Protein 5VYK (pdb70)

Structure (mmCIF, N/CA/C/O backbone):
data_5VYK
#
_entry.id   5VYK
#
_cell.length_a   179.796
_cell.length_b   54.336
_cell.length_c   51.864
_cell.angle_alpha   90.000
_cell.angle_beta   106.680
_cell.angle_gamma   90.000
#
_symmetry.space_group_name_H-M   'C 1 2 1'
#
loop_
_entity.id
_entity.type
_entity.pdbx_description
1 polymer 'Chimera protein of BRS domain of BRAF and CC-SAM domain of KSR1,Serine/threonine-protein kinase B-raf'
2 non-polymer GLYCEROL
3 water water
#
loop_
_atom_site.group_PDB
_atom_site.id
_atom_site.type_symbol
_atom_site.label_atom_id
_atom_site.label_alt_id
_atom_site.label_comp_id
_atom_site.label_asym_id
_atom_site.label_entity_id
_atom_site.label_seq_id
_atom_site.pdbx_PDB_ins_code
_atom_site.Cartn_x
_atom_site.Cartn_y
_atom_site.Cartn_z
_atom_site.occupancy
_atom_site.B_iso_or_equiv
_atom_site.auth_seq_id
_atom_site.auth_comp_id
_atom_site.auth_asym_id
_atom_site.auth_atom_id
_atom_site.pdbx_PDB_model_num
ATOM 1 N N . ALA A 1 10 ? 53.889 19.936 28.451 1.00 99.77 33 ALA A N 1
ATOM 2 C CA . ALA A 1 10 ? 54.639 21.010 27.803 1.00 95.68 33 ALA A CA 1
ATOM 3 C C . ALA A 1 10 ? 55.557 20.480 26.712 1.00 94.68 33 ALA A C 1
ATOM 4 O O . ALA A 1 10 ? 55.769 21.142 25.697 1.00 83.66 33 ALA A O 1
ATOM 6 N N . ALA A 1 11 ? 56.117 19.288 26.932 1.00 102.83 34 ALA A N 1
ATOM 7 C CA . ALA A 1 11 ? 57.037 18.721 25.949 1.00 96.90 34 ALA A CA 1
ATOM 8 C C . ALA A 1 11 ? 56.309 18.328 24.670 1.00 98.23 34 ALA A C 1
ATOM 9 O O . ALA A 1 11 ? 56.841 18.504 23.566 1.00 90.90 34 ALA A O 1
ATOM 11 N N . SER A 1 12 ? 55.092 17.793 24.795 1.00 102.98 35 SER A N 1
ATOM 12 C CA . SER A 1 12 ? 54.338 17.414 23.605 1.00 105.39 35 SER A CA 1
ATOM 13 C C . SER A 1 12 ? 53.955 18.639 22.782 1.00 96.35 35 SER A C 1
ATOM 14 O O . SER A 1 12 ? 54.070 18.626 21.549 1.00 89.00 35 SER A O 1
ATOM 17 N N . ARG A 1 13 ? 53.517 19.715 23.445 1.00 91.95 36 ARG A N 1
ATOM 18 C CA . ARG A 1 13 ? 53.152 20.930 22.719 1.00 88.02 36 ARG A CA 1
ATOM 19 C C . ARG A 1 13 ? 54.366 21.562 22.053 1.00 81.03 36 ARG A C 1
ATOM 20 O O . ARG A 1 13 ? 54.277 22.051 20.918 1.00 79.59 36 ARG A O 1
ATOM 22 N N . ALA A 1 14 ? 55.510 21.557 22.744 1.00 73.62 37 ALA A N 1
ATOM 23 C CA . ALA A 1 14 ? 56.722 22.158 22.196 1.00 75.42 37 ALA A CA 1
ATOM 24 C C . ALA A 1 14 ? 57.220 21.391 20.976 1.00 77.59 37 ALA A C 1
ATOM 25 O O . ALA A 1 14 ? 57.666 21.997 19.996 1.00 73.85 37 ALA A O 1
ATOM 27 N N . LEU A 1 15 ? 57.149 20.058 21.017 1.00 83.65 38 LEU A N 1
ATOM 28 C CA . LEU A 1 15 ? 57.607 19.251 19.890 1.00 84.60 38 LEU A CA 1
ATOM 29 C C . LEU A 1 15 ? 56.696 19.420 18.680 1.00 86.08 38 LEU A C 1
ATOM 30 O O . LEU A 1 15 ? 57.171 19.456 17.536 1.00 81.62 38 LEU A O 1
ATOM 35 N N . GLN A 1 16 ? 55.385 19.520 18.911 1.00 87.66 39 GLN A N 1
ATOM 36 C CA . GLN A 1 16 ? 54.462 19.779 17.813 1.00 89.05 39 GLN A CA 1
ATOM 37 C C . GLN A 1 16 ? 54.737 21.133 17.172 1.00 85.79 39 GLN A C 1
ATOM 38 O O . GLN A 1 16 ? 54.688 21.270 15.942 1.00 79.35 39 GLN A O 1
ATOM 44 N N . GLN A 1 17 ? 55.036 22.147 17.989 1.00 82.20 40 GLN A N 1
ATOM 45 C CA . GLN A 1 17 ? 55.317 23.467 17.435 1.00 74.06 40 GLN A CA 1
ATOM 46 C C . GLN A 1 17 ? 56.616 23.476 16.640 1.00 70.43 40 GLN A C 1
ATOM 47 O O . GLN A 1 17 ? 56.688 24.104 15.579 1.00 67.96 40 GLN A O 1
ATOM 53 N N . CYS A 1 18 ? 57.654 22.795 17.131 1.00 66.86 41 CYS A N 1
ATOM 54 C CA . CYS A 1 18 ? 58.904 22.723 16.374 1.00 63.73 41 CYS A CA 1
ATOM 55 C C . CYS A 1 18 ? 58.693 22.037 15.032 1.00 64.55 41 CYS A C 1
ATOM 56 O O . CYS A 1 18 ? 59.288 22.435 14.022 1.00 60.20 41 CYS A O 1
ATOM 59 N N . GLY A 1 19 ? 57.847 21.005 15.001 1.00 69.13 42 GLY A N 1
ATOM 60 C CA . GLY A 1 19 ? 57.572 20.322 13.749 1.00 68.99 42 GLY A CA 1
ATOM 61 C C . GLY A 1 19 ? 56.851 21.207 12.751 1.00 70.13 42 GLY A C 1
ATOM 62 O O . GLY A 1 19 ? 57.150 21.175 11.553 1.00 64.93 42 GLY A O 1
ATOM 63 N N . GLN A 1 20 ? 55.883 21.997 13.228 1.00 65.97 43 GLN A N 1
ATOM 64 C CA . GLN A 1 20 ? 55.224 22.981 12.375 1.00 61.95 43 GLN A CA 1
ATOM 65 C C . GLN A 1 20 ? 56.220 24.021 11.881 1.00 64.47 43 GLN A C 1
ATOM 66 O O . GLN A 1 20 ? 56.257 24.348 10.688 1.00 58.31 43 GLN A O 1
ATOM 72 N N . LEU A 1 21 ? 57.036 24.556 12.798 1.00 59.45 44 LEU A N 1
ATOM 73 C CA . LEU A 1 21 ? 58.051 25.531 12.418 1.00 54.55 44 LEU A CA 1
ATOM 74 C C . LEU A 1 21 ? 59.039 24.937 11.422 1.00 51.72 44 LEU A C 1
ATOM 75 O O . LEU A 1 21 ? 59.512 25.633 10.517 1.00 49.81 44 LEU A O 1
ATOM 80 N N . GLN A 1 22 ? 59.347 23.644 11.557 1.00 53.80 45 GLN A N 1
ATOM 81 C CA . GLN A 1 22 ? 60.294 23.025 10.638 1.00 51.40 45 GLN A CA 1
ATOM 82 C C . GLN A 1 22 ? 59.737 22.943 9.222 1.00 56.36 45 GLN A C 1
ATOM 83 O O . GLN A 1 22 ? 60.500 23.031 8.255 1.00 57.39 45 GLN A O 1
ATOM 89 N N . LYS A 1 23 ? 58.422 22.763 9.075 1.00 57.52 46 LYS A N 1
ATOM 90 C CA . LYS A 1 23 ? 57.840 22.772 7.734 1.00 51.42 46 LYS A CA 1
ATOM 91 C C . LYS A 1 23 ? 58.009 24.138 7.076 1.00 53.80 46 LYS A C 1
ATOM 92 O O . LYS A 1 23 ? 58.334 24.228 5.883 1.00 50.85 46 LYS A O 1
ATOM 98 N N . LEU A 1 24 ? 57.797 25.214 7.841 1.00 49.88 47 LEU A N 1
ATOM 99 C CA . LEU A 1 24 ? 58.015 26.550 7.305 1.00 45.27 47 LEU A CA 1
ATOM 100 C C . LEU A 1 24 ? 59.475 26.771 6.967 1.00 47.94 47 LEU A C 1
ATOM 101 O O . LEU A 1 24 ? 59.796 27.446 5.982 1.00 47.54 47 LEU A O 1
ATOM 106 N N . ILE A 1 25 ? 60.374 26.225 7.785 1.00 49.20 48 ILE A N 1
ATOM 107 C CA . ILE A 1 25 ? 61.798 26.380 7.528 1.00 47.02 48 ILE A CA 1
ATOM 108 C C . ILE A 1 25 ? 62.178 25.670 6.234 1.00 48.58 48 ILE A C 1
ATOM 109 O O . ILE A 1 25 ? 62.864 26.240 5.379 1.00 47.35 48 ILE A O 1
ATOM 114 N N . ASP A 1 26 ? 61.732 24.422 6.068 1.00 48.79 49 ASP A N 1
ATOM 115 C CA . ASP A 1 26 ? 62.108 23.660 4.877 1.00 51.71 49 ASP A CA 1
ATOM 116 C C . ASP A 1 26 ? 61.611 24.344 3.610 1.00 55.24 49 ASP A C 1
ATOM 117 O O . ASP A 1 26 ? 62.342 24.442 2.619 1.00 56.00 49 ASP A O 1
ATOM 122 N N . ILE A 1 27 ? 60.359 24.808 3.618 1.00 55.89 50 ILE A N 1
ATOM 123 C CA . ILE A 1 27 ? 59.817 25.533 2.469 1.00 52.05 50 ILE A CA 1
ATOM 124 C C . ILE A 1 27 ? 60.642 26.780 2.193 1.00 55.36 50 ILE A C 1
ATOM 125 O O . ILE A 1 27 ? 60.975 27.092 1.039 1.00 41.75 50 ILE A O 1
ATOM 130 N N . SER A 1 28 ? 60.970 27.518 3.258 1.00 42.53 51 SER A N 1
ATOM 131 C CA . SER A 1 28 ? 61.667 28.787 3.120 1.00 44.88 51 SER A CA 1
ATOM 132 C C . SER A 1 28 ? 63.090 28.580 2.637 1.00 44.68 51 SER A C 1
ATOM 133 O O . SER A 1 28 ? 63.602 29.398 1.872 1.00 43.16 51 SER A O 1
ATOM 136 N N . ILE A 1 29 ? 63.753 27.520 3.110 1.00 43.62 52 ILE A N 1
ATOM 137 C CA . ILE A 1 29 ? 65.094 27.193 2.633 1.00 46.58 52 ILE A CA 1
ATOM 138 C C . ILE A 1 29 ? 65.071 26.900 1.138 1.00 52.40 52 ILE A C 1
ATOM 139 O O . ILE A 1 29 ? 65.971 27.316 0.394 1.00 51.47 52 ILE A O 1
ATOM 144 N N . GLY A 1 30 ? 64.051 26.170 0.677 1.00 48.41 53 GLY A N 1
ATOM 145 C CA . GLY A 1 30 ? 63.895 25.953 -0.754 1.00 58.24 53 GLY A CA 1
ATOM 146 C C . GLY A 1 30 ? 63.749 27.249 -1.525 1.00 55.32 53 GLY A C 1
ATOM 147 O O . GLY A 1 30 ? 64.417 27.461 -2.537 1.00 51.30 53 GLY A O 1
ATOM 148 N N . SER A 1 31 ? 62.880 28.143 -1.048 1.00 48.07 54 SER A N 1
ATOM 149 C CA . SER A 1 31 ? 62.666 29.410 -1.741 1.00 43.47 54 SER A CA 1
ATOM 150 C C . SER A 1 31 ? 63.924 30.268 -1.732 1.00 47.13 54 SER A C 1
ATOM 151 O O . SER A 1 31 ? 64.236 30.937 -2.728 1.00 46.59 54 SER A O 1
ATOM 154 N N . LEU A 1 32 ? 64.654 30.266 -0.611 1.00 45.71 55 LEU A N 1
ATOM 155 C CA . LEU A 1 32 ? 65.902 31.019 -0.519 1.00 45.61 55 LEU A CA 1
ATOM 156 C C . LEU A 1 32 ? 66.926 30.525 -1.535 1.00 45.67 55 LEU A C 1
ATOM 157 O O . LEU A 1 32 ? 67.589 31.325 -2.212 1.00 45.48 55 LEU A O 1
ATOM 162 N N . ARG A 1 33 ? 67.082 29.202 -1.642 1.00 46.24 56 ARG A N 1
ATOM 163 C CA . ARG A 1 33 ? 67.960 28.640 -2.661 1.00 54.69 56 ARG A CA 1
ATOM 164 C C . ARG A 1 33 ? 67.519 29.061 -4.055 1.00 55.45 56 ARG A C 1
ATOM 165 O O . ARG A 1 33 ? 68.359 29.348 -4.923 1.00 50.69 56 ARG A O 1
ATOM 167 N N . GLY A 1 34 ? 66.206 29.098 -4.293 1.00 55.44 57 GLY A N 1
ATOM 168 C CA . GLY A 1 34 ? 65.715 29.501 -5.601 1.00 53.03 57 GLY A CA 1
ATOM 169 C C . GLY A 1 34 ? 66.016 30.954 -5.912 1.00 56.41 57 GLY A C 1
ATOM 170 O O . GLY A 1 34 ? 66.433 31.285 -7.028 1.00 56.17 57 GLY A O 1
ATOM 171 N N . LEU A 1 35 ? 65.801 31.841 -4.937 1.00 45.90 58 LEU A N 1
ATOM 172 C CA . LEU A 1 35 ? 66.201 33.231 -5.115 1.00 46.34 58 LEU A CA 1
ATOM 173 C C . LEU A 1 35 ? 67.694 33.322 -5.405 1.00 54.26 58 LEU A C 1
ATOM 174 O O . LEU A 1 35 ? 68.115 34.062 -6.302 1.00 49.37 58 LEU A O 1
ATOM 179 N N . ARG A 1 36 ? 68.510 32.540 -4.688 1.00 48.75 59 ARG A N 1
ATOM 180 C CA . ARG A 1 36 ? 69.955 32.655 -4.855 1.00 52.62 59 ARG A CA 1
ATOM 181 C C . ARG A 1 36 ? 70.460 32.060 -6.165 1.00 57.46 59 ARG A C 1
ATOM 182 O O . ARG A 1 36 ? 71.532 32.464 -6.633 1.00 55.24 59 ARG A O 1
ATOM 190 N N . THR A 1 37 ? 69.737 31.113 -6.766 1.00 60.38 60 THR A N 1
ATOM 191 C CA . THR A 1 37 ? 70.235 30.407 -7.943 1.00 63.37 60 THR A CA 1
ATOM 192 C C . THR A 1 37 ? 69.439 30.673 -9.211 1.00 63.73 60 THR A C 1
ATOM 193 O O . THR A 1 37 ? 70.007 30.628 -10.302 1.00 63.20 60 THR A O 1
ATOM 197 N N . LYS A 1 38 ? 68.142 30.939 -9.102 1.00 53.67 61 LYS A N 1
ATOM 198 C CA . LYS A 1 38 ? 67.287 31.122 -10.260 1.00 58.41 61 LYS A CA 1
ATOM 199 C C . LYS A 1 38 ? 67.012 32.586 -10.581 1.00 61.34 61 LYS A C 1
ATOM 200 O O . LYS A 1 38 ? 66.519 32.881 -11.675 1.00 62.10 61 LYS A O 1
ATOM 206 N N . CYS A 1 39 ? 67.343 33.503 -9.682 1.00 55.59 62 CYS A N 1
ATOM 207 C CA . CYS A 1 39 ? 67.093 34.926 -9.860 1.00 53.68 62 CYS A CA 1
ATOM 208 C C . CYS A 1 39 ? 68.406 35.668 -10.083 1.00 55.20 62 CYS A C 1
ATOM 209 O O . CYS A 1 39 ? 69.490 35.104 -9.953 1.00 56.38 62 CYS A O 1
ATOM 212 N N . ALA A 1 40 ? 68.296 36.956 -10.403 1.00 52.74 63 ALA A N 1
ATOM 213 C CA . ALA A 1 40 ? 69.472 37.804 -10.604 1.00 62.44 63 ALA A CA 1
ATOM 214 C C . ALA A 1 40 ? 69.896 38.342 -9.240 1.00 60.69 63 ALA A C 1
ATOM 215 O O . ALA A 1 40 ? 69.273 39.256 -8.698 1.00 49.60 63 ALA A O 1
ATOM 217 N N . VAL A 1 41 ? 70.977 37.786 -8.689 1.00 64.77 64 VAL A N 1
ATOM 218 C CA . VAL A 1 41 ? 71.356 38.114 -7.318 1.00 73.28 64 VAL A CA 1
ATOM 219 C C . VAL A 1 41 ? 71.867 39.550 -7.215 1.00 72.59 64 VAL A C 1
ATOM 220 O O . VAL A 1 41 ? 71.782 40.168 -6.146 1.00 73.95 64 VAL A O 1
ATOM 224 N N . SER A 1 42 ? 72.389 40.107 -8.307 1.00 72.48 65 SER A N 1
ATOM 225 C CA . SER A 1 42 ? 72.849 41.493 -8.352 1.00 71.91 65 SER A CA 1
ATOM 226 C C . SER A 1 42 ? 71.700 42.501 -8.452 1.00 73.94 65 SER A C 1
ATOM 227 O O . SER A 1 42 ? 71.955 43.697 -8.634 1.00 83.02 65 SER A O 1
ATOM 230 N N . ASN A 1 43 ? 70.457 42.047 -8.345 1.00 59.89 66 ASN A N 1
ATOM 231 C CA . ASN A 1 43 ? 69.280 42.884 -8.508 1.00 52.82 66 ASN A CA 1
ATOM 232 C C . ASN A 1 43 ? 68.793 43.331 -7.131 1.00 41.74 66 ASN A C 1
ATOM 233 O O . ASN A 1 43 ? 68.769 42.533 -6.194 1.00 44.06 66 ASN A O 1
ATOM 238 N N . ASP A 1 44 ? 68.438 44.611 -6.994 1.00 44.35 67 ASP A N 1
ATOM 239 C CA . ASP A 1 44 ? 68.098 45.073 -5.639 1.00 44.75 67 ASP A CA 1
ATOM 240 C C . ASP A 1 44 ? 66.785 44.498 -5.123 1.00 53.00 67 ASP A C 1
ATOM 241 O O . ASP A 1 44 ? 66.590 44.432 -3.900 1.00 42.28 67 ASP A O 1
ATOM 246 N N . LEU A 1 45 ? 65.869 44.088 -5.998 1.00 47.36 68 LEU A N 1
ATOM 247 C CA . LEU A 1 45 ? 64.676 43.431 -5.459 1.00 45.79 68 LEU A CA 1
ATOM 248 C C . LEU A 1 45 ? 64.985 42.005 -5.024 1.00 45.06 68 LEU A C 1
ATOM 249 O O . LEU A 1 45 ? 64.476 41.546 -3.993 1.00 41.43 68 LEU A O 1
ATOM 254 N N . THR A 1 46 ? 65.801 41.276 -5.796 1.00 40.28 69 THR A N 1
ATOM 255 C CA . THR A 1 46 ? 66.232 39.958 -5.348 1.00 40.18 69 THR A CA 1
ATOM 256 C C . THR A 1 46 ? 66.890 40.042 -3.968 1.00 42.69 69 THR A C 1
ATOM 257 O O . THR A 1 46 ? 66.606 39.230 -3.082 1.00 40.77 69 THR A O 1
ATOM 261 N N . GLN A 1 47 ? 67.783 41.019 -3.780 1.00 42.45 70 GLN A N 1
ATOM 262 C CA . GLN A 1 47 ? 68.449 41.177 -2.494 1.00 41.04 70 GLN A CA 1
ATOM 263 C C . GLN A 1 47 ? 67.445 41.482 -1.384 1.00 37.10 70 GLN A C 1
ATOM 264 O O . GLN A 1 47 ? 67.552 40.940 -0.272 1.00 37.47 70 GLN A O 1
ATOM 270 N N . GLN A 1 48 ? 66.479 42.366 -1.650 1.00 34.74 71 GLN A N 1
ATOM 271 C CA . GLN A 1 48 ? 65.466 42.641 -0.613 1.00 37.28 71 GLN A CA 1
ATOM 272 C C . GLN A 1 48 ? 64.743 41.367 -0.216 1.00 44.25 71 GLN A C 1
ATOM 273 O O . GLN A 1 48 ? 64.542 41.098 0.981 1.00 37.39 71 GLN A O 1
ATOM 279 N N . GLU A 1 49 ? 64.374 40.551 -1.206 1.00 39.57 72 GLU A N 1
ATOM 280 C CA . GLU A 1 49 ? 63.605 39.342 -0.927 1.00 41.82 72 GLU A CA 1
ATOM 281 C C . GLU A 1 49 ? 64.444 38.274 -0.239 1.00 41.86 72 GLU A C 1
ATOM 282 O O . GLU A 1 49 ? 63.909 37.479 0.554 1.00 39.90 72 GLU A O 1
ATOM 288 N N . ILE A 1 50 ? 65.743 38.224 -0.535 1.00 38.34 73 ILE A N 1
ATOM 289 C CA . ILE A 1 50 ? 66.628 37.322 0.195 1.00 36.24 73 ILE A CA 1
ATOM 290 C C . ILE A 1 50 ? 66.715 37.744 1.660 1.00 39.66 73 ILE A C 1
ATOM 291 O O . ILE A 1 50 ? 66.618 36.908 2.560 1.00 37.99 73 ILE A O 1
ATOM 296 N N . ARG A 1 51 ? 66.936 39.041 1.911 1.00 40.54 74 ARG A N 1
ATOM 297 C CA . ARG A 1 51 ? 67.013 39.542 3.287 1.00 41.83 74 ARG A CA 1
ATOM 298 C C . ARG A 1 51 ? 65.730 39.272 4.050 1.00 43.94 74 ARG A C 1
ATOM 299 O O . ARG A 1 51 ? 65.766 38.982 5.255 1.00 40.51 74 ARG A O 1
ATOM 307 N N . THR A 1 52 ? 64.582 39.440 3.383 1.00 37.02 75 THR A N 1
ATOM 308 C CA . THR A 1 52 ? 63.292 39.244 4.048 1.00 40.99 75 THR A CA 1
ATOM 309 C C . THR A 1 52 ? 63.079 37.781 4.407 1.00 45.07 75 THR A C 1
ATOM 310 O O . THR A 1 52 ? 62.580 37.459 5.504 1.00 38.78 75 THR A O 1
ATOM 314 N N . LEU A 1 53 ? 63.469 36.883 3.501 1.00 38.19 76 LEU A N 1
ATOM 315 C CA . LEU A 1 53 ? 63.349 35.455 3.760 1.00 39.71 76 LEU A CA 1
ATOM 316 C C . LEU A 1 53 ? 64.368 34.988 4.799 1.00 43.40 76 LEU A C 1
ATOM 317 O O . LEU A 1 53 ? 64.056 34.114 5.615 1.00 40.67 76 LEU A O 1
ATOM 322 N N . GLU A 1 54 ? 65.587 35.549 4.785 1.00 38.88 77 GLU A N 1
ATOM 323 C CA . GLU A 1 54 ? 66.542 35.275 5.866 1.00 41.18 77 GLU A CA 1
ATOM 324 C C . GLU A 1 54 ? 65.971 35.680 7.221 1.00 42.11 77 GLU A C 1
ATOM 325 O O . GLU A 1 54 ? 66.208 35.004 8.235 1.00 42.84 77 GLU A O 1
ATOM 331 N N . ALA A 1 55 ? 65.254 36.809 7.263 1.00 36.37 78 ALA A N 1
ATOM 332 C CA . ALA A 1 55 ? 64.675 37.286 8.519 1.00 37.26 78 ALA A CA 1
ATOM 333 C C . ALA A 1 55 ? 63.617 36.323 9.045 1.00 42.29 78 ALA A C 1
ATOM 334 O O . ALA A 1 55 ? 63.541 36.081 10.254 1.00 41.23 78 ALA A O 1
ATOM 336 N N . LYS A 1 56 ? 62.743 35.831 8.163 1.00 41.10 79 LYS A N 1
ATOM 337 C CA . LYS A 1 56 ? 61.724 34.863 8.569 1.00 45.20 79 LYS A CA 1
ATOM 338 C C . LYS A 1 56 ? 62.353 33.582 9.087 1.00 40.80 79 LYS A C 1
ATOM 339 O O . LYS A 1 56 ? 61.870 33.003 10.065 1.00 40.78 79 LYS A O 1
ATOM 345 N N . LEU A 1 57 ? 63.409 33.104 8.409 1.00 41.13 80 LEU A N 1
ATOM 346 C CA . LEU A 1 57 ? 64.074 31.878 8.831 1.00 41.84 80 LEU A CA 1
ATOM 347 C C . LEU A 1 57 ? 64.690 32.037 10.214 1.00 43.75 80 LEU A C 1
ATOM 348 O O . LEU A 1 57 ? 64.595 31.128 11.041 1.00 42.22 80 LEU A O 1
ATOM 353 N N . VAL A 1 58 ? 65.336 33.178 10.478 1.00 44.45 81 VAL A N 1
ATOM 354 C CA . VAL A 1 58 ? 65.876 33.444 11.808 1.00 47.08 81 VAL A CA 1
ATOM 355 C C . VAL A 1 58 ? 64.760 33.454 12.843 1.00 46.39 81 VAL A C 1
ATOM 356 O O . VAL A 1 58 ? 64.920 32.941 13.966 1.00 47.58 81 VAL A O 1
ATOM 360 N N . ARG A 1 59 ? 63.611 34.039 12.492 1.00 41.26 82 ARG A N 1
ATOM 361 C CA . ARG A 1 59 ? 62.490 34.038 13.431 1.00 44.04 82 ARG A CA 1
ATOM 362 C C . ARG A 1 59 ? 62.038 32.614 13.719 1.00 45.24 82 ARG A C 1
ATOM 363 O O . ARG A 1 59 ? 61.868 32.227 14.877 1.00 47.28 82 ARG A O 1
ATOM 371 N N . TYR A 1 60 ? 61.881 31.802 12.672 1.00 42.16 83 TYR A N 1
ATOM 372 C CA . TYR A 1 60 ? 61.434 30.423 12.866 1.00 42.53 83 TYR A CA 1
ATOM 373 C C . TYR A 1 60 ? 62.427 29.626 13.693 1.00 43.90 83 TYR A C 1
ATOM 374 O O . TYR A 1 60 ? 62.034 28.779 14.496 1.00 45.63 83 TYR A O 1
ATOM 383 N N . ILE A 1 61 ? 63.723 29.822 13.444 1.00 47.04 84 ILE A N 1
ATOM 384 C CA . ILE A 1 61 ? 64.740 29.127 14.221 1.00 52.40 84 ILE A CA 1
ATOM 385 C C . ILE A 1 61 ? 64.705 29.588 15.671 1.00 50.26 84 ILE A C 1
ATOM 386 O O . ILE A 1 61 ? 64.845 28.779 16.600 1.00 54.10 84 ILE A O 1
ATOM 391 N N . CYS A 1 62 ? 64.530 30.894 15.893 1.00 51.90 85 CYS A N 1
ATOM 392 C CA . CYS A 1 62 ? 64.430 31.387 17.266 1.00 53.68 85 CYS A CA 1
ATOM 393 C C . CYS A 1 62 ? 63.216 30.803 17.977 1.00 56.94 85 CYS A C 1
ATOM 394 O O . CYS A 1 62 ? 63.276 30.497 19.176 1.00 56.05 85 CYS A O 1
ATOM 397 N N . LYS A 1 63 ? 62.098 30.660 17.260 1.00 50.57 86 LYS A N 1
ATOM 398 C CA . LYS A 1 63 ? 60.890 30.114 17.874 1.00 53.19 86 LYS A CA 1
ATOM 399 C C . LYS A 1 63 ? 61.062 28.644 18.229 1.00 49.91 86 LYS A C 1
ATOM 400 O O . LYS A 1 63 ? 60.565 28.188 19.267 1.00 57.96 86 LYS A O 1
ATOM 406 N N . GLN A 1 64 ? 61.765 27.883 17.384 1.00 52.19 87 GLN A N 1
ATOM 407 C CA . GLN A 1 64 ? 62.071 26.501 17.743 1.00 50.47 87 GLN A CA 1
ATOM 408 C C . GLN A 1 64 ? 62.909 26.450 19.015 1.00 55.76 87 GLN A C 1
ATOM 409 O O . GLN A 1 64 ? 62.630 25.662 19.926 1.00 61.23 87 GLN A O 1
ATOM 415 N N . ARG A 1 65 ? 63.924 27.308 19.107 1.00 58.42 88 ARG A N 1
ATOM 416 C CA . ARG A 1 65 ? 64.752 27.332 20.308 1.00 63.98 88 ARG A CA 1
ATOM 417 C C . ARG A 1 65 ? 63.935 27.732 21.535 1.00 65.38 88 ARG A C 1
ATOM 418 O O . ARG A 1 65 ? 64.074 27.125 22.610 1.00 66.95 88 ARG A O 1
ATOM 426 N N . GLN A 1 66 ? 63.052 28.726 21.394 1.00 61.00 89 GLN A N 1
ATOM 427 C CA . GLN A 1 66 ? 62.212 29.116 22.528 1.00 66.81 89 GLN A CA 1
ATOM 428 C C . GLN A 1 66 ? 61.287 27.978 22.953 1.00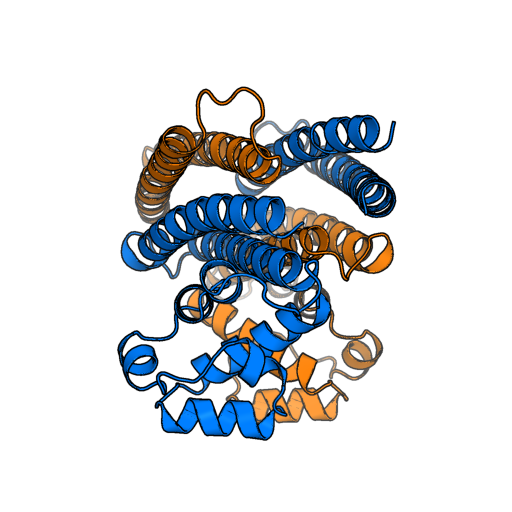 73.21 89 GLN A C 1
ATOM 429 O O . GLN A 1 66 ? 61.058 27.769 24.154 1.00 77.96 89 GLN A O 1
ATOM 435 N N . CYS A 1 67 ? 60.736 27.237 21.984 1.00 70.38 90 CYS A N 1
ATOM 436 C CA . CYS A 1 67 ? 59.897 26.090 22.320 1.00 74.25 90 CYS A CA 1
ATOM 437 C C . CYS A 1 67 ? 60.681 25.051 23.109 1.00 76.72 90 CYS A C 1
ATOM 438 O O . CYS A 1 67 ? 60.180 24.507 24.100 1.00 75.23 90 CYS A O 1
ATOM 441 N N . LYS A 1 68 ? 61.906 24.748 22.669 1.00 72.84 91 LYS A N 1
ATOM 442 C CA . LYS A 1 68 ? 62.723 23.771 23.376 1.00 80.97 91 LYS A CA 1
ATOM 443 C C . LYS A 1 68 ? 63.071 24.258 24.776 1.00 82.20 91 LYS A C 1
ATOM 444 O O . LYS A 1 68 ? 63.105 23.466 25.723 1.00 89.70 91 LYS A O 1
ATOM 450 N N . LEU A 1 69 ? 63.320 25.561 24.933 1.00 78.96 92 LEU A N 1
ATOM 451 C CA . LEU A 1 69 ? 63.714 26.086 26.241 1.00 82.01 92 LEU A CA 1
ATOM 452 C C . LEU A 1 69 ? 62.532 26.312 27.174 1.00 83.65 92 LEU A C 1
ATOM 453 O O . LEU A 1 69 ? 62.728 26.372 28.394 1.00 85.83 92 LEU A O 1
ATOM 458 N N . SER A 1 70 ? 61.313 26.435 26.640 1.00 81.10 93 SER A N 1
ATOM 459 C CA . SER A 1 70 ? 60.144 26.577 27.505 1.00 84.79 93 SER A CA 1
ATOM 460 C C . SER A 1 70 ? 59.913 25.325 28.334 1.00 82.33 93 SER A C 1
ATOM 461 O O . SER A 1 70 ? 59.290 25.386 29.401 1.00 89.81 93 SER A O 1
ATOM 464 N N . VAL A 1 71 ? 60.373 24.187 27.846 1.00 99.42 94 VAL A N 1
ATOM 465 C CA . VAL A 1 71 ? 60.284 22.939 28.583 1.00 102.60 94 VAL A CA 1
ATOM 466 C C . VAL A 1 71 ? 61.411 22.907 29.604 1.00 102.47 94 VAL A C 1
ATOM 467 O O . VAL A 1 71 ? 62.558 23.247 29.288 1.00 102.82 94 VAL A O 1
ATOM 471 N N . ALA A 1 72 ? 61.094 22.514 30.837 1.00 106.70 95 ALA A N 1
ATOM 472 C CA . ALA A 1 72 ? 62.144 22.354 31.827 1.00 105.51 95 ALA A CA 1
ATOM 473 C C . ALA A 1 72 ? 63.143 21.320 31.317 1.00 109.04 95 ALA A C 1
ATOM 474 O O . ALA A 1 72 ? 62.737 20.304 30.741 1.00 107.16 95 ALA A O 1
ATOM 476 N N . PRO A 1 73 ? 64.449 21.553 31.488 1.00 113.65 96 PRO A N 1
ATOM 477 C CA . PRO A 1 73 ? 65.436 20.744 30.750 1.00 122.47 96 PRO A CA 1
ATOM 478 C C . PRO A 1 73 ? 65.285 19.253 30.961 1.00 135.89 96 PRO A C 1
ATOM 479 O O . PRO A 1 73 ? 65.641 18.472 30.068 1.00 133.80 96 PRO A O 1
ATOM 483 N N . GLY A 1 74 ? 64.764 18.837 32.112 1.00 147.17 97 GLY A N 1
ATOM 484 C CA . GLY A 1 74 ? 64.696 17.435 32.460 1.00 153.85 97 GLY A CA 1
ATOM 485 C C . GLY A 1 74 ? 63.969 16.571 31.451 1.00 158.71 97 GLY A C 1
ATOM 486 O O . GLY A 1 74 ? 62.739 16.614 31.334 1.00 155.86 97 GLY A O 1
ATOM 487 N N . GLU A 1 75 ? 64.750 15.774 30.725 1.00 161.88 98 GLU A N 1
ATOM 488 C CA . GLU A 1 75 ? 64.259 14.837 29.720 1.00 159.68 98 GLU A CA 1
ATOM 489 C C . GLU A 1 75 ? 63.210 15.464 28.803 1.00 151.26 98 GLU A C 1
ATOM 490 O O . GLU A 1 75 ? 62.099 14.952 28.642 1.00 158.55 98 GLU A O 1
ATOM 496 N N . ARG A 1 76 ? 63.563 16.589 28.192 1.00 132.60 99 ARG A N 1
ATOM 497 C CA . ARG A 1 76 ? 62.868 16.959 26.973 1.00 122.68 99 ARG A CA 1
ATOM 498 C C . ARG A 1 76 ? 63.382 16.034 25.881 1.00 124.14 99 ARG A C 1
ATOM 499 O O . ARG A 1 76 ? 64.596 15.855 25.734 1.00 126.79 99 ARG A O 1
ATOM 507 N N . THR A 1 77 ? 62.453 15.404 25.154 1.00 119.02 100 THR A N 1
ATOM 508 C CA . THR A 1 77 ? 62.764 14.265 24.297 1.00 117.14 100 THR A CA 1
ATOM 509 C C . THR A 1 77 ? 63.882 14.617 23.325 1.00 119.37 100 THR A C 1
ATOM 510 O O . THR A 1 77 ? 63.976 15.770 22.886 1.00 117.40 100 THR A O 1
ATOM 514 N N . PRO A 1 78 ? 64.766 13.670 22.997 1.00 122.72 101 PRO A N 1
ATOM 515 C CA . PRO A 1 78 ? 65.871 13.995 22.079 1.00 119.41 101 PRO A CA 1
ATOM 516 C C . PRO A 1 78 ? 65.388 14.528 20.745 1.00 112.60 101 PRO A C 1
ATOM 517 O O . PRO A 1 78 ? 66.097 15.316 20.104 1.00 110.91 101 PRO A O 1
ATOM 521 N N . GLU A 1 79 ? 64.200 14.110 20.304 1.00 111.41 102 GLU A N 1
ATOM 522 C CA . GLU A 1 79 ? 63.571 14.752 19.158 1.00 106.12 102 GLU A CA 1
ATOM 523 C C . GLU A 1 79 ? 63.383 16.245 19.404 1.00 103.33 102 GLU A C 1
ATOM 524 O O . GLU A 1 79 ? 63.621 17.062 18.509 1.00 97.04 102 GLU A O 1
ATOM 526 N N . LEU A 1 80 ? 62.964 16.623 20.617 1.00 102.06 103 LEU A N 1
ATOM 527 C CA . LEU A 1 80 ? 62.799 18.042 20.921 1.00 96.90 103 LEU A CA 1
ATOM 528 C C . LEU A 1 80 ? 64.145 18.751 20.998 1.00 92.45 103 LEU A C 1
ATOM 529 O O . LEU A 1 80 ? 64.281 19.890 20.532 1.00 88.45 103 LEU A O 1
ATOM 534 N N . ASN A 1 81 ? 65.155 18.089 21.565 1.00 84.91 104 ASN A N 1
ATOM 535 C CA . ASN A 1 81 ? 66.474 18.696 21.692 1.00 85.05 104 ASN A CA 1
ATOM 536 C C . ASN A 1 81 ? 67.188 18.849 20.356 1.00 92.36 104 ASN A C 1
ATOM 537 O O . ASN A 1 81 ? 68.205 19.550 20.299 1.00 93.67 104 ASN A O 1
ATOM 542 N N . SER A 1 82 ? 66.689 18.222 19.289 1.00 94.31 105 SER A N 1
ATOM 543 C CA . SER A 1 82 ? 67.311 18.347 17.977 1.00 96.84 105 SER A CA 1
ATOM 544 C C . SER A 1 82 ? 66.957 19.651 17.273 1.00 89.14 105 SER A C 1
ATOM 545 O O . SER A 1 82 ? 67.570 19.965 16.246 1.00 89.28 105 SER A O 1
ATOM 548 N N . TYR A 1 83 ? 65.986 20.407 17.784 1.00 83.48 106 TYR A N 1
ATOM 549 C CA . TYR A 1 83 ? 65.554 21.687 17.241 1.00 78.16 106 TYR A CA 1
ATOM 550 C C . TYR A 1 83 ? 66.168 22.836 18.028 1.00 75.97 106 TYR A C 1
ATOM 551 O O . TYR A 1 83 ? 66.196 22.794 19.263 1.00 76.42 106 TYR A O 1
ATOM 560 N N . PRO A 1 84 ? 66.667 23.887 17.359 1.00 72.57 107 PRO A N 1
ATOM 561 C CA . PRO A 1 84 ? 66.745 24.027 15.898 1.00 68.81 107 PRO A CA 1
ATOM 562 C C . PRO A 1 84 ? 67.916 23.244 15.310 1.00 67.24 107 PRO A C 1
ATOM 563 O O . PRO A 1 84 ? 68.806 22.804 16.054 1.00 66.71 107 PRO A O 1
ATOM 567 N N . ARG A 1 85 ? 67.905 23.066 13.992 1.00 64.86 108 ARG A N 1
ATOM 568 C CA . ARG A 1 85 ? 68.946 22.327 13.289 1.00 73.79 108 ARG A CA 1
ATOM 569 C C . ARG A 1 85 ? 70.065 23.273 12.869 1.00 66.88 108 ARG A C 1
ATOM 570 O O . ARG A 1 85 ? 69.814 24.270 12.187 1.00 61.56 108 ARG A O 1
ATOM 578 N N . PHE A 1 86 ? 71.300 22.937 13.251 1.00 66.81 109 PHE A N 1
ATOM 579 C CA . PHE A 1 86 ? 72.437 23.810 12.972 1.00 62.74 109 PHE A CA 1
ATOM 580 C C . PHE A 1 86 ? 72.576 24.085 11.474 1.00 65.54 109 PHE A C 1
ATOM 581 O O . PHE A 1 86 ? 72.852 25.221 11.066 1.00 64.17 109 PHE A O 1
ATOM 589 N N . SER A 1 87 ? 72.350 23.069 10.636 1.00 71.98 110 SER A N 1
ATOM 590 C CA . SER A 1 87 ? 72.507 23.253 9.193 1.00 75.30 110 SER A CA 1
ATOM 591 C C . SER A 1 87 ? 71.506 24.265 8.639 1.00 69.78 110 SER A C 1
ATOM 592 O O . SER A 1 87 ? 71.825 25.020 7.709 1.00 68.02 110 SER A O 1
ATOM 595 N N . ASP A 1 88 ? 70.285 24.289 9.184 1.00 63.18 111 ASP A N 1
ATOM 596 C CA . ASP A 1 88 ? 69.296 25.268 8.731 1.00 58.83 111 ASP A CA 1
ATOM 597 C C . ASP A 1 88 ? 69.789 26.691 8.949 1.00 59.28 111 ASP A C 1
ATOM 598 O O . ASP A 1 88 ? 69.647 27.550 8.071 1.00 55.37 111 ASP A O 1
ATOM 603 N N . TRP A 1 89 ? 70.366 26.961 10.122 1.00 58.56 112 TRP A N 1
ATOM 604 C CA . TRP A 1 89 ? 70.860 28.302 10.414 1.00 55.75 112 TRP A CA 1
ATOM 605 C C . TRP A 1 89 ? 72.025 28.674 9.500 1.00 51.02 112 TRP A C 1
ATOM 606 O O . TRP A 1 89 ? 72.054 29.778 8.944 1.00 53.85 112 TRP A O 1
ATOM 617 N N . LEU A 1 90 ? 72.976 27.756 9.308 1.00 54.98 113 LEU A N 1
ATOM 618 C CA . LEU A 1 90 ? 74.100 28.025 8.413 1.00 57.51 113 LEU A CA 1
ATOM 619 C C . LEU A 1 90 ? 73.632 28.277 6.980 1.00 62.81 113 LEU A C 1
ATOM 620 O O . LEU A 1 90 ? 74.131 29.186 6.300 1.00 60.04 113 LEU A O 1
ATOM 625 N N . TYR A 1 91 ? 72.690 27.468 6.495 1.00 58.17 114 TYR A N 1
ATOM 626 C CA . TYR A 1 91 ? 72.187 27.659 5.143 1.00 59.70 114 TYR A CA 1
ATOM 627 C C . TYR A 1 91 ? 71.437 28.975 5.016 1.00 61.98 114 TYR A C 1
ATOM 628 O O . TYR A 1 91 ? 71.440 29.587 3.942 1.00 64.40 114 TYR A O 1
ATOM 630 N N . THR A 1 92 ? 70.783 29.423 6.092 1.00 55.23 115 THR A N 1
ATOM 631 C CA . THR A 1 92 ? 70.097 30.712 6.059 1.00 53.29 115 THR A CA 1
ATOM 632 C C . THR A 1 92 ? 71.066 31.838 5.713 1.00 56.16 115 THR A C 1
ATOM 633 O O . THR A 1 92 ? 70.716 32.761 4.970 1.00 61.26 115 THR A O 1
ATOM 637 N N . PHE A 1 93 ? 72.297 31.772 6.214 1.00 59.09 116 PHE A N 1
ATOM 638 C CA . PHE A 1 93 ? 73.284 32.798 5.905 1.00 61.72 116 PHE A CA 1
ATOM 639 C C . PHE A 1 93 ? 74.254 32.372 4.816 1.00 61.70 116 PHE A C 1
ATOM 640 O O . PHE A 1 93 ? 75.369 32.900 4.742 1.00 66.97 116 PHE A O 1
ATOM 648 N N . ASN A 1 94 ? 73.835 31.440 3.963 1.00 57.13 117 ASN A N 1
ATOM 649 C CA . ASN A 1 94 ? 74.520 31.122 2.715 1.00 63.98 117 ASN A CA 1
ATOM 650 C C . ASN A 1 94 ? 75.964 30.682 2.939 1.00 67.51 117 ASN A C 1
ATOM 651 O O . ASN A 1 94 ? 76.841 30.961 2.118 1.00 67.53 117 ASN A O 1
ATOM 656 N N . VAL A 1 95 ? 76.222 29.983 4.043 1.00 63.22 118 VAL A N 1
ATOM 657 C CA . VAL A 1 95 ? 77.538 29.401 4.266 1.00 69.67 118 VAL A CA 1
ATOM 658 C C . VAL A 1 95 ? 77.775 28.325 3.219 1.00 77.39 118 VAL A C 1
ATOM 659 O O . VAL A 1 95 ? 76.904 27.477 2.974 1.00 77.62 118 VAL A O 1
ATOM 663 N N . ARG A 1 96 ? 78.944 28.370 2.580 1.00 79.04 119 ARG A N 1
ATOM 664 C CA . ARG A 1 96 ? 79.229 27.456 1.485 1.00 86.22 119 ARG A CA 1
ATOM 665 C C . ARG A 1 96 ? 79.131 26.012 1.970 1.00 90.65 119 ARG A C 1
ATOM 666 O O . ARG A 1 96 ? 79.589 25.694 3.074 1.00 88.21 119 ARG A O 1
ATOM 668 N N . PRO A 1 97 ? 78.534 25.118 1.178 1.00 97.42 120 PRO A N 1
ATOM 669 C CA . PRO A 1 97 ? 78.337 23.736 1.649 1.00 103.86 120 PRO A CA 1
ATOM 670 C C . PRO A 1 97 ? 79.630 22.986 1.901 1.00 112.13 120 PRO A C 1
ATOM 671 O O . PRO A 1 97 ? 79.643 22.060 2.722 1.00 114.12 120 PRO A O 1
ATOM 675 N N . GLU A 1 98 ? 80.720 23.352 1.221 1.00 115.08 121 GLU A N 1
ATOM 676 C CA . GLU A 1 98 ? 82.013 22.749 1.529 1.00 120.33 121 GLU A CA 1
ATOM 677 C C . GLU A 1 98 ? 82.492 23.152 2.916 1.00 115.49 121 GLU A C 1
ATOM 678 O O . GLU A 1 98 ? 83.264 22.417 3.543 1.00 122.39 121 GLU A O 1
ATOM 680 N N . VAL A 1 99 ? 82.050 24.313 3.405 1.00 104.81 122 VAL A N 1
ATOM 681 C CA . VAL A 1 99 ? 82.376 24.738 4.763 1.00 99.93 122 VAL A CA 1
ATOM 682 C C . VAL A 1 99 ? 81.514 24.002 5.783 1.00 94.27 122 VAL A C 1
ATOM 683 O O . VAL A 1 99 ? 81.999 23.607 6.849 1.00 90.63 122 VAL A O 1
ATOM 687 N N . VAL A 1 100 ? 80.234 23.788 5.464 1.00 93.55 123 VAL A N 1
ATOM 688 C CA . VAL A 1 100 ? 79.355 23.036 6.357 1.00 98.35 123 VAL A CA 1
ATOM 689 C C . VAL A 1 100 ? 79.878 21.615 6.550 1.00 114.55 123 VAL A C 1
ATOM 690 O O . VAL A 1 100 ? 79.812 21.058 7.654 1.00 117.14 123 VAL A O 1
ATOM 694 N N . GLN A 1 101 ? 80.420 21.014 5.487 1.00 122.19 124 GLN A N 1
ATOM 695 C CA . GLN A 1 101 ? 80.945 19.655 5.593 1.00 130.35 124 GLN A CA 1
ATOM 696 C C . GLN A 1 101 ? 82.186 19.593 6.477 1.00 128.84 124 GLN A C 1
ATOM 697 O O . GLN A 1 101 ? 82.431 18.570 7.126 1.00 137.30 124 GLN A O 1
ATOM 699 N N . GLU A 1 102 ? 82.980 20.662 6.509 1.00 135.20 125 GLU A N 1
ATOM 700 C CA . GLU A 1 102 ? 84.176 20.721 7.339 1.00 125.48 125 GLU A CA 1
ATOM 701 C C . GLU A 1 102 ? 83.882 21.125 8.780 1.00 117.83 125 GLU A C 1
ATOM 702 O O . GLU A 1 102 ? 84.824 21.400 9.532 1.00 114.64 125 GLU A O 1
ATOM 704 N N . ILE A 1 103 ? 82.613 21.163 9.179 1.00 112.46 126 ILE A N 1
ATOM 705 C CA . ILE A 1 103 ? 82.222 21.562 10.530 1.00 107.59 126 ILE A CA 1
ATOM 706 C C . ILE A 1 103 ? 82.130 20.323 11.415 1.00 108.89 126 ILE A C 1
ATOM 707 O O . ILE A 1 103 ? 81.593 19.293 10.983 1.00 111.44 126 ILE A O 1
ATOM 709 N N . PRO A 1 104 ? 82.648 20.372 12.643 1.00 108.41 127 PRO A N 1
ATOM 710 C CA . PRO A 1 104 ? 82.560 19.205 13.530 1.00 112.94 127 PRO A CA 1
ATOM 711 C C . PRO A 1 104 ? 81.119 18.769 13.753 1.00 112.62 127 PRO A C 1
ATOM 712 O O . PRO A 1 104 ? 80.192 19.582 13.763 1.00 112.26 127 PRO A O 1
ATOM 716 N N . ARG A 1 105 ? 80.944 17.457 13.936 1.00 115.64 128 ARG A N 1
ATOM 717 C CA . ARG A 1 105 ? 79.604 16.892 14.054 1.00 112.64 128 ARG A CA 1
ATOM 718 C C . ARG A 1 105 ? 78.937 17.316 15.356 1.00 112.43 128 ARG A C 1
ATOM 719 O O . ARG A 1 105 ? 77.768 17.718 15.364 1.00 105.58 128 ARG A O 1
ATOM 721 N N . ASP A 1 106 ? 79.665 17.237 16.469 1.00 118.74 129 ASP A N 1
ATOM 722 C CA . ASP A 1 106 ? 79.097 17.546 17.776 1.00 122.06 129 ASP A CA 1
ATOM 723 C C . ASP A 1 106 ? 78.905 19.039 18.011 1.00 119.31 129 ASP A C 1
ATOM 724 O O . ASP A 1 106 ? 78.446 19.415 19.096 1.00 119.10 129 ASP A O 1
ATOM 726 N N . LEU A 1 107 ? 79.233 19.892 17.041 1.00 116.77 130 LEU A N 1
ATOM 727 C CA . LEU A 1 107 ? 79.094 21.331 17.218 1.00 107.81 130 LEU A CA 1
ATOM 728 C C . LEU A 1 107 ? 77.653 21.763 16.979 1.00 99.17 130 LEU A C 1
ATOM 729 O O . LEU A 1 107 ? 77.045 21.400 15.967 1.00 99.10 130 LEU A O 1
ATOM 734 N N . THR A 1 108 ? 77.111 22.538 17.914 1.00 96.46 131 THR A N 1
ATOM 735 C CA . THR A 1 108 ? 75.734 23.001 17.860 1.00 95.83 131 THR A CA 1
ATOM 736 C C . THR A 1 108 ? 75.693 24.522 17.873 1.00 90.14 131 THR A C 1
ATOM 737 O O . THR A 1 108 ? 76.646 25.188 18.288 1.00 86.97 131 THR A O 1
ATOM 741 N N . LEU A 1 109 ? 74.562 25.066 17.417 1.00 86.37 132 LEU A N 1
ATOM 742 C CA . LEU A 1 109 ? 74.332 26.501 17.542 1.00 82.22 132 LEU A CA 1
ATOM 743 C C . LEU A 1 109 ? 74.333 26.939 19.002 1.00 83.12 132 LEU A C 1
ATOM 744 O O . LEU A 1 109 ? 74.782 28.048 19.318 1.00 77.19 132 LEU A O 1
ATOM 749 N N . ASP A 1 110 ? 73.845 26.081 19.900 1.00 82.69 133 ASP A N 1
ATOM 750 C CA . ASP A 1 110 ? 73.854 26.403 21.321 1.00 88.17 133 ASP A CA 1
ATOM 751 C C . ASP A 1 110 ? 75.273 26.608 21.836 1.00 89.91 133 ASP A C 1
ATOM 752 O O . ASP A 1 110 ? 75.500 27.432 22.730 1.00 88.15 133 ASP A O 1
ATOM 757 N N . ALA A 1 111 ? 76.239 25.872 21.284 1.00 90.96 134 ALA A N 1
ATOM 758 C CA . ALA A 1 111 ? 77.627 26.046 21.696 1.00 87.03 134 ALA A CA 1
ATOM 759 C C . ALA A 1 111 ? 78.194 27.367 21.186 1.00 83.83 134 ALA A C 1
ATOM 760 O O . ALA A 1 111 ? 78.888 28.074 21.925 1.00 80.17 134 ALA A O 1
ATOM 762 N N . LEU A 1 112 ? 77.918 27.712 19.922 1.00 84.16 135 LEU A N 1
ATOM 763 C CA . LEU A 1 112 ? 78.419 28.969 19.368 1.00 87.51 135 LEU A CA 1
ATOM 764 C C . LEU A 1 112 ? 77.934 30.162 20.180 1.00 83.70 135 LEU A C 1
ATOM 765 O O . LEU A 1 112 ? 78.702 31.095 20.457 1.00 81.32 135 LEU A O 1
ATOM 770 N N . LEU A 1 113 ? 76.662 30.139 20.582 1.00 73.79 136 LEU A N 1
ATOM 771 C CA . LEU A 1 113 ? 76.122 31.209 21.409 1.00 76.58 136 LEU A CA 1
ATOM 772 C C . LEU A 1 113 ? 76.872 31.343 22.722 1.00 76.17 136 LEU A C 1
ATOM 773 O O . LEU A 1 113 ? 76.928 32.439 23.289 1.00 84.02 136 LEU A O 1
ATOM 778 N N . GLU A 1 114 ? 77.474 30.253 23.206 1.00 81.70 137 GLU A N 1
ATOM 779 C CA . GLU A 1 114 ? 78.156 30.244 24.496 1.00 78.53 137 GLU A CA 1
ATOM 780 C C . GLU A 1 114 ? 79.598 30.738 24.440 1.00 79.60 137 GLU A C 1
ATOM 781 O O . GLU A 1 114 ? 80.132 31.160 25.473 1.00 79.86 137 GLU A O 1
ATOM 787 N N . MET A 1 115 ? 80.249 30.686 23.286 1.00 81.01 138 MET A N 1
ATOM 788 C CA . MET A 1 115 ? 81.647 31.081 23.216 1.00 87.19 138 MET A CA 1
ATOM 789 C C . MET A 1 115 ? 81.770 32.588 22.996 1.00 84.16 138 MET A C 1
ATOM 790 O O . MET A 1 115 ? 80.817 33.262 22.593 1.00 78.68 138 MET A O 1
ATOM 795 N N . ASN A 1 116 ? 82.965 33.112 23.267 1.00 84.41 139 ASN A N 1
ATOM 796 C CA . ASN A 1 116 ? 83.219 34.519 23.002 1.00 82.36 139 ASN A CA 1
ATOM 797 C C . ASN A 1 116 ? 83.488 34.742 21.514 1.00 86.36 139 ASN A C 1
ATOM 798 O O . ASN A 1 116 ? 83.579 33.801 20.720 1.00 89.30 139 ASN A O 1
ATOM 803 N N . GLU A 1 117 ? 83.600 36.019 21.138 1.00 87.19 140 GLU A N 1
ATOM 804 C CA . GLU A 1 117 ? 83.678 36.373 19.723 1.00 87.38 140 GLU A CA 1
ATOM 805 C C . GLU A 1 117 ? 84.973 35.883 19.088 1.00 88.39 140 GLU A C 1
ATOM 806 O O . GLU A 1 117 ? 84.974 35.433 17.936 1.00 90.74 140 GLU A O 1
ATOM 808 N N . ALA A 1 118 ? 86.087 35.959 19.818 1.00 87.03 141 ALA A N 1
ATOM 809 C CA . ALA A 1 118 ? 87.350 35.489 19.262 1.00 88.90 141 ALA A CA 1
ATOM 810 C C . ALA A 1 118 ? 87.321 33.985 19.029 1.00 93.97 141 ALA A C 1
ATOM 811 O O . ALA A 1 118 ? 87.915 33.488 18.065 1.00 99.72 141 ALA A O 1
ATOM 813 N N . LYS A 1 119 ? 86.643 33.242 19.904 1.00 91.02 142 LYS A N 1
ATOM 814 C CA . LYS A 1 119 ? 86.598 31.794 19.744 1.00 88.07 142 LYS A CA 1
ATOM 815 C C . LYS A 1 119 ? 85.687 31.403 18.583 1.00 82.73 142 LYS A C 1
ATOM 816 O O . LYS A 1 119 ? 85.987 30.462 17.841 1.00 88.01 142 LYS A O 1
ATOM 822 N N . VAL A 1 120 ? 84.574 32.119 18.404 1.00 77.03 143 VAL A N 1
ATOM 823 C CA . VAL A 1 120 ? 83.680 31.846 17.277 1.00 79.90 143 VAL A CA 1
ATOM 824 C C . VAL A 1 120 ? 84.422 32.008 15.955 1.00 87.09 143 VAL A C 1
ATOM 825 O O . VAL A 1 120 ? 84.327 31.158 15.062 1.00 90.79 143 VAL A O 1
ATOM 829 N N . LYS A 1 121 ? 85.170 33.105 15.810 1.00 87.51 144 LYS A N 1
ATOM 830 C CA . LYS A 1 121 ? 85.871 33.363 14.556 1.00 88.16 144 LYS A CA 1
ATOM 831 C C . LYS A 1 121 ? 86.935 32.306 14.290 1.00 91.14 144 LYS A C 1
ATOM 832 O O . LYS A 1 121 ? 87.060 31.809 13.164 1.00 95.52 144 LYS A O 1
ATOM 834 N N . GLU A 1 122 ? 87.719 31.957 15.314 1.00 91.55 145 GLU A N 1
ATOM 835 C CA . GLU A 1 122 ? 88.763 30.953 15.137 1.00 93.84 145 GLU A CA 1
ATOM 836 C C . GLU A 1 122 ? 88.170 29.593 14.785 1.00 97.71 145 GLU A C 1
ATOM 837 O O . GLU A 1 122 ? 88.749 28.847 13.985 1.00 102.70 145 GLU A O 1
ATOM 839 N N . THR A 1 123 ? 87.021 29.246 15.378 1.00 93.37 146 THR A N 1
ATOM 840 C CA . THR A 1 123 ? 86.353 28.000 15.009 1.00 95.64 146 THR A CA 1
ATOM 841 C C . THR A 1 123 ? 85.898 28.031 13.556 1.00 98.00 146 THR A C 1
ATOM 842 O O . THR A 1 123 ? 86.020 27.031 12.838 1.00 103.17 146 THR A O 1
ATOM 846 N N . LEU A 1 124 ? 85.359 29.166 13.108 1.00 91.77 147 LEU A N 1
ATOM 847 C CA . LEU A 1 124 ? 84.911 29.261 11.724 1.00 92.63 147 LEU A CA 1
ATOM 848 C C . LEU A 1 124 ? 86.088 29.148 10.764 1.00 93.92 147 LEU A C 1
ATOM 849 O O . LEU A 1 124 ? 85.972 28.516 9.707 1.00 98.43 147 LEU A O 1
ATOM 854 N N . ARG A 1 125 ? 87.230 29.746 11.118 1.00 96.02 148 ARG A N 1
ATOM 855 C CA . ARG A 1 125 ? 88.399 29.690 10.246 1.00 96.74 148 ARG A CA 1
ATOM 856 C C . ARG A 1 125 ? 88.904 28.262 10.082 1.00 108.61 148 ARG A C 1
ATOM 857 O O . ARG A 1 125 ? 89.356 27.878 8.997 1.00 113.56 148 ARG A O 1
ATOM 859 N N . ARG A 1 126 ? 88.847 27.461 11.152 1.00 112.98 149 ARG A N 1
ATOM 860 C CA . ARG A 1 126 ? 89.321 26.081 11.066 1.00 118.94 149 ARG A CA 1
ATOM 861 C C . ARG A 1 126 ? 88.506 25.272 10.065 1.00 118.47 149 ARG A C 1
ATOM 862 O O . ARG A 1 126 ? 89.018 24.314 9.476 1.00 122.80 149 ARG A O 1
ATOM 864 N N . CYS A 1 127 ? 87.241 25.637 9.867 1.00 113.98 150 CYS A N 1
ATOM 865 C CA . CYS A 1 127 ? 86.400 25.017 8.853 1.00 111.94 150 CYS A CA 1
ATOM 866 C C . CYS A 1 127 ? 86.586 25.636 7.472 1.00 116.03 150 CYS A C 1
ATOM 867 O O . CYS A 1 127 ? 85.914 25.210 6.526 1.00 113.81 150 CYS A O 1
ATOM 870 N N . GLY A 1 128 ? 87.457 26.634 7.339 1.00 118.24 151 GLY A N 1
ATOM 871 C CA . GLY A 1 128 ? 87.688 27.275 6.060 1.00 121.10 151 GLY A CA 1
ATOM 872 C C . GLY A 1 128 ? 86.743 28.406 5.729 1.00 116.14 151 GLY A C 1
ATOM 873 O O . GLY A 1 128 ? 86.660 28.799 4.559 1.00 120.57 151 GLY A O 1
ATOM 874 N N . ALA A 1 129 ? 86.025 28.941 6.714 1.00 107.49 152 ALA A N 1
ATOM 875 C CA . ALA A 1 129 ? 85.040 29.977 6.441 1.00 97.94 152 ALA A CA 1
ATOM 876 C C . ALA A 1 129 ? 85.710 31.245 5.929 1.00 105.94 152 ALA A C 1
ATOM 877 O O . ALA A 1 129 ? 86.826 31.595 6.323 1.00 101.87 152 ALA A O 1
ATOM 879 N N . SER A 1 130 ? 85.013 31.932 5.032 1.00 116.14 153 SER A N 1
ATOM 880 C CA . SER A 1 130 ? 85.512 33.176 4.478 1.00 124.17 153 SER A CA 1
ATOM 881 C C . SER A 1 130 ? 85.435 34.288 5.518 1.00 115.25 153 SER A C 1
ATOM 882 O O . SER A 1 130 ? 84.693 34.208 6.500 1.00 115.26 153 SER A O 1
ATOM 885 N N . GLY A 1 131 ? 86.218 35.344 5.288 1.00 129.81 154 GLY A N 1
ATOM 886 C CA . GLY A 1 131 ? 86.068 36.537 6.100 1.00 124.36 154 GLY A CA 1
ATOM 887 C C . GLY A 1 131 ? 84.693 37.152 5.956 1.00 121.33 154 GLY A C 1
ATOM 888 O O . GLY A 1 131 ? 84.154 37.716 6.913 1.00 116.04 154 GLY A O 1
ATOM 889 N N . ASP A 1 132 ? 84.099 37.041 4.766 1.00 123.27 155 ASP A N 1
ATOM 890 C CA . ASP A 1 132 ? 82.730 37.497 4.576 1.00 122.06 155 ASP A CA 1
ATOM 891 C C . ASP A 1 132 ? 81.740 36.579 5.279 1.00 113.82 155 ASP A C 1
ATOM 892 O O . ASP A 1 132 ? 80.694 37.042 5.748 1.00 112.55 155 ASP A O 1
ATOM 894 N N . GLU A 1 133 ? 82.054 35.286 5.376 1.00 108.84 156 GLU A N 1
ATOM 895 C CA . GLU A 1 133 ? 81.169 34.352 6.061 1.00 99.30 156 GLU A CA 1
ATOM 896 C C . GLU A 1 133 ? 81.239 34.501 7.578 1.00 98.48 156 GLU A C 1
ATOM 897 O O . GLU A 1 133 ? 80.237 34.266 8.264 1.00 92.91 156 GLU A O 1
ATOM 903 N N . CYS A 1 134 ? 82.395 34.900 8.115 1.00 97.41 157 CYS A N 1
ATOM 904 C CA . CYS A 1 134 ? 82.530 35.062 9.560 1.00 94.21 157 CYS A CA 1
ATOM 905 C C . CYS A 1 134 ? 81.724 36.254 10.067 1.00 97.01 157 CYS A C 1
ATOM 906 O O . CYS A 1 134 ? 81.047 36.159 11.098 1.00 94.17 157 CYS A O 1
ATOM 909 N N . GLY A 1 135 ? 81.797 37.389 9.368 1.00 101.26 158 GLY A N 1
ATOM 910 C CA . GLY A 1 135 ? 81.010 38.544 9.764 1.00 101.93 158 GLY A CA 1
ATOM 911 C C . GLY A 1 135 ? 79.512 38.320 9.664 1.00 104.24 158 GLY A C 1
ATOM 912 O O . GLY A 1 135 ? 78.742 38.917 10.422 1.00 105.96 158 GLY A O 1
ATOM 913 N N . ARG A 1 136 ? 79.073 37.473 8.728 1.00 100.48 159 ARG A N 1
ATOM 914 C CA . ARG A 1 136 ? 77.653 37.145 8.652 1.00 99.97 159 ARG A CA 1
ATOM 915 C C . ARG A 1 136 ? 77.194 36.447 9.923 1.00 93.45 159 ARG A C 1
ATOM 916 O O . ARG A 1 136 ? 76.205 36.847 10.547 1.00 98.16 159 ARG A O 1
ATOM 924 N N . LEU A 1 137 ? 77.920 35.403 10.327 1.00 87.74 160 LEU A N 1
ATOM 925 C CA . LEU A 1 137 ? 77.512 34.611 11.482 1.00 83.67 160 LEU A CA 1
ATOM 926 C C . LEU A 1 137 ? 77.718 35.368 12.788 1.00 84.80 160 LEU A C 1
ATOM 927 O O . LEU A 1 137 ? 76.917 35.230 13.722 1.00 79.49 160 LEU A O 1
ATOM 932 N N . GLN A 1 138 ? 78.778 36.178 12.875 1.00 88.09 161 GLN A N 1
ATOM 933 C CA . GLN A 1 138 ? 78.953 37.019 14.056 1.00 87.44 161 GLN A CA 1
ATOM 934 C C . GLN A 1 138 ? 77.777 37.977 14.212 1.00 89.64 161 GLN A C 1
ATOM 935 O O . GLN A 1 138 ? 77.209 38.112 15.303 1.00 86.14 161 GLN A O 1
ATOM 937 N N . TYR A 1 139 ? 77.378 38.627 13.117 1.00 92.23 162 TYR A N 1
ATOM 938 C CA . TYR A 1 139 ? 76.185 39.465 13.146 1.00 99.69 162 TYR A CA 1
ATOM 939 C C . TYR A 1 139 ? 74.946 38.639 13.461 1.00 96.33 162 TYR A C 1
ATOM 940 O O . TYR A 1 139 ? 74.081 39.069 14.232 1.00 97.42 162 TYR A O 1
ATOM 949 N N . ALA A 1 140 ? 74.856 37.440 12.883 1.00 93.21 163 ALA A N 1
ATOM 950 C CA . ALA A 1 140 ? 73.696 36.586 13.109 1.00 84.57 163 ALA A CA 1
ATOM 951 C C . ALA A 1 140 ? 73.596 36.157 14.566 1.00 83.02 163 ALA A C 1
ATOM 952 O O . ALA A 1 140 ? 72.497 36.117 15.130 1.00 75.01 163 ALA A O 1
ATOM 954 N N . LEU A 1 141 ? 74.732 35.819 15.190 1.00 79.76 164 LEU A N 1
ATOM 955 C CA . LEU A 1 141 ? 74.713 35.452 16.604 1.00 81.24 164 LEU A CA 1
ATOM 956 C C . LEU A 1 141 ? 74.258 36.622 17.463 1.00 94.81 164 LEU A C 1
ATOM 957 O O . LEU A 1 141 ? 73.534 36.435 18.447 1.00 93.43 164 LEU A O 1
ATOM 962 N N . THR A 1 142 ? 74.673 37.840 17.104 1.00 110.20 165 THR A N 1
ATOM 963 C CA . THR A 1 142 ? 74.242 39.019 17.846 1.00 122.73 165 THR A CA 1
ATOM 964 C C . THR A 1 142 ? 72.744 39.249 17.682 1.00 119.68 165 THR A C 1
ATOM 965 O O . THR A 1 142 ? 72.031 39.483 18.665 1.00 124.92 165 THR A O 1
ATOM 969 N N . CYS A 1 143 ? 72.246 39.188 16.444 1.00 110.42 166 CYS A N 1
ATOM 970 C CA . CYS A 1 143 ? 70.803 39.272 16.230 1.00 105.67 166 CYS A CA 1
ATOM 971 C C . CYS A 1 143 ? 70.084 38.112 16.906 1.00 102.51 166 CYS A C 1
ATOM 972 O O . CYS A 1 143 ? 69.003 38.291 17.479 1.00 102.53 166 CYS A O 1
ATOM 975 N N . LEU A 1 144 ? 70.674 36.915 16.855 1.00 100.14 167 LEU A N 1
ATOM 976 C CA . LEU A 1 144 ? 70.085 35.755 17.521 1.00 96.43 167 LEU A CA 1
ATOM 977 C C . LEU A 1 144 ? 70.059 35.940 19.034 1.00 98.45 167 LEU A C 1
ATOM 978 O O . LEU A 1 144 ? 69.030 35.710 19.680 1.00 94.18 167 LEU A O 1
ATOM 983 N N . ARG A 1 145 ? 71.188 36.359 19.612 1.00 99.42 168 ARG A N 1
ATOM 984 C CA . ARG A 1 145 ? 71.308 36.442 21.064 1.00 101.52 168 ARG A CA 1
ATOM 985 C C . ARG A 1 145 ? 70.379 37.496 21.654 1.00 103.61 168 ARG A C 1
ATOM 986 O O . ARG A 1 145 ? 69.959 37.369 22.810 1.00 108.12 168 ARG A O 1
ATOM 994 N N . LYS A 1 146 ? 70.069 38.549 20.893 1.00 104.23 169 LYS A N 1
ATOM 995 C CA . LYS A 1 146 ? 69.168 39.586 21.389 1.00 105.83 169 LYS A CA 1
ATOM 996 C C . LYS A 1 146 ? 67.800 39.011 21.743 1.00 106.38 169 LYS A C 1
ATOM 997 O O . LYS A 1 146 ? 67.218 39.365 22.776 1.00 113.30 169 LYS A O 1
ATOM 999 N N . VAL A 1 147 ? 67.266 38.132 20.894 1.00 100.53 170 VAL A N 1
ATOM 1000 C CA . VAL A 1 147 ? 65.970 37.526 21.177 1.00 104.11 170 VAL A CA 1
ATOM 1001 C C . VAL A 1 147 ? 66.072 36.560 22.353 1.00 110.14 170 VAL A C 1
ATOM 1002 O O . VAL A 1 147 ? 65.156 36.472 23.180 1.00 115.18 170 VAL A O 1
ATOM 1006 N N . THR A 1 148 ? 67.176 35.822 22.448 1.00 113.21 171 THR A N 1
ATOM 1007 C CA . THR A 1 148 ? 67.390 34.895 23.559 1.00 117.27 171 THR A CA 1
ATOM 1008 C C . THR A 1 148 ? 68.824 35.047 24.068 1.00 116.08 171 THR A C 1
ATOM 1009 O O . THR A 1 148 ? 69.309 34.270 24.891 1.00 117.31 171 THR A O 1
ATOM 1013 N N . ALA A 1 164 ? 52.845 34.252 27.486 1.00 87.99 1042 ALA A N 1
ATOM 1014 C CA . ALA A 1 164 ? 53.213 35.578 26.998 1.00 83.40 1042 ALA A CA 1
ATOM 1015 C C . ALA A 1 164 ? 52.127 36.235 26.154 1.00 73.80 1042 ALA A C 1
ATOM 1016 O O . ALA A 1 164 ? 52.400 37.244 25.501 1.00 80.70 1042 ALA A O 1
ATOM 1018 N N . ILE A 1 165 ? 50.904 35.692 26.162 1.00 74.41 1043 ILE A N 1
ATOM 1019 C CA . ILE A 1 165 ? 49.831 36.290 25.357 1.00 68.60 1043 ILE A CA 1
ATOM 1020 C C . ILE A 1 165 ? 49.693 37.783 25.631 1.00 64.36 1043 ILE A C 1
ATOM 1021 O O . ILE A 1 165 ? 49.673 38.567 24.667 1.00 64.29 1043 ILE A O 1
ATOM 1023 N N . PRO A 1 166 ? 49.656 38.253 26.884 1.00 73.60 1044 PRO A N 1
ATOM 1024 C CA . PRO A 1 166 ? 49.590 39.702 27.108 1.00 66.21 1044 PRO A CA 1
ATOM 1025 C C . PRO A 1 166 ? 50.775 40.504 26.550 1.00 65.96 1044 PRO A C 1
ATOM 1026 O O . PRO A 1 166 ? 50.569 41.590 25.993 1.00 63.17 1044 PRO A O 1
ATOM 1030 N N . GLU A 1 167 ? 52.014 40.029 26.696 1.00 75.77 1045 GLU A N 1
ATOM 1031 C CA . GLU A 1 167 ? 53.147 40.758 26.130 1.00 72.69 1045 GLU A CA 1
ATOM 1032 C C . GLU A 1 167 ? 53.104 40.762 24.600 1.00 66.27 1045 GLU A C 1
ATOM 1033 O O . GLU A 1 167 ? 53.465 41.759 23.958 1.00 58.08 1045 GLU A O 1
ATOM 1035 N N . GLU A 1 168 ? 52.683 39.648 24.003 1.00 64.86 1046 GLU A N 1
ATOM 1036 C CA . GLU A 1 168 ? 52.479 39.617 22.557 1.00 63.60 1046 GLU A CA 1
ATOM 1037 C C . GLU A 1 168 ? 51.344 40.551 22.156 1.00 63.05 1046 GLU A C 1
ATOM 1038 O O . GLU A 1 168 ? 51.400 41.197 21.105 1.00 51.31 1046 GLU A O 1
ATOM 1044 N N . VAL A 1 169 ? 50.333 40.662 23.016 1.00 59.15 1047 VAL A N 1
ATOM 1045 C CA . VAL A 1 169 ? 49.174 41.515 22.760 1.00 62.53 1047 VAL A CA 1
ATOM 1046 C C . VAL A 1 169 ? 49.593 42.975 22.668 1.00 61.35 1047 VAL A C 1
ATOM 1047 O O . VAL A 1 169 ? 49.173 43.718 21.764 1.00 56.17 1047 VAL A O 1
ATOM 1051 N N . TRP A 1 170 ? 50.411 43.408 23.622 1.00 56.99 1048 TRP A N 1
ATOM 1052 C CA . TRP A 1 170 ? 50.828 44.797 23.684 1.00 57.80 1048 TRP A CA 1
ATOM 1053 C C . TRP A 1 170 ? 51.699 45.134 22.488 1.00 54.20 1048 TRP A C 1
ATOM 1054 O O . TRP A 1 170 ? 51.487 46.146 21.817 1.00 57.75 1048 TRP A O 1
ATOM 1065 N N . ASN A 1 171 ? 52.669 44.268 22.212 1.00 52.63 1049 ASN A N 1
ATOM 1066 C CA . ASN A 1 171 ? 53.604 44.495 21.111 1.00 49.70 1049 ASN A CA 1
ATOM 1067 C C . ASN A 1 171 ? 52.876 44.529 19.773 1.00 46.17 1049 ASN A C 1
ATOM 1068 O O . ASN A 1 171 ? 53.136 45.405 18.942 1.00 47.22 1049 ASN A O 1
ATOM 1073 N N . ILE A 1 172 ? 51.958 43.588 19.548 1.00 50.95 1050 ILE A N 1
ATOM 1074 C CA . ILE A 1 172 ? 51.188 43.592 18.307 1.00 48.60 1050 ILE A CA 1
ATOM 1075 C C . ILE A 1 172 ? 50.381 44.883 18.182 1.00 49.93 1050 ILE A C 1
ATOM 1076 O O . ILE A 1 172 ? 50.240 45.437 17.094 1.00 50.98 1050 ILE A O 1
ATOM 1081 N N . LYS A 1 173 ? 49.858 45.404 19.302 1.00 51.54 1051 LYS A N 1
ATOM 1082 C CA . LYS A 1 173 ? 49.099 46.650 19.236 1.00 47.78 1051 LYS A CA 1
ATOM 1083 C C . LYS A 1 173 ? 49.996 47.828 18.881 1.00 55.05 1051 LYS A C 1
ATOM 1084 O O . LYS A 1 173 ? 49.583 48.730 18.140 1.00 53.69 1051 LYS A O 1
ATOM 1090 N N . GLN A 1 174 ? 51.226 47.852 19.396 1.00 52.80 1052 GLN A N 1
ATOM 1091 C CA . GLN A 1 174 ? 52.144 48.914 18.989 1.00 48.09 1052 GLN A CA 1
ATOM 1092 C C . GLN A 1 174 ? 52.496 48.778 17.518 1.00 48.36 1052 GLN A C 1
ATOM 1093 O O . GLN A 1 174 ? 52.626 49.779 16.805 1.00 50.65 1052 GLN A O 1
ATOM 1099 N N . MET A 1 175 ? 52.638 47.543 17.046 1.00 44.79 1053 MET A N 1
ATOM 1100 C CA . MET A 1 175 ? 53.027 47.352 15.654 1.00 42.24 1053 MET A CA 1
ATOM 1101 C C . MET A 1 175 ? 51.895 47.719 14.701 1.00 44.80 1053 MET A C 1
ATOM 1102 O O . MET A 1 175 ? 52.151 48.204 13.586 1.00 44.82 1053 MET A O 1
ATOM 1107 N N . ILE A 1 176 ? 50.650 47.470 15.104 1.00 44.64 1054 ILE A N 1
ATOM 1108 C CA . ILE A 1 176 ? 49.500 47.900 14.312 1.00 53.52 1054 ILE A CA 1
ATOM 1109 C C . ILE A 1 176 ? 49.472 49.418 14.180 1.00 51.93 1054 ILE A C 1
ATOM 1110 O O . ILE A 1 176 ? 49.283 49.952 13.075 1.00 48.38 1054 ILE A O 1
ATOM 1115 N N . LYS A 1 177 ? 49.689 50.135 15.290 1.00 45.37 1055 LYS A N 1
ATOM 1116 C CA . LYS A 1 177 ? 49.716 51.596 15.260 1.00 44.12 1055 LYS A CA 1
ATOM 1117 C C . LYS A 1 177 ? 50.789 52.096 14.299 1.00 43.09 1055 LYS A C 1
ATOM 1118 O O . LYS A 1 177 ? 50.535 52.977 13.472 1.00 45.79 1055 LYS A O 1
ATOM 1120 N N . LEU A 1 178 ? 51.992 51.527 14.378 1.00 43.47 1056 LEU A N 1
ATOM 1121 C CA . LEU A 1 178 ? 53.048 51.941 13.442 1.00 40.52 1056 LEU A CA 1
ATOM 1122 C C . LEU A 1 178 ? 52.695 51.589 11.998 1.00 44.80 1056 LEU A C 1
ATOM 1123 O O . LEU A 1 178 ? 53.019 52.341 11.069 1.00 45.09 1056 LEU A O 1
ATOM 1128 N N . THR A 1 179 ? 52.066 50.439 11.779 1.00 47.96 1057 THR A N 1
ATOM 1129 C CA . THR A 1 179 ? 51.738 50.046 10.412 1.00 43.95 1057 THR A CA 1
ATOM 1130 C C . THR A 1 179 ? 50.667 50.957 9.820 1.00 44.83 1057 THR A C 1
ATOM 1131 O O . THR A 1 179 ? 50.756 51.345 8.642 1.00 42.52 1057 THR A O 1
ATOM 1135 N N . GLN A 1 180 ? 49.646 51.293 10.624 1.00 45.18 1058 GLN A N 1
ATOM 1136 C CA . GLN A 1 180 ? 48.625 52.258 10.217 1.00 47.13 1058 GLN A CA 1
ATOM 1137 C C . GLN A 1 180 ? 49.252 53.600 9.873 1.00 46.38 1058 GLN A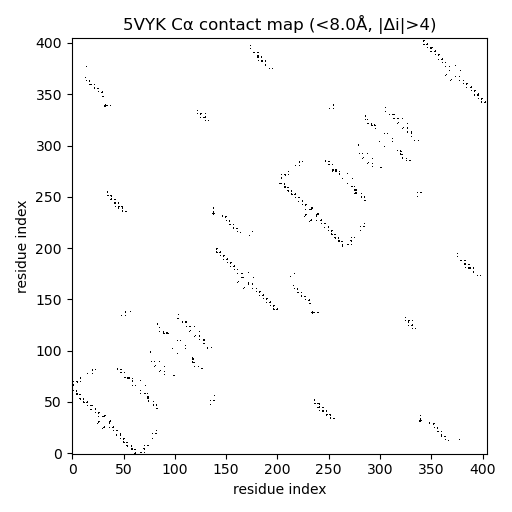 C 1
ATOM 1138 O O . GLN A 1 180 ? 48.908 54.216 8.854 1.00 48.92 1058 GLN A O 1
ATOM 1144 N N . GLU A 1 181 ? 50.176 54.069 10.716 1.00 49.20 1059 GLU A N 1
ATOM 1145 C CA . GLU A 1 181 ? 50.845 55.340 10.450 1.00 48.47 1059 GLU A CA 1
ATOM 1146 C C . GLU A 1 181 ? 51.696 55.266 9.187 1.00 41.24 1059 GLU A C 1
ATOM 1147 O O . GLU A 1 181 ? 51.767 56.240 8.426 1.00 45.86 1059 GLU A O 1
ATOM 1153 N N . HIS A 1 182 ? 52.330 54.114 8.931 1.00 40.07 1060 HIS A N 1
ATOM 1154 C CA . HIS A 1 182 ? 53.152 53.967 7.725 1.00 40.56 1060 HIS A CA 1
ATOM 1155 C C . HIS A 1 182 ? 52.290 54.053 6.467 1.00 49.04 1060 HIS A C 1
ATOM 1156 O O . HIS A 1 182 ? 52.658 54.726 5.494 1.00 44.32 1060 HIS A O 1
ATOM 1163 N N . ILE A 1 183 ? 51.127 53.393 6.486 1.00 46.67 1061 ILE A N 1
ATOM 1164 C CA . ILE A 1 183 ? 50.186 53.446 5.367 1.00 43.99 1061 ILE A CA 1
ATOM 1165 C C . ILE A 1 183 ? 49.677 54.870 5.160 1.00 45.10 1061 ILE A C 1
ATOM 1166 O O . ILE A 1 183 ? 49.650 55.385 4.032 1.00 48.54 1061 ILE A O 1
ATOM 1171 N N . GLU A 1 184 ? 49.273 55.531 6.242 1.00 43.06 1062 GLU A N 1
ATOM 1172 C CA . GLU A 1 184 ? 48.803 56.911 6.147 1.00 50.35 1062 GLU A CA 1
ATOM 1173 C C . GLU A 1 184 ? 49.885 57.825 5.592 1.00 50.21 1062 GLU A C 1
ATOM 1174 O O . GLU A 1 184 ? 49.598 58.741 4.808 1.00 48.18 1062 GLU A O 1
ATOM 1180 N N . ALA A 1 185 ? 51.133 57.615 6.008 1.00 45.56 1063 ALA A N 1
ATOM 1181 C CA . ALA A 1 185 ? 52.225 58.416 5.463 1.00 45.94 1063 ALA A CA 1
ATOM 1182 C C . ALA A 1 185 ? 52.410 58.153 3.972 1.00 49.25 1063 ALA A C 1
ATOM 1183 O O . ALA A 1 185 ? 52.594 59.093 3.192 1.00 51.83 1063 ALA A O 1
ATOM 1185 N N . LEU A 1 186 ? 52.386 56.878 3.558 1.00 44.98 1064 LEU A N 1
ATOM 1186 C CA . LEU A 1 186 ? 52.538 56.560 2.132 1.00 49.02 1064 LEU A CA 1
ATOM 1187 C C . LEU A 1 186 ? 51.437 57.222 1.306 1.00 52.86 1064 LEU A C 1
ATOM 1188 O O . LEU A 1 186 ? 51.697 57.809 0.241 1.00 48.28 1064 LEU A O 1
ATOM 1193 N N . LEU A 1 187 ? 50.194 57.126 1.784 1.00 44.44 1065 LEU A N 1
ATOM 1194 C CA . LEU A 1 187 ? 49.066 57.732 1.088 1.00 45.82 1065 LEU A CA 1
ATOM 1195 C C . LEU A 1 187 ? 49.201 59.246 1.045 1.00 53.73 1065 LEU A C 1
ATOM 1196 O O . LEU A 1 187 ? 48.876 59.876 0.030 1.00 53.51 1065 LEU A O 1
ATOM 1201 N N . ASP A 1 188 ? 49.676 59.846 2.138 1.00 52.69 1066 ASP A N 1
ATOM 1202 C CA . ASP A 1 188 ? 49.887 61.288 2.158 1.00 59.64 1066 ASP A CA 1
ATOM 1203 C C . ASP A 1 188 ? 50.865 61.721 1.068 1.00 57.45 1066 ASP A C 1
ATOM 1204 O O . ASP A 1 188 ? 50.644 62.735 0.401 1.00 58.81 1066 ASP A O 1
ATOM 1209 N N . LYS A 1 189 ? 51.952 60.965 0.879 1.00 52.13 1067 LYS A N 1
ATOM 1210 C CA . LYS A 1 189 ? 53.000 61.338 -0.072 1.00 56.35 1067 LYS A CA 1
ATOM 1211 C C . LYS A 1 189 ? 52.735 60.888 -1.502 1.00 56.11 1067 LYS A C 1
ATOM 1212 O O . LYS A 1 189 ? 53.250 61.516 -2.436 1.00 58.19 1067 LYS A O 1
ATOM 1218 N N . PHE A 1 190 ? 51.978 59.809 -1.720 1.00 53.72 1068 PHE A N 1
ATOM 1219 C CA . PHE A 1 190 ? 51.797 59.277 -3.075 1.00 58.68 1068 PHE A CA 1
ATOM 1220 C C . PHE A 1 190 ? 50.347 59.048 -3.465 1.00 60.91 1068 PHE A C 1
ATOM 1221 O O . PHE A 1 190 ? 50.082 58.705 -4.623 1.00 55.27 1068 PHE A O 1
ATOM 1229 N N . GLY A 1 191 ? 49.404 59.206 -2.547 1.00 58.08 1069 GLY A N 1
ATOM 1230 C CA . GLY A 1 191 ? 48.032 58.862 -2.850 1.00 55.35 1069 GLY A CA 1
ATOM 1231 C C . GLY A 1 191 ? 47.417 59.804 -3.863 1.00 52.27 1069 GLY A C 1
ATOM 1232 O O . GLY A 1 191 ? 47.763 60.983 -3.958 1.00 58.94 1069 GLY A O 1
ATOM 1233 N N . GLY A 1 192 ? 46.501 59.263 -4.659 1.00 50.91 1070 GLY A N 1
ATOM 1234 C CA . GLY A 1 192 ? 45.833 60.095 -5.625 1.00 54.71 1070 GLY A CA 1
ATOM 1235 C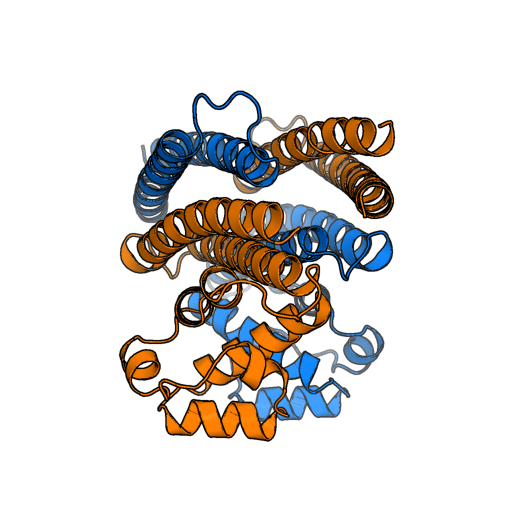 C . GLY A 1 192 ? 46.671 60.484 -6.820 1.00 59.53 1070 GLY A C 1
ATOM 1236 O O . GLY A 1 192 ? 46.299 61.420 -7.532 1.00 63.61 1070 GLY A O 1
ATOM 1237 N N . GLU A 1 193 ? 47.800 59.816 -7.049 1.00 59.47 1071 GLU A N 1
ATOM 1238 C CA . GLU A 1 193 ? 48.600 60.050 -8.256 1.00 67.63 1071 GLU A CA 1
ATOM 1239 C C . GLU A 1 193 ? 48.108 59.176 -9.406 1.00 63.24 1071 GLU A C 1
ATOM 1240 O O . GLU A 1 193 ? 47.710 58.024 -9.210 1.00 59.16 1071 GLU A O 1
ATOM 1246 N N . HIS A 1 194 ? 48.154 59.723 -10.618 1.00 67.57 1072 HIS A N 1
ATOM 1247 C CA . HIS A 1 194 ? 47.714 58.942 -11.766 1.00 67.62 1072 HIS A CA 1
ATOM 1248 C C . HIS A 1 194 ? 48.814 58.048 -12.341 1.00 68.10 1072 HIS A C 1
ATOM 1249 O O . HIS A 1 194 ? 48.491 57.053 -12.995 1.00 71.18 1072 HIS A O 1
ATOM 1256 N N . ASN A 1 195 ? 50.092 58.358 -12.115 1.00 70.10 1073 ASN A N 1
ATOM 1257 C CA . ASN A 1 195 ? 51.192 57.479 -12.510 1.00 70.67 1073 ASN A CA 1
ATOM 1258 C C . ASN A 1 195 ? 52.030 57.141 -11.281 1.00 68.56 1073 ASN A C 1
ATOM 1259 O O . ASN A 1 195 ? 53.175 57.594 -11.150 1.00 71.53 1073 ASN A O 1
ATOM 1264 N N . PRO A 1 196 ? 51.482 56.367 -10.347 1.00 63.72 1074 PRO A N 1
ATOM 1265 C CA . PRO A 1 196 ? 52.200 56.115 -9.095 1.00 68.52 1074 PRO A CA 1
ATOM 1266 C C . PRO A 1 196 ? 53.421 55.250 -9.338 1.00 67.98 1074 PRO A C 1
ATOM 1267 O O . PRO A 1 196 ? 53.391 54.333 -10.171 1.00 63.00 1074 PRO A O 1
ATOM 1271 N N . PRO A 1 197 ? 54.525 55.532 -8.650 1.00 67.13 1075 PRO A N 1
ATOM 1272 C CA . PRO A 1 197 ? 55.734 54.719 -8.831 1.00 70.97 1075 PRO A CA 1
ATOM 1273 C C . PRO A 1 197 ? 55.497 53.277 -8.408 1.00 66.14 1075 PRO A C 1
ATOM 1274 O O . PRO A 1 197 ? 54.811 53.000 -7.423 1.00 60.39 1075 PRO A O 1
ATOM 1278 N N . SER A 1 198 ? 56.070 52.348 -9.177 1.00 54.21 1076 SER A N 1
ATOM 1279 C CA . SER A 1 198 ? 55.981 50.941 -8.790 1.00 51.63 1076 SER A CA 1
ATOM 1280 C C . SER A 1 198 ? 56.501 50.706 -7.373 1.00 48.69 1076 SER A C 1
ATOM 1281 O O . SER A 1 198 ? 55.935 49.903 -6.618 1.00 49.33 1076 SER A O 1
ATOM 1284 N N . ILE A 1 199 ? 57.565 51.406 -6.978 1.00 48.22 1077 ILE A N 1
ATOM 1285 C CA . ILE A 1 199 ? 58.154 51.135 -5.662 1.00 51.06 1077 ILE A CA 1
ATOM 1286 C C . ILE A 1 199 ? 57.189 51.527 -4.543 1.00 52.25 1077 ILE A C 1
ATOM 1287 O O . ILE A 1 199 ? 57.170 50.899 -3.470 1.00 50.96 1077 ILE A O 1
ATOM 1292 N N . TYR A 1 200 ? 56.339 52.529 -4.786 1.00 46.81 1078 TYR A N 1
ATOM 1293 C CA . TYR A 1 200 ? 55.290 52.872 -3.838 1.00 53.21 1078 TYR A CA 1
ATOM 1294 C C . TYR A 1 200 ? 54.179 51.828 -3.830 1.00 56.62 1078 TYR A C 1
ATOM 1295 O O . TYR A 1 200 ? 53.667 51.470 -2.761 1.00 45.56 1078 TYR A O 1
ATOM 1304 N N . LEU A 1 201 ? 53.772 51.355 -5.013 1.00 47.23 1079 LEU A N 1
ATOM 1305 C CA . LEU A 1 201 ? 52.701 50.361 -5.100 1.00 44.36 1079 LEU A CA 1
ATOM 1306 C C . LEU A 1 201 ? 53.086 49.069 -4.388 1.00 45.01 1079 LEU A C 1
ATOM 1307 O O . LEU A 1 201 ? 52.243 48.427 -3.737 1.00 45.30 1079 LEU A O 1
ATOM 1312 N N . GLU A 1 202 ? 54.364 48.687 -4.477 1.00 39.42 1080 GLU A N 1
ATOM 1313 C CA . GLU A 1 202 ? 54.858 47.524 -3.744 1.00 38.24 1080 GLU A CA 1
ATOM 1314 C C . GLU A 1 202 ? 54.704 47.728 -2.237 1.00 39.79 1080 GLU A C 1
ATOM 1315 O O . GLU A 1 202 ? 54.288 46.812 -1.519 1.00 42.40 1080 GLU A O 1
ATOM 1321 N N . ALA A 1 203 ? 55.092 48.910 -1.732 1.00 41.19 1081 ALA A N 1
ATOM 1322 C CA . ALA A 1 203 ? 54.978 49.166 -0.289 1.00 41.05 1081 ALA A CA 1
ATOM 1323 C C . ALA A 1 203 ? 53.527 49.212 0.156 1.00 44.05 1081 ALA A C 1
ATOM 1324 O O . ALA A 1 203 ? 53.190 48.709 1.241 1.00 43.08 1081 ALA A O 1
ATOM 1326 N N . TYR A 1 204 ? 52.665 49.842 -0.648 1.00 43.21 1082 TYR A N 1
ATOM 1327 C CA . TYR A 1 204 ? 51.250 49.914 -0.319 1.00 44.37 1082 TYR A CA 1
ATOM 1328 C C . TYR A 1 204 ? 50.663 48.517 -0.173 1.00 43.55 1082 TYR A C 1
ATOM 1329 O O . TYR A 1 204 ? 49.983 48.218 0.814 1.00 40.83 1082 TYR A O 1
ATOM 1338 N N . GLU A 1 205 ? 50.935 47.640 -1.147 1.00 40.55 1083 GLU A N 1
ATOM 1339 C CA . GLU A 1 205 ? 50.409 46.279 -1.103 1.00 39.21 1083 GLU A CA 1
ATOM 1340 C C . GLU A 1 205 ? 50.934 45.530 0.114 1.00 42.26 1083 GLU A C 1
ATOM 1341 O O . GLU A 1 205 ? 50.177 44.841 0.810 1.00 39.77 1083 GLU A O 1
ATOM 1347 N N . GLU A 1 206 ? 52.239 45.641 0.378 1.00 41.60 1084 GLU A N 1
ATOM 1348 C CA . GLU A 1 206 ? 52.823 44.904 1.501 1.00 38.03 1084 GLU A CA 1
ATOM 1349 C C . GLU A 1 206 ? 52.306 45.394 2.841 1.00 34.10 1084 GLU A C 1
ATOM 1350 O O . GLU A 1 206 ? 52.072 44.588 3.750 1.00 38.58 1084 GLU A O 1
ATOM 1356 N N . TYR A 1 207 ? 52.218 46.709 3.022 1.00 37.88 1085 TYR A N 1
ATOM 1357 C CA . TYR A 1 207 ? 51.856 47.200 4.354 1.00 40.63 1085 TYR A CA 1
ATOM 1358 C C . TYR A 1 207 ? 50.369 47.078 4.611 1.00 39.47 1085 TYR A C 1
ATOM 1359 O O . TYR A 1 207 ? 49.973 46.824 5.751 1.00 38.39 1085 TYR A O 1
ATOM 1368 N N . THR A 1 208 ? 49.511 47.255 3.603 1.00 36.76 1086 THR A N 1
ATOM 1369 C CA . THR A 1 208 ? 48.094 46.993 3.873 1.00 44.87 1086 THR A CA 1
ATO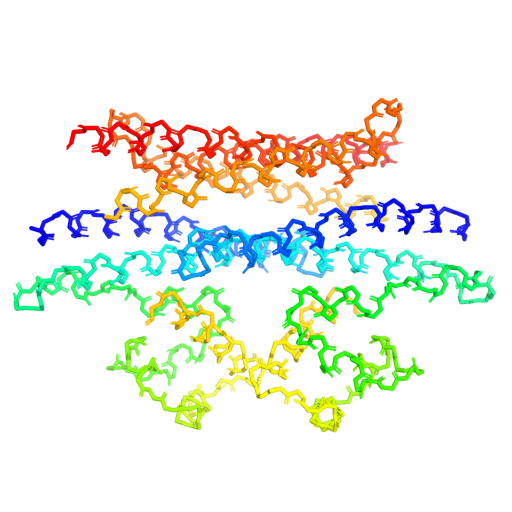M 1370 C C . THR A 1 208 ? 47.858 45.510 4.165 1.00 42.12 1086 THR A C 1
ATOM 1371 O O . THR A 1 208 ? 47.024 45.159 5.009 1.00 38.19 1086 THR A O 1
ATOM 1375 N N . SER A 1 209 ? 48.587 44.625 3.479 1.00 39.49 1087 SER A N 1
ATOM 1376 C CA . SER A 1 209 ? 48.561 43.200 3.815 1.00 45.56 1087 SER A CA 1
ATOM 1377 C C . SER A 1 209 ? 49.092 42.940 5.221 1.00 41.68 1087 SER A C 1
ATOM 1378 O O . SER A 1 209 ? 48.525 42.141 5.980 1.00 42.18 1087 SER A O 1
ATOM 1381 N N . LYS A 1 210 ? 50.200 43.584 5.580 1.00 42.39 1088 LYS A N 1
ATOM 1382 C CA . LYS A 1 210 ? 50.742 43.395 6.924 1.00 43.16 1088 LYS A CA 1
ATOM 1383 C C . LYS A 1 210 ? 49.738 43.831 7.994 1.00 40.60 1088 LYS A C 1
ATOM 1384 O O . LYS A 1 210 ? 49.578 43.152 9.022 1.00 41.84 1088 LYS A O 1
ATOM 1390 N N . LEU A 1 211 ? 49.034 44.945 7.761 1.00 37.98 1089 LEU A N 1
ATOM 1391 C CA . LEU A 1 211 ? 48.028 45.410 8.729 1.00 39.29 1089 LEU A CA 1
ATOM 1392 C C . LEU A 1 211 ? 46.947 44.359 8.951 1.00 43.98 1089 LEU A C 1
ATOM 1393 O O . LEU A 1 211 ? 46.549 44.096 10.092 1.00 43.18 1089 LEU A O 1
ATOM 1398 N N . ASP A 1 212 ? 46.496 43.710 7.876 1.00 45.27 1090 ASP A N 1
ATOM 1399 C CA . ASP A 1 212 ? 45.494 42.657 8.008 1.00 45.60 1090 ASP A CA 1
ATOM 1400 C C . ASP A 1 212 ? 46.062 41.444 8.730 1.00 48.47 1090 ASP A C 1
ATOM 1401 O O . ASP A 1 212 ? 45.368 40.818 9.542 1.00 53.38 1090 ASP A O 1
ATOM 1406 N N . ALA A 1 213 ? 47.323 41.097 8.475 1.00 45.99 1091 ALA A N 1
ATOM 1407 C CA . ALA A 1 213 ? 47.891 39.960 9.194 1.00 48.23 1091 ALA A CA 1
ATOM 1408 C C . ALA A 1 213 ? 47.997 40.267 10.680 1.00 47.87 1091 ALA A C 1
ATOM 1409 O O . ALA A 1 213 ? 47.628 39.442 11.526 1.00 53.03 1091 ALA A O 1
ATOM 1411 N N . LEU A 1 214 ? 48.496 41.460 11.013 1.00 48.32 1092 LEU A N 1
ATOM 1412 C CA . LEU A 1 214 ? 48.618 41.854 12.415 1.00 48.64 1092 LEU A CA 1
ATOM 1413 C C . LEU A 1 214 ? 47.261 41.932 13.096 1.00 54.88 1092 LEU A C 1
ATOM 1414 O O . LEU A 1 214 ? 47.099 41.465 14.234 1.00 52.97 1092 LEU A O 1
ATOM 1419 N N . GLN A 1 215 ? 46.272 42.545 12.438 1.00 50.12 1093 GLN A N 1
ATOM 1420 C CA . GLN A 1 215 ? 44.965 42.683 13.077 1.00 56.28 1093 GLN A CA 1
ATOM 1421 C C . GLN A 1 215 ? 44.326 41.321 13.315 1.00 59.45 1093 GLN A C 1
ATOM 1422 O O . GLN A 1 215 ? 43.668 41.101 14.343 1.00 55.24 1093 GLN A O 1
ATOM 1428 N N . GLN A 1 216 ? 44.547 40.381 12.399 1.00 60.55 1094 GLN A N 1
ATOM 1429 C CA . GLN A 1 216 ? 44.080 39.015 12.606 1.00 63.56 1094 GLN A CA 1
ATOM 1430 C C . GLN A 1 216 ? 44.787 38.357 13.790 1.00 60.25 1094 GLN A C 1
ATOM 1431 O O . GLN A 1 216 ? 44.141 37.739 14.643 1.00 63.75 1094 GLN A O 1
ATOM 1437 N N A ARG A 1 217 ? 46.122 38.463 13.841 0.51 60.04 1095 ARG A N 1
ATOM 1438 N N B ARG A 1 217 ? 46.117 38.456 13.845 0.49 59.94 1095 ARG A N 1
ATOM 1439 C CA A ARG A 1 217 ? 46.880 37.887 14.949 0.51 60.80 1095 ARG A CA 1
ATOM 1440 C CA B ARG A 1 217 ? 46.834 37.862 14.968 0.49 60.79 1095 ARG A CA 1
ATOM 1441 C C A ARG A 1 217 ? 46.496 38.524 16.275 0.51 59.17 1095 ARG A C 1
ATOM 1442 C C B ARG A 1 217 ? 46.418 38.510 16.279 0.49 59.28 1095 ARG A C 1
ATOM 1443 O O A ARG A 1 217 ? 46.481 37.844 17.308 0.51 57.05 1095 ARG A O 1
ATOM 1444 O O B ARG A 1 217 ? 46.293 37.826 17.303 0.49 57.11 1095 ARG A O 1
ATOM 1459 N N . GLU A 1 218 ? 46.176 39.822 16.266 1.00 54.88 1096 GLU A N 1
ATOM 1460 C CA . GLU A 1 218 ? 45.715 40.483 17.493 1.00 60.10 1096 GLU A CA 1
ATOM 1461 C C . GLU A 1 218 ? 44.422 39.862 17.994 1.00 66.06 1096 GLU A C 1
ATOM 1462 O O . GLU A 1 218 ? 44.248 39.643 19.203 1.00 63.53 1096 GLU A O 1
ATOM 1468 N N . GLN A 1 219 ? 43.503 39.561 17.076 1.00 73.15 1097 GLN A N 1
ATOM 1469 C CA . GLN A 1 219 ? 42.270 38.890 17.467 1.00 87.13 1097 GLN A CA 1
ATOM 1470 C C . GLN A 1 219 ? 42.562 37.508 18.041 1.00 82.30 1097 GLN A C 1
ATOM 1471 O O . GLN A 1 219 ? 41.960 37.107 19.041 1.00 75.58 1097 GLN A O 1
ATOM 1477 N N . GLN A 1 220 ? 43.505 36.776 17.440 1.00 79.97 1098 GLN A N 1
ATOM 1478 C CA . GLN A 1 220 ? 43.881 35.474 17.986 1.00 84.15 1098 GLN A CA 1
ATOM 1479 C C . GLN A 1 220 ? 44.459 35.606 19.395 1.00 85.67 1098 GLN A C 1
ATOM 1480 O O . GLN A 1 220 ? 44.247 34.732 20.245 1.00 84.66 1098 GLN A O 1
ATOM 1486 N N . LEU A 1 221 ? 45.198 36.687 19.664 1.00 78.63 1099 LEU A N 1
ATOM 1487 C CA . LEU A 1 221 ? 45.819 36.860 20.977 1.00 69.25 1099 LEU A CA 1
ATOM 1488 C C . LEU A 1 221 ? 44.816 37.352 22.009 1.00 75.58 1099 LEU A C 1
ATOM 1489 O O . LEU A 1 221 ? 44.849 36.926 23.176 1.00 78.07 1099 LEU A O 1
ATOM 1494 N N . LEU A 1 222 ? 43.928 38.261 21.605 1.00 74.14 1100 LEU A N 1
ATOM 1495 C CA . LEU A 1 222 ? 42.884 38.722 22.513 1.00 77.15 1100 LEU A CA 1
ATOM 1496 C C . LEU A 1 222 ? 41.956 37.584 22.918 1.00 93.37 1100 LEU A C 1
ATOM 1497 O O . LEU A 1 222 ? 41.442 37.568 24.047 1.00 99.31 1100 LEU A O 1
ATOM 1502 N N . GLU A 1 223 ? 41.744 36.616 22.024 1.00 95.58 1101 GLU A N 1
ATOM 1503 C CA . GLU A 1 223 ? 40.955 35.440 22.375 1.00 97.45 1101 GLU A CA 1
ATOM 1504 C C . GLU A 1 223 ? 41.722 34.538 23.337 1.00 94.09 1101 GLU A C 1
ATOM 1505 O O . GLU A 1 223 ? 41.174 34.080 24.346 1.00 96.09 1101 GLU A O 1
ATOM 1507 N N . SER A 1 224 ? 42.997 34.277 23.039 1.00 93.99 1102 SER A N 1
ATOM 1508 C CA . SER A 1 224 ? 43.816 33.447 23.918 1.00 97.26 1102 SER A CA 1
ATOM 1509 C C . SER A 1 224 ? 43.914 34.053 25.313 1.00 98.36 1102 SER A C 1
ATOM 1510 O O . SER A 1 224 ? 43.845 33.339 26.321 1.00 100.19 1102 SER A O 1
ATOM 1513 N N . LEU A 1 225 ? 44.081 35.373 25.385 1.00 97.21 1103 LEU A N 1
ATOM 1514 C CA . LEU A 1 225 ? 44.114 36.057 26.669 1.00 98.51 1103 LEU A CA 1
ATOM 1515 C C . LEU A 1 225 ? 42.759 35.983 27.363 1.00 102.72 1103 LEU A C 1
ATOM 1516 O O . LEU A 1 225 ? 42.688 35.736 28.573 1.00 110.21 1103 LEU A O 1
ATOM 1521 N N . GLY A 1 226 ? 41.679 36.198 26.621 1.00 100.21 1104 GLY A N 1
ATOM 1522 C CA . GLY A 1 226 ? 40.344 36.169 27.195 1.00 104.91 1104 GLY A CA 1
ATOM 1523 C C . GLY A 1 226 ? 39.953 34.818 27.760 1.00 109.28 1104 GLY A C 1
ATOM 1524 O O . GLY A 1 226 ? 39.486 34.721 28.894 1.00 115.93 1104 GLY A O 1
ATOM 1525 N N . ALA B 1 10 ? 68.080 63.081 -18.644 1.00 100.63 33 ALA C N 1
ATOM 1526 C CA . ALA B 1 10 ? 68.269 61.979 -17.710 1.00 94.48 33 ALA C CA 1
ATOM 1527 C C . ALA B 1 10 ? 68.487 62.487 -16.298 1.00 95.31 33 ALA C C 1
ATOM 1528 O O . ALA B 1 10 ? 68.122 61.823 -15.336 1.00 85.52 33 ALA C O 1
ATOM 1530 N N . ALA B 1 11 ? 69.106 63.663 -16.172 1.00 104.68 34 ALA C N 1
ATOM 1531 C CA . ALA B 1 11 ? 69.322 64.224 -14.843 1.00 101.82 34 ALA C CA 1
ATOM 1532 C C . ALA B 1 11 ? 67.999 64.591 -14.184 1.00 101.42 34 ALA C C 1
ATOM 1533 O O . ALA B 1 11 ? 67.820 64.387 -12.977 1.00 91.57 34 ALA C O 1
ATOM 1535 N N . SER B 1 12 ? 67.055 65.118 -14.967 1.00 106.72 35 SER C N 1
ATOM 1536 C CA . SER B 1 12 ? 65.754 6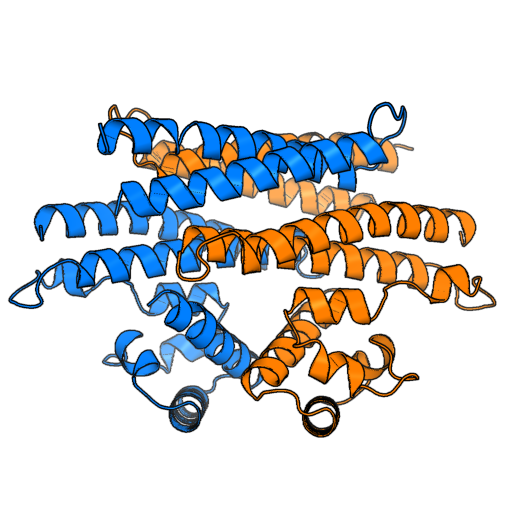5.479 -14.418 1.00 108.24 35 SER C CA 1
ATOM 1537 C C . SER B 1 12 ? 64.983 64.243 -13.965 1.00 98.46 35 SER C C 1
ATOM 1538 O O . SER B 1 12 ? 64.388 64.240 -12.879 1.00 93.26 35 SER C O 1
ATOM 1541 N N . ARG B 1 13 ? 64.997 63.177 -14.772 1.00 90.57 36 ARG C N 1
ATOM 1542 C CA . ARG B 1 13 ? 64.282 61.959 -14.400 1.00 87.49 36 ARG C CA 1
ATOM 1543 C C . ARG B 1 13 ? 64.924 61.283 -13.196 1.00 83.25 36 ARG C C 1
ATOM 1544 O O . ARG B 1 13 ? 64.219 60.794 -12.301 1.00 78.86 36 ARG C O 1
ATOM 1546 N N . ALA B 1 14 ? 66.259 61.243 -13.159 1.00 78.79 37 ALA C N 1
ATOM 1547 C CA . ALA B 1 14 ? 66.957 60.602 -12.051 1.00 79.43 37 ALA C CA 1
ATOM 1548 C C . ALA B 1 14 ? 66.738 61.360 -10.747 1.00 79.90 37 ALA C C 1
ATOM 1549 O O . ALA B 1 14 ? 66.560 60.745 -9.690 1.00 74.91 37 ALA C O 1
ATOM 1551 N N . LEU B 1 15 ? 66.742 62.694 -10.805 1.00 86.75 38 LEU C N 1
ATOM 1552 C CA . LEU B 1 15 ? 66.487 63.491 -9.610 1.00 85.41 38 LEU C CA 1
ATOM 1553 C C . LEU B 1 15 ? 65.058 63.301 -9.109 1.00 87.00 38 LEU C C 1
ATOM 1554 O O . LEU B 1 15 ? 64.828 63.178 -7.899 1.00 81.37 38 LEU C O 1
ATOM 1559 N N . GLN B 1 16 ? 64.086 63.277 -10.026 1.00 91.28 39 GLN C N 1
ATOM 1560 C CA . GLN B 1 16 ? 62.704 63.022 -9.633 1.00 91.10 39 GLN C CA 1
ATOM 1561 C C . GLN B 1 16 ? 62.567 61.672 -8.939 1.00 83.94 39 GLN C C 1
ATOM 1562 O O . GLN B 1 16 ? 61.888 61.559 -7.907 1.00 71.23 39 GLN C O 1
ATOM 1568 N N . GLN B 1 17 ? 63.204 60.634 -9.488 1.00 83.47 40 GLN C N 1
ATOM 1569 C CA . GLN B 1 17 ? 63.132 59.320 -8.858 1.00 76.22 40 GLN C CA 1
ATOM 1570 C C . GLN B 1 17 ? 63.768 59.335 -7.474 1.00 70.23 40 GLN C C 1
ATOM 1571 O O . GLN B 1 17 ? 63.217 58.758 -6.527 1.00 64.89 40 GLN C O 1
ATOM 1577 N N . CYS B 1 18 ? 64.919 59.999 -7.331 1.00 66.93 41 CYS C N 1
ATOM 1578 C CA . CYS B 1 18 ? 65.539 60.120 -6.012 1.00 66.54 41 CYS C CA 1
ATOM 1579 C C . CYS B 1 18 ? 64.598 60.792 -5.020 1.00 66.52 41 CYS C C 1
ATOM 1580 O O . CYS B 1 18 ? 64.540 60.401 -3.847 1.00 60.97 41 CYS C O 1
ATOM 1583 N N . GLY B 1 19 ? 63.851 61.801 -5.475 1.00 67.66 42 GLY C N 1
ATOM 1584 C CA . GLY B 1 19 ? 62.909 62.471 -4.594 1.00 71.79 42 GLY C CA 1
ATOM 1585 C C . GLY B 1 19 ? 61.790 61.558 -4.130 1.00 71.23 42 GLY C C 1
ATOM 1586 O O . GLY B 1 19 ? 61.413 61.573 -2.953 1.00 68.05 42 GLY C O 1
ATOM 1587 N N . GLN B 1 20 ? 61.239 60.756 -5.048 1.00 64.14 43 GLN C N 1
ATOM 1588 C CA . GLN B 1 20 ? 60.235 59.761 -4.673 1.00 63.69 43 GLN C CA 1
ATOM 1589 C C . GLN B 1 20 ? 60.814 58.736 -3.710 1.00 62.78 43 GLN C C 1
ATOM 1590 O O . GLN B 1 20 ? 60.188 58.385 -2.694 1.00 55.35 43 GLN C O 1
ATOM 1596 N N . LEU B 1 21 ? 62.011 58.229 -4.027 1.00 57.40 44 LEU C N 1
ATOM 1597 C CA . LEU B 1 21 ? 62.673 57.268 -3.155 1.00 51.94 44 LEU C CA 1
ATOM 1598 C C . LEU B 1 21 ? 62.950 57.857 -1.777 1.00 51.29 44 LEU C C 1
ATOM 1599 O O . LEU B 1 21 ? 62.840 57.147 -0.769 1.00 48.50 44 LEU C O 1
ATOM 1604 N N . GLN B 1 22 ? 63.291 59.150 -1.705 1.00 55.79 45 GLN C N 1
ATOM 1605 C CA . GLN B 1 22 ? 63.574 59.754 -0.405 1.00 52.19 45 GLN C CA 1
ATOM 1606 C C . GLN B 1 22 ? 62.327 59.823 0.463 1.00 57.68 45 GLN C C 1
ATOM 1607 O O . GLN B 1 22 ? 62.425 59.701 1.686 1.00 58.75 45 GLN C O 1
ATOM 1613 N N . LYS B 1 23 ? 61.155 60.038 -0.142 1.00 58.23 46 LYS C N 1
ATOM 1614 C CA . LYS B 1 23 ? 59.920 60.007 0.636 1.00 55.76 46 LYS C CA 1
ATOM 1615 C C . LYS B 1 23 ? 59.714 58.641 1.279 1.00 53.93 46 LYS C C 1
ATOM 1616 O O . LYS B 1 23 ? 59.375 58.546 2.469 1.00 54.18 46 LYS C O 1
ATOM 1622 N N . LEU B 1 24 ? 59.933 57.566 0.515 1.00 49.06 47 LEU C N 1
ATOM 1623 C CA . LEU B 1 24 ? 59.862 56.230 1.095 1.00 46.58 47 LEU C CA 1
ATOM 1624 C C . LEU B 1 24 ? 60.902 56.043 2.189 1.00 51.33 47 LEU C C 1
ATOM 1625 O O . LEU B 1 24 ? 60.626 55.392 3.207 1.00 46.28 47 LEU C O 1
ATOM 1630 N N . ILE B 1 25 ? 62.107 56.584 1.993 1.00 50.74 48 ILE C N 1
ATOM 1631 C CA . ILE B 1 25 ? 63.150 56.440 3.006 1.00 51.22 48 ILE C CA 1
ATOM 1632 C C . ILE B 1 25 ? 62.743 57.157 4.288 1.00 50.72 48 ILE C C 1
ATOM 1633 O O . ILE B 1 25 ? 62.844 56.597 5.384 1.00 48.36 48 ILE C O 1
ATOM 1638 N N . ASP B 1 26 ? 62.280 58.405 4.175 1.00 49.97 49 ASP C N 1
ATOM 1639 C CA . ASP B 1 26 ? 61.931 59.167 5.374 1.00 54.43 49 ASP C CA 1
ATOM 1640 C C . ASP B 1 26 ? 60.827 58.473 6.162 1.00 60.65 49 ASP C C 1
ATOM 1641 O O . ASP B 1 26 ? 60.922 58.324 7.387 1.00 58.62 49 ASP C O 1
ATOM 1646 N N . ILE B 1 27 ? 59.767 58.043 5.470 1.00 56.00 50 ILE C N 1
ATOM 1647 C CA . ILE B 1 27 ? 58.691 57.293 6.116 1.00 53.20 50 ILE C CA 1
ATOM 1648 C C . ILE B 1 27 ? 59.238 56.050 6.799 1.00 56.62 50 ILE C C 1
ATOM 1649 O O . ILE B 1 27 ? 58.868 55.733 7.936 1.00 44.37 50 ILE C O 1
ATOM 1654 N N . SER B 1 28 ? 60.123 55.325 6.111 1.00 43.04 51 SER C N 1
ATOM 1655 C CA . SER B 1 28 ? 60.616 54.046 6.606 1.00 40.66 51 SER C CA 1
ATOM 1656 C C . SER B 1 28 ? 61.536 54.236 7.802 1.00 44.54 51 SER C C 1
ATOM 1657 O O . SER B 1 28 ? 61.534 53.411 8.719 1.00 43.63 51 SER C O 1
ATOM 1660 N N . ILE B 1 29 ? 62.359 55.287 7.779 1.00 43.31 52 ILE C N 1
ATOM 1661 C CA . ILE B 1 29 ? 63.212 55.618 8.916 1.00 44.79 52 ILE C CA 1
ATOM 1662 C C . ILE B 1 29 ? 62.363 55.906 10.149 1.00 48.87 52 ILE C C 1
ATOM 1663 O O . ILE B 1 29 ? 62.701 55.492 11.266 1.00 49.18 52 ILE C O 1
ATOM 1668 N N . GLY B 1 30 ? 61.257 56.632 9.965 1.00 46.75 53 GLY C N 1
ATOM 1669 C CA . GLY B 1 30 ? 60.332 56.850 11.068 1.00 58.14 53 GLY C CA 1
ATOM 1670 C C . GLY B 1 30 ? 59.779 55.555 11.629 1.00 57.72 53 GLY C C 1
ATOM 1671 O O . GLY B 1 30 ? 59.732 55.361 12.845 1.00 52.02 53 GLY C O 1
ATOM 1672 N N . SER B 1 31 ? 59.360 54.645 10.746 1.00 46.81 54 SER C N 1
ATOM 1673 C CA . SER B 1 31 ? 58.799 53.377 11.205 1.00 42.56 54 SER C CA 1
ATOM 1674 C C . SER B 1 31 ? 59.853 52.520 11.893 1.00 48.29 54 SER C C 1
ATOM 1675 O O . SER B 1 31 ? 59.560 51.849 12.895 1.00 45.29 54 SER C O 1
ATOM 1678 N N . LEU B 1 32 ? 61.085 52.533 11.374 1.00 41.23 55 LEU C N 1
ATOM 1679 C CA . LEU B 1 32 ? 62.170 51.793 12.011 1.00 44.77 55 LEU C CA 1
ATOM 1680 C C . LEU B 1 32 ? 62.427 52.300 13.426 1.00 47.16 55 LEU C C 1
ATOM 1681 O O . LEU B 1 32 ? 62.577 51.509 14.368 1.00 44.79 55 LEU C O 1
ATOM 1686 N N . ARG B 1 33 ? 62.496 53.625 13.588 1.00 45.99 56 ARG C N 1
ATOM 1687 C CA . ARG B 1 33 ? 62.668 54.212 14.912 1.00 52.59 56 ARG C CA 1
ATOM 1688 C C . ARG B 1 33 ? 61.543 53.788 15.848 1.00 53.23 56 ARG C C 1
ATOM 1689 O O . ARG B 1 33 ? 61.786 53.462 17.022 1.00 50.42 56 ARG C O 1
ATOM 1697 N N . GLY B 1 34 ? 60.308 53.749 15.338 1.00 51.60 57 GLY C N 1
ATOM 1698 C CA . GLY B 1 34 ? 59.187 53.337 16.169 1.00 56.46 57 GLY C CA 1
ATOM 1699 C C . GLY B 1 34 ? 59.282 51.886 16.598 1.00 57.78 57 GLY C C 1
ATOM 1700 O O . GLY B 1 34 ? 59.026 51.555 17.762 1.00 56.06 57 GLY C O 1
ATOM 1701 N N . LEU B 1 35 ? 59.655 51.000 15.667 1.00 48.03 58 LEU C N 1
ATOM 1702 C CA . LEU B 1 35 ? 59.886 49.605 16.023 1.00 49.22 58 LEU C CA 1
ATOM 1703 C C . LEU B 1 35 ? 60.961 49.494 17.092 1.00 54.29 58 LEU C C 1
ATOM 1704 O O . LEU B 1 35 ? 60.807 48.744 18.065 1.00 49.96 58 LEU C O 1
ATOM 1709 N N . ARG B 1 36 ? 62.038 50.271 16.956 1.00 48.93 59 ARG C N 1
ATOM 1710 C CA . ARG B 1 36 ? 63.144 50.164 17.894 1.00 48.80 59 ARG C CA 1
ATOM 1711 C C . ARG B 1 36 ? 62.828 50.772 19.253 1.00 58.40 59 ARG C C 1
ATOM 1712 O O . ARG B 1 36 ? 63.453 50.380 20.241 1.00 57.72 59 ARG C O 1
ATOM 1720 N N . THR B 1 37 ? 61.886 51.715 19.333 1.00 59.59 60 THR C N 1
ATOM 1721 C CA . THR B 1 37 ? 61.639 52.434 20.576 1.00 64.83 60 THR C CA 1
ATOM 1722 C C . THR B 1 37 ? 60.271 52.175 21.189 1.00 63.94 60 THR C C 1
ATOM 1723 O O . THR B 1 37 ? 60.136 52.258 22.409 1.00 66.32 60 THR C O 1
ATOM 1727 N N . LYS B 1 38 ? 59.249 51.902 20.385 1.00 54.98 61 LYS C N 1
ATOM 1728 C CA . LYS B 1 38 ? 57.903 51.715 20.896 1.00 60.94 61 LYS C CA 1
ATOM 1729 C C . LYS B 1 38 ? 57.504 50.251 21.012 1.00 61.68 61 LYS C C 1
ATOM 1730 O O . LYS B 1 38 ? 56.521 49.946 21.701 1.00 61.64 61 LYS C O 1
ATOM 1736 N N . CYS B 1 39 ? 58.269 49.342 20.423 1.00 57.17 62 CYS C N 1
ATOM 1737 C CA . CYS B 1 39 ? 57.970 47.917 20.429 1.00 50.69 62 CYS C CA 1
ATOM 1738 C C . CYS B 1 39 ? 58.951 47.181 21.338 1.00 53.22 62 CYS C C 1
ATOM 1739 O O . CYS B 1 39 ? 59.927 47.752 21.823 1.00 54.57 62 CYS C O 1
ATOM 1742 N N . ALA B 1 40 ? 58.690 45.894 21.554 1.00 53.94 63 ALA C N 1
ATOM 1743 C CA . ALA B 1 40 ? 59.564 45.055 22.376 1.00 61.19 63 ALA C CA 1
ATOM 1744 C C . ALA B 1 40 ? 60.676 44.513 21.486 1.00 59.83 63 ALA C C 1
ATOM 1745 O O . ALA B 1 40 ? 60.467 43.578 20.714 1.00 50.28 63 ALA C O 1
ATOM 1747 N N . VAL B 1 41 ? 61.879 45.074 21.615 1.00 62.05 64 VAL C N 1
ATOM 1748 C CA . VAL B 1 41 ? 62.938 44.736 20.667 1.00 69.58 64 VAL C CA 1
ATOM 1749 C C . VAL B 1 41 ? 63.427 43.302 20.851 1.00 70.72 64 VAL C C 1
ATOM 1750 O O . VAL B 1 41 ? 63.945 42.700 19.901 1.00 75.17 64 VAL C O 1
ATOM 1754 N N . SER B 1 42 ? 63.267 42.734 22.044 1.00 74.04 65 SER C N 1
ATOM 1755 C CA . SER B 1 42 ? 63.611 41.346 22.340 1.00 75.86 65 SER C CA 1
ATOM 1756 C C . SER B 1 42 ? 62.585 40.343 21.808 1.00 75.89 65 SER C C 1
ATOM 1757 O O . SER B 1 42 ? 62.692 39.150 22.108 1.00 83.82 65 SER C O 1
ATOM 1760 N N . ASN B 1 43 ? 61.598 40.796 21.045 1.00 67.53 66 ASN C N 1
ATOM 1761 C CA . ASN B 1 43 ? 60.539 39.940 20.532 1.00 55.31 66 ASN C CA 1
ATOM 1762 C C . ASN B 1 43 ? 60.904 39.490 19.121 1.00 44.83 66 ASN C C 1
ATOM 1763 O O . ASN B 1 43 ? 61.384 40.289 18.321 1.00 44.61 66 ASN C O 1
ATOM 1768 N N . ASP B 1 44 ? 60.688 38.204 18.815 1.00 44.46 67 ASP C N 1
ATOM 1769 C CA . ASP B 1 44 ? 61.166 37.732 17.511 1.00 46.46 67 ASP C CA 1
ATOM 1770 C C . ASP B 1 44 ? 60.363 38.298 16.346 1.00 52.33 67 ASP C C 1
ATOM 1771 O O . ASP B 1 44 ? 60.886 38.352 15.226 1.00 42.82 67 ASP C O 1
ATOM 1776 N N . LEU B 1 45 ? 59.108 38.707 16.559 1.00 48.97 68 LEU C N 1
ATOM 1777 C CA . LEU B 1 45 ? 58.398 39.356 15.451 1.00 46.60 68 LEU C CA 1
ATOM 1778 C C . LEU B 1 45 ? 58.882 40.783 15.255 1.00 48.06 68 LEU C C 1
ATOM 1779 O O . LEU B 1 45 ? 58.986 41.248 14.114 1.00 42.25 68 LEU C O 1
ATOM 1784 N N . THR B 1 46 ? 59.148 41.508 16.353 1.00 41.00 69 THR C N 1
ATOM 1785 C CA . THR B 1 46 ? 59.766 42.823 16.221 1.00 39.79 69 THR C CA 1
ATOM 1786 C C . THR B 1 46 ? 61.071 42.736 15.430 1.00 44.29 69 THR C C 1
ATOM 1787 O O . THR B 1 46 ? 61.308 43.534 14.515 1.00 41.03 69 THR C O 1
ATOM 1791 N N . GLN B 1 47 ? 61.924 41.760 15.764 1.00 41.71 70 GLN C N 1
ATOM 1792 C CA . GLN B 1 47 ? 63.189 41.618 15.053 1.00 37.04 70 GLN C CA 1
ATOM 1793 C C . GLN B 1 47 ? 62.959 41.326 13.575 1.00 35.18 70 GLN C C 1
ATOM 1794 O O . GLN B 1 47 ? 63.635 41.905 12.721 1.00 38.42 70 GLN C O 1
ATOM 1800 N N . GLN B 1 48 ? 62.012 40.440 13.250 1.00 35.64 71 GLN C N 1
ATOM 1801 C CA . GLN B 1 48 ? 61.755 40.168 11.819 1.00 38.42 71 GLN C CA 1
ATOM 1802 C C . GLN B 1 48 ? 61.375 41.438 11.076 1.00 40.60 71 GLN C C 1
ATOM 1803 O O . GLN B 1 48 ? 61.882 41.702 9.967 1.00 36.30 71 GLN C O 1
ATOM 1809 N N . GLU B 1 49 ? 60.506 42.250 11.686 1.00 39.88 72 GLU C N 1
ATOM 1810 C CA . GLU B 1 49 ? 59.997 43.461 11.050 1.00 42.59 72 GLU C CA 1
ATOM 1811 C C . GLU B 1 49 ? 61.061 44.539 10.937 1.00 40.91 72 GLU C C 1
ATOM 1812 O O . GLU B 1 49 ? 61.048 45.324 9.976 1.00 40.34 72 GLU C O 1
ATOM 1818 N N . ILE B 1 50 ? 61.975 44.601 11.903 1.00 39.73 73 ILE C N 1
ATOM 1819 C CA . ILE B 1 50 ? 63.115 45.495 11.790 1.00 33.94 73 ILE C CA 1
ATOM 1820 C C . ILE B 1 50 ? 64.006 45.057 10.636 1.00 39.99 73 ILE C C 1
ATOM 1821 O O . ILE B 1 50 ? 64.450 45.882 9.831 1.00 39.99 73 ILE C O 1
ATOM 1826 N N . ARG B 1 51 ? 64.318 43.758 10.566 1.00 37.17 74 ARG C N 1
ATOM 1827 C CA . ARG B 1 51 ? 65.142 43.262 9.457 1.00 38.79 74 ARG C CA 1
ATOM 1828 C C . ARG B 1 51 ? 64.488 43.550 8.119 1.00 41.39 74 ARG C C 1
ATOM 1829 O O . ARG B 1 51 ? 65.180 43.867 7.140 1.00 41.01 74 ARG C O 1
ATOM 1837 N N . THR B 1 52 ? 63.166 43.392 8.044 1.00 36.58 75 THR C N 1
ATOM 1838 C CA . THR B 1 52 ? 62.456 43.595 6.775 1.00 43.50 75 THR C CA 1
ATOM 1839 C C . THR B 1 52 ? 62.490 45.059 6.348 1.00 46.15 75 THR C C 1
ATOM 1840 O O . THR B 1 52 ? 62.713 45.372 5.163 1.00 40.04 75 THR C O 1
ATOM 1844 N N . LEU B 1 53 ? 62.324 45.972 7.311 1.00 38.80 76 LEU C N 1
ATOM 1845 C CA . LEU B 1 53 ? 62.389 47.400 7.019 1.00 41.55 76 LEU C CA 1
ATOM 1846 C C . LEU B 1 53 ? 63.804 47.840 6.692 1.00 43.14 76 LEU C C 1
ATOM 1847 O O . LEU B 1 53 ? 63.990 48.715 5.841 1.00 41.69 76 LEU C O 1
ATOM 1852 N N . GLU B 1 54 ? 64.811 47.278 7.381 1.00 38.90 77 GLU C N 1
ATOM 1853 C CA . GLU B 1 54 ? 66.196 47.545 7.009 1.00 43.14 77 GLU C CA 1
ATOM 1854 C C . GLU B 1 54 ? 66.454 47.125 5.569 1.00 40.15 77 GLU C C 1
ATOM 1855 O O . GLU B 1 54 ? 67.142 47.829 4.821 1.00 42.88 77 GLU C O 1
ATOM 1861 N N . ALA B 1 55 ? 65.880 45.988 5.162 1.00 40.87 78 ALA C N 1
ATOM 1862 C CA . ALA B 1 55 ? 66.069 45.494 3.798 1.00 40.65 78 ALA C CA 1
ATOM 1863 C C . ALA B 1 55 ? 65.479 46.455 2.775 1.00 41.40 78 ALA C C 1
ATOM 1864 O O . ALA B 1 55 ? 66.102 46.728 1.744 1.00 42.00 78 ALA C O 1
ATOM 1866 N N . LYS B 1 56 ? 64.270 46.950 3.026 1.00 40.07 79 LYS C N 1
ATOM 1867 C CA . LYS B 1 56 ? 63.653 47.922 2.126 1.00 43.91 79 LYS C CA 1
ATOM 1868 C C . LYS B 1 56 ? 64.471 49.199 2.062 1.00 45.09 79 LYS C C 1
ATOM 1869 O O . LYS B 1 56 ? 64.639 49.777 0.985 1.00 40.75 79 LYS C O 1
ATOM 1875 N N . LEU B 1 57 ? 64.978 49.663 3.215 1.00 41.62 80 LEU C N 1
ATOM 1876 C CA . LEU B 1 57 ? 65.761 50.891 3.235 1.00 39.34 80 LEU C CA 1
ATOM 1877 C C . LEU B 1 57 ? 67.029 50.750 2.404 1.00 42.02 80 LEU C C 1
ATOM 1878 O O . LEU B 1 57 ? 67.374 51.654 1.637 1.00 42.20 80 LEU C O 1
ATOM 1883 N N . VAL B 1 58 ? 67.724 49.618 2.531 1.00 43.58 81 VAL C N 1
ATOM 1884 C CA . VAL B 1 58 ? 68.905 49.372 1.712 1.00 47.59 81 VAL C CA 1
ATOM 1885 C C . VAL B 1 58 ? 68.529 49.364 0.238 1.00 46.85 81 VAL C C 1
ATOM 1886 O O . VAL B 1 58 ? 69.261 49.892 -0.614 1.00 50.23 81 VAL C O 1
ATOM 1890 N N . ARG B 1 59 ? 67.381 48.770 -0.091 1.00 42.53 82 ARG C N 1
ATOM 1891 C CA . ARG B 1 59 ? 66.962 48.761 -1.491 1.00 43.37 82 ARG C CA 1
ATOM 1892 C C . ARG B 1 59 ? 66.743 50.180 -1.988 1.00 42.87 82 ARG C C 1
ATOM 1893 O O . ARG B 1 59 ? 67.201 50.546 -3.072 1.00 45.24 82 ARG C O 1
ATOM 1901 N N . TYR B 1 60 ? 66.057 51.007 -1.193 1.00 43.00 83 TYR C N 1
ATOM 1902 C CA . TYR B 1 60 ? 65.786 52.380 -1.617 1.00 47.38 83 TYR C CA 1
ATOM 1903 C C . TYR B 1 60 ? 67.071 53.175 -1.800 1.00 48.00 83 TYR C C 1
ATOM 1904 O O . TYR B 1 60 ? 67.188 53.974 -2.733 1.00 49.84 83 TYR C O 1
ATOM 1913 N N . ILE B 1 61 ? 68.028 52.998 -0.890 1.00 47.48 84 ILE C N 1
ATOM 1914 C CA . ILE B 1 61 ? 69.303 53.695 -0.982 1.00 48.45 84 ILE C CA 1
ATOM 1915 C C . ILE B 1 61 ? 70.079 53.231 -2.209 1.00 48.11 84 ILE C C 1
ATOM 1916 O O . ILE B 1 61 ? 70.684 54.043 -2.922 1.00 54.12 84 ILE C O 1
ATOM 1921 N N . CYS B 1 62 ? 70.066 51.922 -2.487 1.00 51.76 85 CYS C N 1
ATOM 1922 C CA . CYS B 1 62 ? 70.743 51.425 -3.686 1.00 52.76 85 CYS C CA 1
ATOM 1923 C C . CYS B 1 62 ? 70.111 51.997 -4.950 1.00 56.56 85 CYS C C 1
ATOM 1924 O O . CYS B 1 62 ? 70.813 52.298 -5.924 1.00 58.77 85 CYS C O 1
ATOM 1927 N N . LYS B 1 63 ? 68.779 52.127 -4.962 1.00 50.82 86 LYS C N 1
ATOM 1928 C CA . LYS B 1 63 ? 68.097 52.670 -6.135 1.00 51.00 86 LYS C CA 1
ATOM 1929 C C . LYS B 1 63 ? 68.427 54.141 -6.325 1.00 52.30 86 LYS C C 1
ATOM 1930 O O . LYS B 1 63 ? 68.599 54.598 -7.457 1.00 57.76 86 LYS C O 1
ATOM 1936 N N . GLN B 1 64 ? 68.540 54.897 -5.228 1.00 51.89 87 GLN C N 1
ATOM 1937 C CA . GLN B 1 64 ? 69.000 56.277 -5.356 1.00 53.60 87 GLN C CA 1
ATOM 1938 C C . GLN B 1 64 ? 70.395 56.319 -5.967 1.00 55.26 87 GLN C C 1
ATOM 1939 O O . GLN B 1 64 ? 70.661 57.107 -6.882 1.00 61.88 87 GLN C O 1
ATOM 1945 N N . ARG B 1 65 ? 71.290 55.452 -5.492 1.00 57.49 88 ARG C N 1
ATOM 1946 C CA . ARG B 1 65 ? 72.642 55.422 -6.039 1.00 64.06 88 ARG C CA 1
ATOM 1947 C C . ARG B 1 65 ? 72.635 55.022 -7.512 1.00 63.95 88 ARG C C 1
ATOM 1948 O O . ARG B 1 65 ? 73.375 55.597 -8.323 1.00 65.66 88 ARG C O 1
ATOM 1956 N N . GLN B 1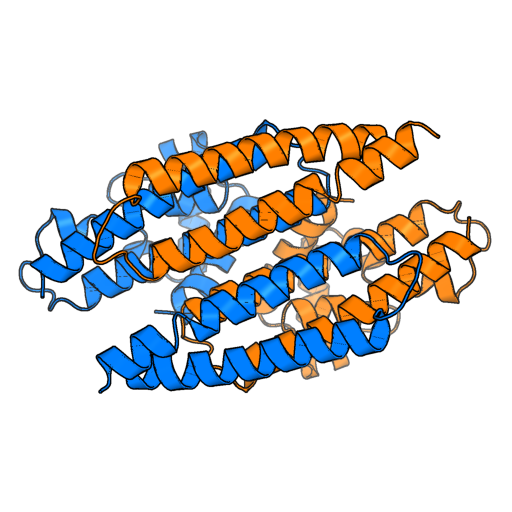 66 ? 71.803 54.042 -7.880 1.00 62.65 89 GLN C N 1
ATOM 1957 C CA . GLN B 1 66 ? 71.703 53.641 -9.283 1.00 70.63 89 GLN C CA 1
ATOM 1958 C C . GLN B 1 66 ? 71.191 54.786 -10.152 1.00 73.90 89 GLN C C 1
ATOM 1959 O O . GLN B 1 66 ? 71.657 54.975 -11.283 1.00 74.35 89 GLN C O 1
ATOM 1965 N N . CYS B 1 67 ? 70.218 55.552 -9.647 1.00 68.90 90 CYS C N 1
ATOM 1966 C CA . CYS B 1 67 ? 69.716 56.703 -10.394 1.00 73.38 90 CYS C CA 1
ATOM 1967 C C . CYS B 1 67 ? 70.820 57.724 -10.623 1.00 78.72 90 CYS C C 1
ATOM 1968 O O . CYS B 1 67 ? 70.978 58.250 -11.730 1.00 77.88 90 CYS C O 1
ATOM 1971 N N . LYS B 1 68 ? 71.590 58.028 -9.576 1.00 75.14 91 LYS C N 1
ATOM 1972 C CA . LYS B 1 68 ? 72.662 59.003 -9.721 1.00 78.82 91 LYS C CA 1
ATOM 1973 C C . LYS B 1 68 ? 73.734 58.507 -10.685 1.00 78.72 91 LYS C C 1
ATOM 1974 O O . LYS B 1 68 ? 74.256 59.284 -11.489 1.00 85.21 91 LYS C O 1
ATOM 1980 N N . LEU B 1 69 ? 74.049 57.207 -10.650 1.00 79.62 92 LEU C N 1
ATOM 1981 C CA . LEU B 1 69 ? 75.126 56.668 -11.482 1.00 82.46 92 LEU C CA 1
ATOM 1982 C C . LEU B 1 69 ? 74.703 56.376 -12.918 1.00 83.53 92 LEU C C 1
ATOM 1983 O O . LEU B 1 69 ? 75.570 56.295 -13.798 1.00 91.00 92 LEU C O 1
ATOM 1988 N N . SER B 1 70 ? 73.404 56.198 -13.181 1.00 83.29 93 SER C N 1
ATOM 1989 C CA . SER B 1 70 ? 72.958 55.991 -14.556 1.00 86.86 93 SER C CA 1
ATOM 1990 C C . SER B 1 70 ? 73.181 57.235 -15.398 1.00 91.77 93 SER C C 1
ATOM 1991 O O . SER B 1 70 ? 73.265 57.148 -16.628 1.00 96.09 93 SER C O 1
ATOM 1994 N N . VAL B 1 71 ? 73.220 58.392 -14.759 1.00 90.86 94 VAL C N 1
ATOM 1995 C CA . VAL B 1 71 ? 73.505 59.651 -15.428 1.00 93.34 94 VAL C CA 1
ATOM 1996 C C . VAL B 1 71 ? 75.010 59.769 -15.613 1.00 95.87 94 VAL C C 1
ATOM 1997 O O . VAL B 1 71 ? 75.785 59.490 -14.688 1.00 98.73 94 VAL C O 1
ATOM 2001 N N . ALA B 1 72 ? 75.435 60.179 -16.805 1.00 103.67 95 ALA C N 1
ATOM 2002 C CA . ALA B 1 72 ? 76.852 60.413 -17.015 1.00 101.70 95 ALA C CA 1
ATOM 2003 C C . ALA B 1 72 ? 77.338 61.476 -16.032 1.00 103.93 95 ALA C C 1
ATOM 2004 O O . ALA B 1 72 ? 76.636 62.465 -15.791 1.00 98.56 95 ALA C O 1
ATOM 2006 N N . PRO B 1 73 ? 78.512 61.287 -15.423 1.00 110.49 96 PRO C N 1
ATOM 2007 C CA . PRO B 1 73 ? 78.889 62.132 -14.275 1.00 111.01 96 PRO C CA 1
ATOM 2008 C C . PRO B 1 73 ? 78.905 63.622 -14.565 1.00 120.55 96 PRO C C 1
ATOM 2009 O O . PRO B 1 73 ? 78.664 64.418 -13.647 1.00 115.19 96 PRO C O 1
ATOM 2013 N N . GLY B 1 74 ? 79.172 64.024 -15.808 1.00 132.65 97 GLY C N 1
ATOM 2014 C CA . GLY B 1 74 ? 79.379 65.423 -16.134 1.00 144.48 97 GLY C CA 1
ATOM 2015 C C . GLY B 1 74 ? 78.262 66.367 -15.739 1.00 152.08 97 GLY C C 1
ATOM 2016 O O . GLY B 1 74 ? 77.201 66.396 -16.372 1.00 149.34 97 GLY C O 1
ATOM 2017 N N . GLU B 1 75 ? 78.519 67.159 -14.699 1.00 159.02 98 GLU C N 1
ATOM 2018 C CA . GLU B 1 75 ? 77.577 68.148 -14.173 1.00 158.21 98 GLU C CA 1
ATOM 2019 C C . GLU B 1 75 ? 76.160 67.600 -14.042 1.00 150.21 98 GLU C C 1
ATOM 2020 O O . GLU B 1 75 ? 75.198 68.158 -14.574 1.00 157.30 98 GLU C O 1
ATOM 2026 N N . ARG B 1 76 ? 76.033 66.483 -13.331 1.00 131.38 99 ARG C N 1
ATOM 2027 C CA . ARG B 1 76 ? 74.751 66.146 -12.735 1.00 122.42 99 ARG C CA 1
ATOM 2028 C C . ARG B 1 76 ? 74.565 67.044 -11.521 1.00 122.10 99 ARG C C 1
ATOM 2029 O O . ARG B 1 76 ? 75.493 67.213 -10.724 1.00 126.54 99 ARG C O 1
ATOM 2037 N N . THR B 1 77 ? 73.389 67.656 -11.419 1.00 116.47 100 THR C N 1
ATOM 2038 C CA . THR B 1 77 ? 73.178 68.749 -10.482 1.00 113.99 100 THR C CA 1
ATOM 2039 C C . THR B 1 77 ? 73.571 68.322 -9.069 1.00 114.75 100 THR C C 1
ATOM 2040 O O . THR B 1 77 ? 73.399 67.150 -8.708 1.00 111.44 100 THR C O 1
ATOM 2044 N N . PRO B 1 78 ? 74.127 69.228 -8.256 1.00 119.63 101 PRO C N 1
ATOM 2045 C CA . PRO B 1 78 ? 74.540 68.837 -6.897 1.00 118.88 101 PRO C CA 1
ATOM 2046 C C . PRO B 1 78 ? 73.405 68.272 -6.065 1.00 113.17 101 PRO C C 1
ATOM 2047 O O . PRO B 1 78 ? 73.651 67.457 -5.168 1.00 111.52 101 PRO C O 1
ATOM 2051 N N . GLU B 1 79 ? 72.168 68.702 -6.325 1.00 111.96 102 GLU C N 1
ATOM 2052 C CA . GLU B 1 79 ? 71.014 68.057 -5.712 1.00 106.69 102 GLU C CA 1
ATOM 2053 C C . GLU B 1 79 ? 70.986 66.567 -6.031 1.00 99.88 102 GLU C C 1
ATOM 2054 O O . GLU B 1 79 ? 70.690 65.744 -5.159 1.00 97.04 102 GLU C O 1
ATOM 2056 N N . LEU B 1 80 ? 71.301 66.197 -7.276 1.00 97.40 103 LEU C N 1
ATOM 2057 C CA . LEU B 1 80 ? 71.326 64.782 -7.633 1.00 89.93 103 LEU C CA 1
ATOM 2058 C C . LEU B 1 80 ? 72.478 64.056 -6.947 1.00 84.83 103 LEU C C 1
ATOM 2059 O O . LEU B 1 80 ? 72.325 62.906 -6.519 1.00 84.56 103 LEU C O 1
ATOM 2064 N N . ASN B 1 81 ? 73.635 64.712 -6.833 1.00 83.92 104 ASN C N 1
ATOM 2065 C CA . ASN B 1 81 ? 74.812 64.114 -6.212 1.00 82.01 104 ASN C CA 1
ATOM 2066 C C . ASN B 1 81 ? 74.671 63.947 -4.706 1.00 87.31 104 ASN C C 1
ATOM 2067 O O . ASN B 1 81 ? 75.501 63.260 -4.099 1.00 89.67 104 ASN C O 1
ATOM 2072 N N . SER B 1 82 ? 73.655 64.553 -4.088 1.00 91.11 105 SER C N 1
ATOM 2073 C CA . SER B 1 82 ? 73.448 64.419 -2.652 1.00 93.93 105 SER C CA 1
ATOM 2074 C C . SER B 1 82 ? 72.782 63.104 -2.259 1.00 87.93 105 SER C C 1
ATOM 2075 O O . SER B 1 82 ? 72.735 62.790 -1.066 1.00 87.56 105 SER C O 1
ATOM 2078 N N . TYR B 1 83 ? 72.259 62.343 -3.218 1.00 83.45 106 TYR C N 1
ATOM 2079 C CA . TYR B 1 83 ? 71.602 61.062 -2.997 1.00 75.02 106 TYR C CA 1
A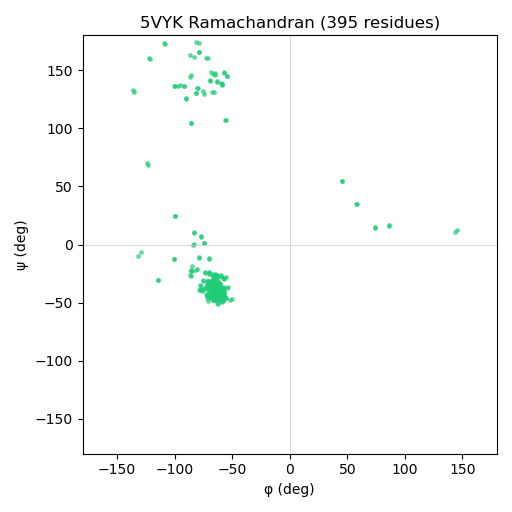TOM 2080 C C . TYR B 1 83 ? 72.546 59.912 -3.318 1.00 73.38 106 TYR C C 1
ATOM 2081 O O . TYR B 1 83 ? 73.241 59.949 -4.343 1.00 75.92 106 TYR C O 1
ATOM 2090 N N . PRO B 1 84 ? 72.595 58.863 -2.479 1.00 67.11 107 PRO C N 1
ATOM 2091 C CA . PRO B 1 84 ? 71.854 58.750 -1.217 1.00 66.38 107 PRO C CA 1
ATOM 2092 C C . PRO B 1 84 ? 72.507 59.538 -0.092 1.00 66.27 107 PRO C C 1
ATOM 2093 O O . PRO B 1 84 ? 73.667 59.965 -0.221 1.00 66.42 107 PRO C O 1
ATOM 2097 N N . ARG B 1 85 ? 71.759 59.732 0.990 1.00 64.44 108 ARG C N 1
ATOM 2098 C CA . ARG B 1 85 ? 72.237 60.469 2.149 1.00 71.47 108 ARG C CA 1
ATOM 2099 C C . ARG B 1 85 ? 72.901 59.509 3.128 1.00 65.36 108 ARG C C 1
ATOM 2100 O O . ARG B 1 85 ? 72.273 58.543 3.584 1.00 59.93 108 ARG C O 1
ATOM 2108 N N . PHE B 1 86 ? 74.154 59.814 3.480 1.00 63.65 109 PHE C N 1
ATOM 2109 C CA . PHE B 1 86 ? 74.944 58.942 4.343 1.00 60.88 109 PHE C CA 1
ATOM 2110 C C . PHE B 1 86 ? 74.255 58.702 5.684 1.00 63.15 109 PHE C C 1
ATOM 2111 O O . PHE B 1 86 ? 74.283 57.584 6.214 1.00 62.35 109 PHE C O 1
ATOM 2119 N N . SER B 1 87 ? 73.625 59.735 6.248 1.00 64.66 110 SER C N 1
ATOM 2120 C CA . SER B 1 87 ? 72.979 59.573 7.548 1.00 66.32 110 SER C CA 1
ATOM 2121 C C . SER B 1 87 ? 71.833 58.570 7.470 1.00 62.75 110 SER C C 1
ATOM 2122 O O . SER B 1 87 ? 71.604 57.806 8.416 1.00 58.53 110 SER C O 1
ATOM 2125 N N . ASP B 1 88 ? 71.113 58.545 6.341 1.00 57.36 111 ASP C N 1
ATOM 2126 C CA . ASP B 1 88 ? 70.035 57.574 6.157 1.00 56.08 111 ASP C CA 1
ATOM 2127 C C . ASP B 1 88 ? 70.553 56.144 6.246 1.00 58.64 111 ASP C C 1
ATOM 2128 O O . ASP B 1 88 ? 69.928 55.286 6.887 1.00 56.88 111 ASP C O 1
ATOM 2133 N N . TRP B 1 89 ? 71.687 55.866 5.594 1.00 58.06 112 TRP C N 1
ATOM 2134 C CA . TRP B 1 89 ? 72.271 54.528 5.631 1.00 58.75 112 TRP C CA 1
ATOM 2135 C C . TRP B 1 89 ? 72.733 54.161 7.038 1.00 58.17 112 TRP C C 1
ATOM 2136 O O . TRP B 1 89 ? 72.466 53.049 7.511 1.00 58.90 112 TRP C O 1
ATOM 2147 N N . LEU B 1 90 ? 73.413 55.082 7.728 1.00 58.47 113 LEU C N 1
ATOM 2148 C CA . LEU B 1 90 ? 73.867 54.809 9.091 1.00 57.20 113 LEU C CA 1
ATOM 2149 C C . LEU B 1 90 ? 72.696 54.543 10.031 1.00 61.68 113 LEU C C 1
ATOM 2150 O O . LEU B 1 90 ? 72.749 53.627 10.864 1.00 63.03 113 LEU C O 1
ATOM 2155 N N . TYR B 1 91 ? 71.632 55.344 9.920 1.00 55.71 114 TYR C N 1
ATOM 2156 C CA . TYR B 1 91 ? 70.470 55.149 10.773 1.00 59.18 114 TYR C CA 1
ATOM 2157 C C . TYR B 1 91 ? 69.776 53.831 10.468 1.00 61.23 114 TYR C C 1
ATOM 2158 O O . TYR B 1 91 ? 69.217 53.205 11.376 1.00 63.23 114 TYR C O 1
ATOM 2160 N N . THR B 1 92 ? 69.806 53.390 9.206 1.00 55.79 115 THR C N 1
ATOM 2161 C CA . THR B 1 92 ? 69.220 52.096 8.864 1.00 60.89 115 THR C CA 1
ATOM 2162 C C . THR B 1 92 ? 69.854 50.975 9.680 1.00 54.99 115 THR C C 1
ATOM 2163 O O . THR B 1 92 ? 69.169 50.032 10.090 1.00 58.72 115 THR C O 1
ATOM 2167 N N . PHE B 1 93 ? 71.157 51.064 9.935 1.00 55.81 116 PHE C N 1
ATOM 2168 C CA . PHE B 1 93 ? 71.839 50.063 10.742 1.00 65.34 116 PHE C CA 1
ATOM 2169 C C . PHE B 1 93 ? 72.043 50.520 12.183 1.00 64.21 116 PHE C C 1
ATOM 2170 O O . PHE B 1 93 ? 72.964 50.049 12.857 1.00 65.71 116 PHE C O 1
ATOM 2178 N N . ASN B 1 94 ? 71.197 51.438 12.654 1.00 58.81 117 ASN C N 1
ATOM 2179 C CA . ASN B 1 94 ? 71.063 51.747 14.076 1.00 65.45 117 ASN C CA 1
ATOM 2180 C C . ASN B 1 94 ? 72.390 52.179 14.696 1.00 64.89 117 ASN C C 1
ATOM 2181 O O . ASN B 1 94 ? 72.687 51.862 15.848 1.00 67.96 117 ASN C O 1
ATOM 2186 N N . VAL B 1 95 ? 73.204 52.888 13.920 1.00 62.92 118 VAL C N 1
ATOM 2187 C CA . VAL B 1 95 ? 74.425 53.470 14.462 1.00 74.41 118 VAL C CA 1
ATOM 2188 C C . VAL B 1 95 ? 74.052 54.558 15.459 1.00 83.29 118 VAL C C 1
ATOM 2189 O O . VAL B 1 95 ? 73.212 55.422 15.171 1.00 81.03 118 VAL C O 1
ATOM 2193 N N . ARG B 1 96 ? 74.664 54.508 16.642 1.00 87.57 119 ARG C N 1
ATOM 2194 C CA . ARG B 1 96 ? 74.327 55.446 17.704 1.00 90.98 119 ARG C CA 1
ATOM 2195 C C . ARG B 1 96 ? 74.583 56.880 17.244 1.00 90.33 119 ARG C C 1
ATOM 2196 O O . ARG B 1 96 ? 75.595 57.149 16.588 1.00 92.93 119 ARG C O 1
ATOM 2198 N N . PRO B 1 97 ? 73.689 57.819 17.568 1.00 95.83 120 PRO C N 1
ATOM 2199 C CA . PRO B 1 97 ? 73.855 59.196 17.068 1.00 100.34 120 PRO C CA 1
ATOM 2200 C C . PRO B 1 97 ? 75.109 59.881 17.575 1.00 105.82 120 PRO C C 1
ATOM 2201 O O . PRO B 1 97 ? 75.613 60.795 16.910 1.00 107.72 120 PRO C O 1
ATOM 2205 N N . GLU B 1 98 ? 75.624 59.481 18.741 1.00 107.53 121 GLU C N 1
ATOM 2206 C CA . GLU B 1 98 ? 76.899 60.019 19.200 1.00 108.94 121 GLU C CA 1
ATOM 2207 C C . GLU B 1 98 ? 78.040 59.566 18.299 1.00 108.96 121 GLU C C 1
ATOM 2208 O O . GLU B 1 98 ? 79.054 60.265 18.182 1.00 112.21 121 GLU C O 1
ATOM 2210 N N . VAL B 1 99 ? 77.887 58.408 17.656 1.00 102.47 122 VAL C N 1
ATOM 2211 C CA . VAL B 1 99 ? 78.875 57.945 16.688 1.00 96.87 122 VAL C CA 1
ATOM 2212 C C . VAL B 1 99 ? 78.707 58.678 15.362 1.00 93.75 122 VAL C C 1
ATOM 2213 O O . VAL B 1 99 ? 79.693 59.028 14.705 1.00 93.05 122 VAL C O 1
ATOM 2217 N N . VAL B 1 100 ? 77.459 58.937 14.960 1.00 96.20 123 VAL C N 1
ATOM 2218 C CA . VAL B 1 100 ? 77.209 59.698 13.739 1.00 103.53 123 VAL C CA 1
ATOM 2219 C C . VAL B 1 100 ? 77.802 61.097 13.855 1.00 122.41 123 VAL C C 1
ATOM 2220 O O . VAL B 1 100 ? 78.357 61.635 12.889 1.00 122.23 123 VAL C O 1
ATOM 2224 N N . GLN B 1 101 ? 77.707 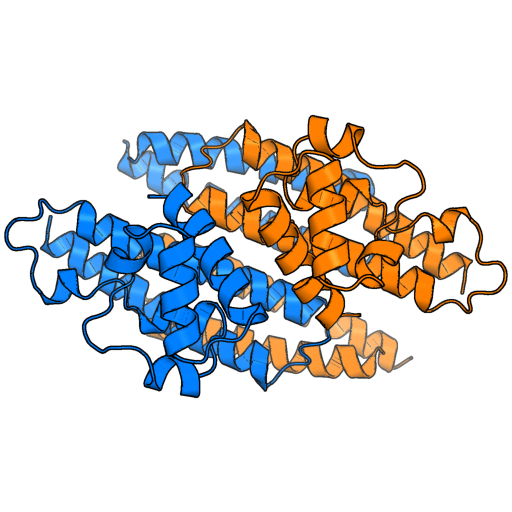61.701 15.043 1.00 137.09 124 GLN C N 1
ATOM 2225 C CA . GLN B 1 101 ? 78.251 63.040 15.242 1.00 149.80 124 GLN C CA 1
ATOM 2226 C C . GLN B 1 101 ? 79.774 63.050 15.183 1.00 153.98 124 GLN C C 1
ATOM 2227 O O . GLN B 1 101 ? 80.369 64.049 14.764 1.00 161.39 124 GLN C O 1
ATOM 2229 N N . GLU B 1 102 ? 80.419 61.960 15.595 1.00 146.41 125 GLU C N 1
ATOM 2230 C CA . GLU B 1 102 ? 81.872 61.860 15.561 1.00 138.35 125 GLU C CA 1
ATOM 2231 C C . GLU B 1 102 ? 82.408 61.447 14.195 1.00 131.72 125 GLU C C 1
ATOM 2232 O O . GLU B 1 102 ? 83.603 61.153 14.081 1.00 133.99 125 GLU C O 1
ATOM 2234 N N . ILE B 1 103 ? 81.566 61.426 13.166 1.00 123.23 126 ILE C N 1
ATOM 2235 C CA . ILE B 1 103 ? 81.984 61.035 11.821 1.00 116.45 126 ILE C CA 1
ATOM 2236 C C . ILE B 1 103 ? 82.403 62.286 11.058 1.00 114.86 126 ILE C C 1
ATOM 2237 O O . ILE B 1 103 ? 81.717 63.315 11.139 1.00 113.64 126 ILE C O 1
ATOM 2239 N N . PRO B 1 104 ? 83.516 62.251 10.324 1.00 115.90 127 PRO C N 1
ATOM 2240 C CA . PRO B 1 104 ? 83.936 63.434 9.566 1.00 118.36 127 PRO C CA 1
ATOM 2241 C C . PRO B 1 104 ? 82.860 63.895 8.593 1.00 117.40 127 PRO C C 1
ATOM 2242 O O . PRO B 1 104 ? 82.089 63.096 8.055 1.00 115.12 127 PRO C O 1
ATOM 2246 N N . ARG B 1 105 ? 82.819 65.211 8.372 1.00 120.12 128 ARG C N 1
ATOM 2247 C CA . ARG B 1 105 ? 81.766 65.799 7.550 1.00 117.13 128 ARG C CA 1
ATOM 2248 C C . ARG B 1 105 ? 81.916 65.398 6.088 1.00 114.44 128 ARG C C 1
ATOM 2249 O O . ARG B 1 105 ? 80.938 65.017 5.435 1.00 106.95 128 ARG C O 1
ATOM 2251 N N . ASP B 1 106 ? 83.138 65.472 5.559 1.00 117.65 129 ASP C N 1
ATOM 2252 C CA . ASP B 1 106 ? 83.377 65.178 4.151 1.00 120.74 129 ASP C CA 1
ATOM 2253 C C . ASP B 1 106 ? 83.319 63.690 3.836 1.00 120.28 129 ASP C C 1
ATOM 2254 O O . ASP B 1 106 ? 83.531 63.317 2.675 1.00 120.99 129 ASP C O 1
ATOM 2256 N N . LEU B 1 107 ? 83.040 62.839 4.821 1.00 115.83 130 LEU C N 1
ATOM 2257 C CA . LEU B 1 107 ? 82.996 61.402 4.595 1.00 108.46 130 LEU C CA 1
ATOM 2258 C C . LEU B 1 107 ? 81.656 61.004 3.991 1.00 96.53 130 LEU C C 1
ATOM 2259 O O . LEU B 1 107 ? 80.597 61.388 4.500 1.00 99.78 130 LEU C O 1
ATOM 2264 N N . THR B 1 108 ? 81.705 60.235 2.907 1.00 89.66 131 THR C N 1
ATOM 2265 C CA . THR B 1 108 ? 80.519 59.804 2.185 1.00 87.86 131 THR C CA 1
ATOM 2266 C C . THR B 1 108 ? 80.458 58.284 2.134 1.00 82.49 131 THR C C 1
ATOM 2267 O O . THR B 1 108 ? 81.464 57.591 2.313 1.00 81.89 131 THR C O 1
ATOM 2271 N N . LEU B 1 109 ? 79.251 57.773 1.880 1.00 79.02 132 LEU C N 1
ATOM 2272 C CA . LEU B 1 109 ? 79.087 56.345 1.626 1.00 78.20 132 LEU C CA 1
ATOM 2273 C C . LEU B 1 109 ? 79.886 55.903 0.408 1.00 82.20 132 LEU C C 1
ATOM 2274 O O . LEU B 1 109 ? 80.379 54.769 0.361 1.00 75.45 132 LEU C O 1
ATOM 2279 N N . ASP B 1 110 ? 80.011 56.780 -0.589 1.00 85.78 133 ASP C N 1
ATOM 2280 C CA . ASP B 1 110 ? 80.804 56.457 -1.768 1.00 91.45 133 ASP C CA 1
ATOM 2281 C C . ASP B 1 110 ? 82.264 56.211 -1.408 1.00 87.76 133 ASP C C 1
ATOM 2282 O O . ASP B 1 110 ? 82.920 55.357 -2.018 1.00 87.52 133 ASP C O 1
ATOM 2287 N N . ALA B 1 111 ? 82.782 56.927 -0.405 1.00 84.27 134 ALA C N 1
ATOM 2288 C CA . ALA B 1 111 ? 84.170 56.741 0.005 1.00 77.59 134 ALA C CA 1
ATOM 2289 C C . ALA B 1 111 ? 84.365 55.409 0.726 1.00 76.29 134 ALA C C 1
ATOM 2290 O O . ALA B 1 111 ? 85.339 54.695 0.470 1.00 73.83 134 ALA C O 1
ATOM 2292 N N . LEU B 1 112 ? 83.455 55.062 1.647 1.00 71.78 135 LEU C N 1
ATOM 2293 C CA . LEU B 1 112 ? 83.575 53.789 2.360 1.00 76.93 135 LEU C CA 1
ATOM 2294 C C . LEU B 1 112 ? 83.575 52.613 1.394 1.00 73.84 135 LEU C C 1
ATOM 2295 O O . LEU B 1 112 ? 84.333 51.650 1.575 1.00 71.87 135 LEU C O 1
ATOM 2300 N N . LEU B 1 113 ? 82.728 52.672 0.364 1.00 64.32 136 LEU C N 1
ATOM 2301 C CA . LEU B 1 113 ? 82.723 51.625 -0.651 1.00 66.44 136 LEU C CA 1
ATOM 2302 C C . LEU B 1 113 ? 84.076 51.501 -1.335 1.00 66.78 136 LEU C C 1
ATOM 2303 O O . LEU B 1 113 ? 84.418 50.426 -1.836 1.00 75.38 136 LEU C O 1
ATOM 2308 N N . GLU B 1 114 ? 84.851 52.587 -1.366 1.00 73.62 137 GLU C N 1
ATOM 2309 C CA . GLU B 1 114 ? 86.156 52.622 -2.020 1.00 71.16 137 GLU C CA 1
ATOM 2310 C C . GLU B 1 114 ? 87.290 52.116 -1.135 1.00 71.82 137 GLU C C 1
ATOM 2311 O O . GLU B 1 114 ? 88.368 51.796 -1.650 1.00 71.19 137 GLU C O 1
ATOM 2317 N N . MET B 1 115 ? 87.091 52.063 0.176 1.00 75.37 138 MET C N 1
ATOM 2318 C CA . MET B 1 115 ? 88.159 51.674 1.083 1.00 80.21 138 MET C CA 1
ATOM 2319 C C . MET B 1 115 ? 88.266 50.155 1.177 1.00 79.84 138 MET C C 1
ATOM 2320 O O . MET B 1 115 ? 87.343 49.415 0.822 1.00 78.48 138 MET C O 1
ATOM 2325 N N . ASN B 1 116 ? 89.419 49.693 1.654 1.00 85.78 139 ASN C N 1
ATOM 2326 C CA . ASN B 1 116 ? 89.555 48.286 1.990 1.00 85.82 139 ASN C CA 1
ATOM 2327 C C . ASN B 1 116 ? 88.953 48.044 3.374 1.00 85.79 139 ASN C C 1
ATOM 2328 O O . ASN B 1 116 ? 88.543 48.977 4.070 1.00 85.10 139 ASN C O 1
ATOM 2333 N N . GLU B 1 117 ? 88.894 46.771 3.774 1.00 89.07 140 GLU C N 1
ATOM 2334 C CA . GLU B 1 117 ? 88.200 46.428 5.014 1.00 92.27 140 GLU C CA 1
ATOM 2335 C C . GLU B 1 117 ? 88.917 47.006 6.231 1.00 96.33 140 GLU C C 1
ATOM 2336 O O . GLU B 1 117 ? 88.267 47.458 7.182 1.00 95.60 140 GLU C O 1
ATOM 2338 N N . ALA B 1 118 ? 90.252 47.004 6.221 1.00 95.85 141 ALA C N 1
ATOM 2339 C CA . ALA B 1 118 ? 91.000 47.574 7.338 1.00 100.42 141 ALA C CA 1
ATOM 2340 C C . ALA B 1 118 ? 90.781 49.079 7.433 1.00 100.25 141 ALA C C 1
ATOM 2341 O O . ALA B 1 118 ? 90.721 49.636 8.536 1.00 103.64 141 ALA C O 1
ATOM 2343 N N . LYS B 1 119 ? 90.651 49.751 6.288 1.00 94.70 142 LYS C N 1
ATOM 2344 C CA . LYS B 1 119 ? 90.414 51.190 6.295 1.00 90.91 142 LYS C CA 1
ATOM 2345 C C . LYS B 1 119 ? 89.022 51.516 6.810 1.00 86.85 142 LYS C C 1
ATOM 2346 O O . LYS B 1 119 ? 88.848 52.472 7.575 1.00 86.21 142 LYS C O 1
ATOM 2352 N N . VAL B 1 120 ? 88.024 50.725 6.418 1.00 86.05 143 VAL C N 1
ATOM 2353 C CA . VAL B 1 120 ? 86.665 50.941 6.906 1.00 83.11 143 VAL C CA 1
ATOM 2354 C C . VAL B 1 120 ? 86.618 50.803 8.423 1.00 84.77 143 VAL C C 1
ATOM 2355 O O . VAL B 1 120 ? 86.102 51.679 9.127 1.00 84.14 143 VAL C O 1
ATOM 2359 N N . LYS B 1 121 ? 87.202 49.721 8.949 1.00 88.11 144 LYS C N 1
ATOM 2360 C CA . LYS B 1 121 ? 87.132 49.452 10.383 1.00 90.46 144 LYS C CA 1
ATOM 2361 C C . LYS B 1 121 ? 87.858 50.523 11.187 1.00 92.93 144 LYS C C 1
ATOM 2362 O O . LYS B 1 121 ? 87.332 51.027 12.186 1.00 95.08 144 LYS C O 1
ATOM 2364 N N . GLU B 1 122 ? 89.070 50.887 10.764 1.00 95.94 145 GLU C N 1
ATOM 2365 C CA . GLU B 1 122 ? 89.823 51.906 11.489 1.00 98.18 145 GLU C CA 1
ATOM 2366 C C . GLU B 1 122 ? 89.105 53.248 11.447 1.00 97.71 145 GLU C C 1
ATOM 2367 O O . GLU B 1 122 ? 89.122 54.001 12.428 1.00 102.00 145 GLU C O 1
ATOM 2369 N N . THR B 1 123 ? 88.474 53.566 10.314 1.00 88.33 146 THR C N 1
ATOM 2370 C CA . THR B 1 123 ? 87.685 54.789 10.218 1.00 90.14 146 THR C CA 1
ATOM 2371 C C . THR B 1 123 ? 86.490 54.754 11.164 1.00 90.61 146 THR C C 1
ATOM 2372 O O . THR B 1 123 ? 86.191 55.748 11.836 1.00 92.90 146 THR C O 1
ATOM 2376 N N . LEU B 1 124 ? 85.793 53.618 11.231 1.00 89.67 147 LEU C N 1
ATOM 2377 C CA . LEU B 1 124 ? 84.654 53.517 12.137 1.00 85.90 147 LEU C CA 1
ATOM 2378 C C . LEU B 1 124 ? 85.099 53.579 13.592 1.00 92.90 147 LEU C C 1
ATOM 2379 O O . LEU B 1 124 ? 84.434 54.210 14.423 1.00 90.98 147 LEU C O 1
ATOM 2384 N N . ARG B 1 125 ? 86.223 52.932 13.918 1.00 96.27 148 ARG C N 1
ATOM 2385 C CA . ARG B 1 125 ? 86.705 52.923 15.295 1.00 101.99 148 ARG C CA 1
ATOM 2386 C C . ARG B 1 125 ? 87.077 54.323 15.763 1.00 110.30 148 ARG C C 1
ATOM 2387 O O . ARG B 1 125 ? 86.834 54.682 16.921 1.00 111.87 148 ARG C O 1
ATOM 2389 N N . ARG B 1 126 ? 87.662 55.133 14.875 1.00 116.41 149 ARG C N 1
ATOM 2390 C CA . ARG B 1 126 ? 88.051 56.492 15.247 1.00 122.05 149 ARG C CA 1
ATOM 2391 C C . ARG B 1 126 ? 86.845 57.334 15.638 1.00 118.01 149 ARG C C 1
ATOM 2392 O O . ARG B 1 126 ? 86.977 58.289 16.413 1.00 119.50 149 ARG C O 1
ATOM 2394 N N . CYS B 1 127 ? 85.670 57.007 15.107 1.00 112.33 150 CYS C N 1
ATOM 2395 C CA . CYS B 1 127 ? 84.432 57.681 15.475 1.00 107.50 150 CYS C CA 1
ATOM 2396 C C . CYS B 1 127 ? 83.808 57.124 16.748 1.00 109.52 150 CYS C C 1
ATOM 2397 O O . CYS B 1 127 ? 82.745 57.606 17.157 1.00 106.26 150 CYS C O 1
ATOM 2400 N N . GLY B 1 128 ? 84.427 56.125 17.372 1.00 111.79 151 GLY C N 1
ATOM 2401 C CA . GLY B 1 128 ? 83.890 55.533 18.579 1.00 111.69 151 GLY C CA 1
ATOM 2402 C C . GLY B 1 128 ? 82.887 54.429 18.348 1.00 108.64 151 GLY C C 1
ATOM 2403 O O . GLY B 1 128 ? 82.155 54.072 19.278 1.00 111.48 151 GLY C O 1
ATOM 2404 N N . ALA B 1 129 ? 82.819 53.885 17.136 1.00 101.10 152 ALA C N 1
ATOM 2405 C CA . ALA B 1 129 ? 81.836 52.862 16.821 1.00 94.27 152 ALA C CA 1
ATOM 2406 C C . ALA B 1 129 ? 82.110 51.585 17.605 1.00 99.82 152 ALA C C 1
ATOM 2407 O O . ALA B 1 129 ? 83.258 51.226 17.874 1.00 94.05 152 ALA C O 1
ATOM 2409 N N . SER B 1 130 ? 81.034 50.895 17.962 1.00 109.33 153 SER C N 1
ATOM 2410 C CA . SER B 1 130 ? 81.151 49.641 18.683 1.00 120.55 153 SER C CA 1
ATOM 2411 C C . SER B 1 130 ? 81.689 48.552 17.762 1.00 117.44 153 SER C C 1
ATOM 2412 O O . SER B 1 130 ? 81.637 48.657 16.535 1.00 120.61 153 SER C O 1
ATOM 2415 N N . GLY B 1 131 ? 82.218 47.492 18.374 1.00 113.89 154 GLY C N 1
ATOM 2416 C CA . GLY B 1 131 ? 82.581 46.321 17.597 1.00 107.87 154 GLY C CA 1
ATOM 2417 C C . GLY B 1 131 ? 81.386 45.692 16.912 1.00 104.24 154 GLY C C 1
ATOM 2418 O O . GLY B 1 131 ? 81.507 45.157 15.807 1.00 97.78 154 GLY C O 1
ATOM 2419 N N . ASP B 1 132 ? 80.214 45.761 17.548 1.00 106.94 155 ASP C N 1
ATOM 2420 C CA . ASP B 1 132 ? 78.998 45.283 16.906 1.00 107.04 155 ASP C CA 1
ATOM 2421 C C . ASP B 1 132 ? 78.568 46.208 15.776 1.00 102.28 155 ASP C C 1
ATOM 2422 O O . ASP B 1 132 ? 77.993 45.748 14.783 1.00 98.43 155 ASP C O 1
ATOM 2424 N N . GLU B 1 133 ? 78.846 47.508 15.902 1.00 100.89 156 GLU C N 1
ATOM 2425 C CA . GLU B 1 133 ? 78.500 48.449 14.845 1.00 95.66 156 GLU C CA 1
ATOM 2426 C C . GLU B 1 133 ? 79.444 48.351 13.651 1.00 92.61 156 GLU C C 1
ATOM 2427 O O . GLU B 1 133 ? 79.018 48.583 12.513 1.00 88.06 156 GLU C O 1
ATOM 2433 N N . CYS B 1 134 ? 80.714 48.005 13.879 1.00 85.69 157 CYS C N 1
ATOM 2434 C CA . CYS B 1 134 ? 81.658 47.899 12.770 1.00 87.74 157 CYS C CA 1
ATOM 2435 C C . CYS B 1 134 ? 81.354 46.686 11.899 1.00 88.73 157 CYS C C 1
ATOM 2436 O O . CYS B 1 134 ? 81.285 46.794 10.670 1.00 86.32 157 CYS C O 1
ATOM 2439 N N . GLY B 1 135 ? 81.156 45.521 12.519 1.00 94.89 158 GLY C N 1
ATOM 2440 C CA . GLY B 1 135 ? 80.799 44.344 11.747 1.00 99.53 158 GLY C CA 1
ATOM 2441 C C . GLY B 1 135 ? 79.450 44.481 11.075 1.00 100.91 158 GLY C C 1
ATOM 2442 O O . GLY B 1 135 ? 79.221 43.910 10.005 1.00 104.43 158 GLY C O 1
ATOM 2443 N N . ARG B 1 136 ? 78.542 45.239 11.691 1.00 97.05 159 ARG C N 1
ATOM 2444 C CA . ARG B 1 136 ? 77.246 45.506 11.081 1.00 96.25 159 ARG C CA 1
ATOM 2445 C C . ARG B 1 136 ? 77.407 46.283 9.782 1.00 88.83 159 ARG C C 1
ATOM 2446 O O . ARG B 1 136 ? 76.852 45.904 8.744 1.00 90.27 159 ARG C O 1
ATOM 2454 N N . LEU B 1 137 ? 78.174 47.377 9.822 1.00 84.36 160 LEU C N 1
ATOM 2455 C CA . LEU B 1 137 ? 78.367 48.192 8.626 1.00 80.98 160 LEU C CA 1
ATOM 2456 C C . LEU B 1 137 ? 79.259 47.496 7.606 1.00 81.45 160 LEU C C 1
ATOM 2457 O O . LEU B 1 137 ? 79.058 47.660 6.397 1.00 78.27 160 LEU C O 1
ATOM 2462 N N . GLN B 1 138 ? 80.250 46.726 8.064 1.00 84.49 161 GLN C N 1
ATOM 2463 C CA . GLN B 1 138 ? 81.034 45.927 7.128 1.00 85.56 161 GLN C CA 1
ATOM 2464 C C . GLN B 1 138 ? 80.142 44.934 6.395 1.00 88.73 161 GLN C C 1
ATOM 2465 O O . GLN B 1 138 ? 80.233 44.787 5.170 1.00 81.26 161 GLN C O 1
ATOM 2467 N N . TYR B 1 139 ? 79.251 44.265 7.132 1.00 95.77 162 TYR C N 1
ATOM 2468 C CA . TYR B 1 139 ? 78.268 43.388 6.507 1.00 102.38 162 TYR C CA 1
ATOM 2469 C C . TYR B 1 139 ? 77.372 44.170 5.560 1.00 95.19 162 TYR C C 1
ATOM 2470 O O . TYR B 1 139 ? 77.039 43.693 4.469 1.00 95.34 162 TYR C O 1
ATOM 2479 N N . ALA B 1 140 ? 76.984 45.381 5.960 1.00 91.20 163 ALA C N 1
ATOM 2480 C CA . ALA B 1 140 ? 76.129 46.207 5.117 1.00 82.38 163 ALA C CA 1
ATOM 2481 C C . ALA B 1 140 ? 76.837 46.601 3.829 1.00 80.10 163 ALA C C 1
ATOM 2482 O O . ALA B 1 140 ? 76.227 46.597 2.756 1.00 69.82 163 ALA C O 1
ATOM 2484 N N . LEU B 1 141 ? 78.128 46.953 3.917 1.00 84.49 164 LEU C N 1
ATOM 2485 C CA . LEU B 1 141 ? 78.885 47.301 2.715 1.00 83.46 164 LEU C CA 1
ATOM 2486 C C . LEU B 1 141 ? 79.000 46.114 1.769 1.00 92.01 164 LEU C C 1
ATOM 2487 O O . LEU B 1 141 ? 78.930 46.277 0.545 1.00 89.12 164 LEU C O 1
ATOM 2492 N N . THR B 1 142 ? 79.180 44.910 2.317 1.00 103.34 165 THR C N 1
ATOM 2493 C CA . THR B 1 142 ? 79.250 43.718 1.479 1.00 112.08 165 THR C CA 1
ATOM 2494 C C . THR B 1 142 ? 77.911 43.451 0.803 1.00 108.12 165 THR C C 1
ATOM 2495 O O . THR B 1 142 ? 77.856 43.187 -0.404 1.00 110.75 165 THR C O 1
ATOM 2499 N N . CYS B 1 143 ? 76.815 43.513 1.567 1.00 99.52 166 CYS C N 1
ATOM 2500 C CA . CYS B 1 143 ? 75.494 43.399 0.957 1.00 92.83 166 CYS C CA 1
ATOM 2501 C C . CYS B 1 143 ? 75.256 44.533 -0.032 1.00 88.24 166 CYS C C 1
ATOM 2502 O O . CYS B 1 143 ? 74.692 44.316 -1.111 1.00 86.89 166 CYS C O 1
ATOM 2505 N N . LEU B 1 144 ? 75.705 45.745 0.311 1.00 88.48 167 LEU C N 1
ATOM 2506 C CA . LEU B 1 144 ? 75.567 46.889 -0.588 1.00 88.11 167 LEU C CA 1
ATOM 2507 C C . LEU B 1 144 ? 76.373 46.685 -1.865 1.00 89.64 167 LEU C C 1
ATOM 2508 O O . LEU B 1 144 ? 75.872 46.909 -2.973 1.00 86.43 167 LEU C O 1
ATOM 2513 N N . ARG B 1 145 ? 77.634 46.272 -1.723 1.00 93.82 168 ARG C N 1
ATOM 2514 C CA . ARG B 1 145 ? 78.525 46.184 -2.876 1.00 98.55 168 ARG C CA 1
ATOM 2515 C C . ARG B 1 145 ? 78.068 45.127 -3.874 1.00 99.47 168 ARG C C 1
ATOM 2516 O O . ARG B 1 145 ? 78.372 45.234 -5.067 1.00 99.41 168 ARG C O 1
ATOM 2524 N N . LYS B 1 146 ? 77.365 44.090 -3.408 1.00 102.03 169 LYS C N 1
ATOM 2525 C CA . LYS B 1 146 ? 76.883 43.059 -4.324 1.00 103.08 169 LYS C CA 1
ATOM 2526 C C . LYS B 1 146 ? 75.978 43.653 -5.399 1.00 104.09 169 LYS C C 1
ATOM 2527 O O . LYS B 1 146 ? 76.105 43.315 -6.582 1.00 107.63 169 LYS C O 1
ATOM 2529 N N . VAL B 1 147 ? 75.059 44.542 -5.010 1.00 99.07 170 VAL C N 1
ATOM 2530 C CA . VAL B 1 147 ? 74.186 45.175 -5.995 1.00 96.16 170 VAL C CA 1
ATOM 2531 C C . VAL B 1 147 ? 74.971 46.159 -6.855 1.00 98.85 170 VAL C C 1
ATOM 2532 O O . VAL B 1 147 ? 74.738 46.266 -8.064 1.00 102.05 170 VAL C O 1
ATOM 2536 N N . THR B 1 148 ? 75.899 46.899 -6.250 1.00 102.49 171 THR C N 1
ATOM 2537 C CA . THR B 1 148 ? 76.742 47.840 -6.985 1.00 103.83 171 THR C CA 1
ATOM 2538 C C . THR B 1 148 ? 78.195 47.743 -6.533 1.00 101.77 171 THR C C 1
ATOM 2539 O O . THR B 1 148 ? 79.117 47.945 -7.321 1.00 103.97 171 THR C O 1
ATOM 2543 N N . ALA B 1 164 ? 66.844 48.527 -18.526 1.00 94.29 1042 ALA C N 1
ATOM 2544 C CA . ALA B 1 164 ? 66.932 47.208 -17.911 1.00 88.00 1042 ALA C CA 1
ATOM 2545 C C . ALA B 1 164 ? 65.565 46.547 -17.803 1.00 80.80 1042 ALA C C 1
ATOM 2546 O O . ALA B 1 164 ? 65.426 45.517 -17.148 1.00 83.52 1042 ALA C O 1
ATOM 2548 N N . ILE B 1 165 ? 64.565 47.142 -18.459 1.00 76.44 1043 ILE C N 1
ATOM 2549 C CA . ILE B 1 165 ? 63.209 46.595 -18.403 1.00 73.24 1043 ILE C CA 1
ATOM 2550 C C . ILE B 1 165 ? 63.178 45.105 -18.720 1.00 68.16 1043 ILE C C 1
ATOM 2551 O O . ILE B 1 165 ? 62.552 44.350 -17.964 1.00 66.21 1043 ILE C O 1
ATOM 2556 N N . PRO B 1 166 ? 63.834 44.612 -19.777 1.00 77.22 1044 PRO C N 1
ATOM 2557 C CA . PRO B 1 166 ? 63.841 43.161 -19.997 1.00 66.84 1044 PRO C CA 1
ATOM 2558 C C . PRO B 1 166 ? 64.544 42.360 -18.895 1.00 68.81 1044 PRO C C 1
ATOM 2559 O O . PRO B 1 166 ? 64.100 41.252 -18.575 1.00 63.60 1044 PRO C O 1
ATOM 2563 N N . GLU B 1 167 ? 65.620 42.867 -18.291 1.00 73.22 1045 GLU C N 1
ATOM 2564 C CA . GLU B 1 167 ? 66.252 42.114 -17.212 1.00 67.46 1045 GLU C CA 1
ATOM 2565 C C . GLU B 1 167 ? 65.364 42.080 -15.969 1.00 58.69 1045 GLU C C 1
ATOM 2566 O O . GLU B 1 167 ? 65.277 41.052 -15.286 1.00 54.70 1045 GLU C O 1
ATOM 2568 N N . GLU B 1 168 ? 64.714 43.204 -15.665 1.00 59.95 1046 GLU C N 1
ATOM 2569 C CA . GLU B 1 168 ? 63.698 43.233 -14.616 1.00 58.35 1046 GLU C CA 1
ATOM 2570 C C . GLU B 1 168 ? 62.561 42.273 -14.943 1.00 62.51 1046 GLU C C 1
ATOM 2571 O O . GLU B 1 168 ? 62.020 41.597 -14.058 1.00 52.66 1046 GLU C O 1
ATOM 2577 N N . VAL B 1 169 ? 62.208 42.189 -16.230 1.00 61.86 1047 VAL C N 1
ATOM 2578 C CA . VAL B 1 169 ? 61.089 41.361 -16.673 1.00 59.80 1047 VAL C CA 1
ATOM 2579 C C . VAL B 1 169 ? 61.362 39.901 -16.360 1.00 55.90 1047 VAL C C 1
ATOM 2580 O O . VAL B 1 169 ? 60.509 39.176 -15.822 1.00 57.62 1047 VAL C O 1
ATOM 2584 N N . TRP B 1 170 ? 62.566 39.455 -16.695 1.00 55.78 1048 TRP C N 1
ATOM 2585 C CA . TRP B 1 170 ? 62.933 38.061 -16.512 1.00 56.86 1048 TRP C CA 1
ATOM 2586 C C . TRP B 1 170 ? 63.003 37.719 -15.034 1.00 52.03 1048 TRP C C 1
ATOM 2587 O O . TRP B 1 170 ? 62.495 36.681 -14.605 1.00 53.98 1048 TRP C O 1
ATOM 2598 N N . ASN B 1 171 ? 63.644 38.592 -14.251 1.00 50.97 1049 ASN C N 1
ATOM 2599 C CA . ASN B 1 171 ? 63.799 38.380 -12.811 1.00 48.77 1049 ASN C CA 1
ATOM 2600 C C . ASN B 1 171 ? 62.446 38.295 -12.113 1.00 50.96 1049 ASN C C 1
ATOM 2601 O O . ASN B 1 171 ? 62.217 37.396 -11.296 1.00 45.53 1049 ASN C O 1
ATOM 2606 N N . ILE B 1 172 ? 61.536 39.222 -12.418 1.00 51.22 1050 ILE C N 1
ATOM 2607 C CA . ILE B 1 172 ? 60.202 39.172 -11.827 1.00 48.72 1050 ILE C CA 1
ATOM 2608 C C . ILE B 1 172 ? 59.526 37.846 -12.143 1.00 46.66 1050 ILE C C 1
ATOM 2609 O O . ILE B 1 172 ? 58.870 37.253 -11.291 1.00 47.25 1050 ILE C O 1
ATOM 2614 N N . LYS B 1 173 ? 59.659 37.364 -13.385 1.00 48.78 1051 LYS C N 1
ATOM 2615 C CA . LYS B 1 173 ? 59.008 36.110 -13.747 1.00 49.65 1051 LYS C CA 1
ATOM 2616 C C . LYS B 1 173 ? 59.566 34.934 -12.954 1.00 48.89 1051 LYS C C 1
ATOM 2617 O O . LYS B 1 173 ? 58.825 34.009 -12.606 1.00 50.16 1051 LYS C O 1
ATOM 2623 N N . GLN B 1 174 ? 60.873 34.923 -12.688 1.00 51.36 1052 GLN C N 1
ATOM 2624 C CA . GLN B 1 174 ? 61.426 33.868 -11.837 1.00 46.87 1052 GLN C CA 1
ATOM 2625 C C . GLN B 1 174 ? 60.906 33.996 -10.414 1.00 44.14 1052 GLN C C 1
ATOM 2626 O O . GLN B 1 174 ? 60.619 32.990 -9.753 1.00 47.52 1052 GLN C O 1
ATOM 2632 N N . MET B 1 175 ? 60.815 35.227 -9.922 1.00 46.08 1053 MET C N 1
ATOM 2633 C CA . MET B 1 175 ? 60.361 35.433 -8.554 1.00 40.92 1053 MET C CA 1
ATOM 2634 C C . MET B 1 175 ? 58.885 35.080 -8.400 1.00 46.41 1053 MET C C 1
ATOM 2635 O O . MET B 1 175 ? 58.466 34.619 -7.331 1.00 45.71 1053 MET C O 1
ATOM 2640 N N . ILE B 1 176 ? 58.080 35.314 -9.434 1.00 43.76 1054 ILE C N 1
ATOM 2641 C CA . ILE B 1 176 ? 56.678 34.904 -9.396 1.00 49.96 1054 ILE C CA 1
ATOM 2642 C C . ILE B 1 176 ? 56.565 33.386 -9.305 1.00 49.16 1054 ILE C C 1
ATOM 2643 O O . ILE B 1 176 ? 55.793 32.858 -8.487 1.00 45.72 1054 ILE C O 1
ATOM 2648 N N . LYS B 1 177 ? 57.350 32.659 -10.117 1.00 43.84 1055 LYS C N 1
ATOM 2649 C CA . LYS B 1 177 ? 57.326 31.197 -10.082 1.00 45.08 1055 LYS C CA 1
ATOM 2650 C C . LYS B 1 177 ? 57.701 30.673 -8.700 1.00 43.34 1055 LYS C C 1
ATOM 2651 O O . LYS B 1 177 ? 57.013 29.800 -8.155 1.00 45.29 1055 LYS C O 1
ATOM 2653 N N . LEU B 1 178 ? 58.753 31.232 -8.087 1.00 44.99 1056 LEU C N 1
ATOM 2654 C CA . LEU B 1 178 ? 59.114 30.814 -6.722 1.00 42.86 1056 LEU C CA 1
ATOM 2655 C C . LEU B 1 178 ? 58.036 31.183 -5.707 1.00 46.05 1056 LEU C C 1
ATOM 2656 O O . LEU B 1 178 ? 57.787 30.438 -4.750 1.00 43.86 1056 LEU C O 1
ATOM 2661 N N . THR B 1 179 ? 57.434 32.359 -5.852 1.00 44.65 1057 THR C N 1
ATOM 2662 C CA . THR B 1 179 ? 56.394 32.753 -4.909 1.00 41.47 1057 THR C CA 1
ATOM 2663 C C . THR B 1 179 ? 55.182 31.835 -5.020 1.00 43.13 1057 THR C C 1
ATOM 2664 O O . THR B 1 179 ? 54.614 31.409 -3.996 1.00 41.52 1057 THR C O 1
ATOM 2668 N N . GLN B 1 180 ? 54.774 31.522 -6.256 1.00 45.33 1058 GLN C N 1
ATOM 2669 C CA . GLN B 1 180 ? 53.700 30.559 -6.472 1.00 49.78 1058 GLN C CA 1
ATOM 2670 C C . GLN B 1 180 ? 54.050 29.217 -5.851 1.00 49.30 1058 GLN C C 1
ATOM 2671 O O . GLN B 1 180 ? 53.207 28.580 -5.212 1.00 49.25 1058 GLN C O 1
ATOM 2677 N N . GLU B 1 181 ? 55.290 28.760 -6.046 1.00 47.80 1059 GLU C N 1
ATOM 2678 C CA . GLU B 1 181 ? 55.687 27.481 -5.471 1.00 46.58 1059 GLU C CA 1
ATOM 2679 C C . GLU B 1 181 ? 55.702 27.546 -3.948 1.00 39.17 1059 GLU C C 1
ATOM 2680 O O . GLU B 1 181 ? 55.341 26.564 -3.286 1.00 46.19 1059 GLU C O 1
ATOM 2686 N N . HIS B 1 182 ? 56.055 28.703 -3.381 1.00 37.37 1060 HIS C N 1
ATOM 2687 C CA . HIS B 1 182 ? 56.082 28.835 -1.921 1.00 37.86 1060 HIS C CA 1
ATOM 2688 C C . HIS B 1 182 ? 54.670 28.735 -1.351 1.00 48.38 1060 HIS C C 1
ATOM 2689 O O . HIS B 1 182 ? 54.441 28.016 -0.370 1.00 42.30 1060 HIS C O 1
ATOM 2696 N N . ILE B 1 183 ? 53.710 29.420 -1.986 1.00 44.66 1061 ILE C N 1
ATOM 2697 C CA . ILE B 1 183 ? 52.301 29.342 -1.596 1.00 40.46 1061 ILE C CA 1
ATOM 2698 C C . ILE B 1 183 ? 51.767 27.917 -1.734 1.00 43.35 1061 ILE C C 1
ATOM 2699 O O . ILE B 1 183 ? 51.088 27.402 -0.831 1.00 50.20 1061 ILE C O 1
ATOM 2704 N N . GLU B 1 184 ? 52.057 27.253 -2.855 1.00 46.04 1062 GLU C N 1
ATOM 2705 C CA . GLU B 1 184 ? 51.589 25.877 -3.021 1.00 51.33 1062 GLU C CA 1
ATOM 2706 C C . GLU B 1 184 ? 52.164 24.977 -1.936 1.00 49.49 1062 GLU C C 1
ATOM 2707 O O . GLU B 1 184 ? 51.473 24.089 -1.417 1.00 47.05 1062 GLU C O 1
ATOM 2713 N N . ALA B 1 185 ? 53.428 25.191 -1.580 1.00 45.00 1063 ALA C N 1
ATOM 2714 C CA . ALA B 1 185 ? 54.026 24.376 -0.530 1.00 43.76 1063 ALA C CA 1
ATOM 2715 C C . ALA B 1 185 ? 53.401 24.681 0.829 1.00 47.15 1063 ALA C C 1
ATOM 2716 O O . ALA B 1 185 ? 53.194 23.765 1.631 1.00 47.99 1063 ALA C O 1
ATOM 2718 N N . LEU B 1 186 ? 53.108 25.958 1.117 1.00 44.59 1064 LEU C N 1
ATOM 2719 C CA . LEU B 1 186 ? 52.428 26.296 2.371 1.00 47.53 1064 LEU C CA 1
ATOM 2720 C C . LEU B 1 186 ? 51.075 25.594 2.461 1.00 51.48 1064 LEU C C 1
ATOM 2721 O O . LEU B 1 186 ? 50.729 25.005 3.498 1.00 49.43 1064 LEU C O 1
ATOM 2726 N N . LEU B 1 187 ? 50.297 25.641 1.377 1.00 44.54 1065 LEU C N 1
ATOM 2727 C CA . LEU B 1 187 ? 48.992 24.991 1.362 1.00 44.05 1065 LEU C CA 1
ATOM 2728 C C . LEU B 1 187 ? 49.124 23.477 1.443 1.00 52.60 1065 LEU C C 1
ATOM 2729 O O . LEU B 1 187 ? 48.291 22.811 2.069 1.00 54.01 1065 LEU C O 1
ATOM 2734 N N . ASP B 1 188 ? 50.145 22.908 0.795 1.00 50.95 1066 ASP C N 1
ATOM 2735 C CA . ASP B 1 188 ? 50.364 21.470 0.904 1.00 53.30 1066 ASP C CA 1
ATOM 2736 C C . ASP B 1 188 ? 50.529 21.051 2.362 1.00 54.50 1066 ASP C C 1
ATOM 2737 O O . ASP B 1 188 ? 49.955 20.047 2.794 1.00 54.88 1066 ASP C O 1
ATOM 2742 N N . LYS B 1 189 ? 51.299 21.821 3.135 1.00 52.65 1067 LYS C N 1
ATOM 2743 C CA . LYS B 1 189 ? 51.644 21.450 4.504 1.00 57.01 1067 LYS C CA 1
ATOM 2744 C C . LYS B 1 189 ? 50.621 21.886 5.540 1.00 57.55 1067 LYS C C 1
ATOM 2745 O O . LYS B 1 189 ? 50.540 21.261 6.605 1.00 56.70 1067 LYS C O 1
ATOM 2751 N N . PHE B 1 190 ? 49.852 22.948 5.278 1.00 50.34 1068 PHE C N 1
ATOM 2752 C CA . PHE B 1 190 ? 48.967 23.520 6.293 1.00 53.77 1068 PHE C CA 1
ATOM 2753 C C . PHE B 1 190 ? 47.549 23.770 5.812 1.00 57.52 1068 PHE C C 1
ATOM 2754 O O . PHE B 1 190 ? 46.688 24.101 6.634 1.00 55.49 1068 PHE C O 1
ATOM 2762 N N . GLY B 1 191 ? 47.281 23.653 4.518 1.00 62.64 1069 GLY C N 1
ATOM 2763 C CA . GLY B 1 191 ? 45.959 23.958 4.020 1.00 61.58 1069 GLY C CA 1
ATOM 2764 C C . GLY B 1 191 ? 44.916 22.999 4.553 1.00 57.98 1069 GLY C C 1
ATOM 2765 O O . GLY B 1 191 ? 45.180 21.824 4.813 1.00 67.59 1069 GLY C O 1
ATOM 2766 N N . GLY B 1 192 ? 43.707 23.522 4.731 1.00 58.68 1070 GLY C N 1
ATOM 2767 C CA . GLY B 1 192 ? 42.608 22.701 5.169 1.00 58.62 1070 GLY C CA 1
ATOM 2768 C C . GLY B 1 192 ? 42.639 22.304 6.626 1.00 57.43 1070 GLY C C 1
ATOM 2769 O O . GLY B 1 192 ? 41.918 21.382 7.006 1.00 60.94 1070 GLY C O 1
ATOM 2770 N N . GLU B 1 193 ? 43.471 22.943 7.451 1.00 57.28 1071 GLU C N 1
ATOM 2771 C CA . GLU B 1 193 ? 43.456 22.686 8.896 1.00 68.38 1071 GLU C CA 1
ATOM 2772 C C . GLU B 1 193 ? 42.413 23.563 9.587 1.00 55.65 1071 GLU C C 1
ATOM 2773 O O . GLU B 1 193 ? 42.189 24.712 9.192 1.00 53.14 1071 GLU C O 1
ATOM 2779 N N . HIS B 1 194 ? 41.789 23.033 10.639 1.00 58.34 1072 HIS C N 1
ATOM 2780 C CA . HIS B 1 194 ? 40.781 23.817 11.345 1.00 68.49 1072 HIS C CA 1
ATOM 2781 C C . HIS B 1 194 ? 41.374 24.736 12.416 1.00 72.19 1072 HIS C C 1
ATOM 2782 O O . HIS B 1 194 ? 40.736 25.733 12.772 1.00 63.85 1072 HIS C O 1
ATOM 2789 N N . ASN B 1 195 ? 42.576 24.447 12.923 1.00 56.96 1073 ASN C N 1
ATOM 2790 C CA . ASN B 1 195 ? 43.283 25.341 13.842 1.00 58.59 1073 ASN C CA 1
ATOM 2791 C C . ASN B 1 195 ? 44.656 25.674 13.279 1.00 55.14 1073 ASN C C 1
ATOM 2792 O O . ASN B 1 195 ? 45.675 25.202 13.803 1.00 61.94 1073 ASN C O 1
ATOM 2797 N N . PRO B 1 196 ? 44.729 26.467 12.208 1.00 56.77 1074 PRO C N 1
ATOM 2798 C CA . PRO B 1 196 ? 46.024 26.722 11.587 1.00 59.66 1074 PRO C CA 1
ATOM 2799 C C . PRO B 1 196 ? 46.897 27.566 12.494 1.00 60.66 1074 PRO C C 1
ATOM 2800 O O . PRO B 1 196 ? 46.407 28.477 13.180 1.00 57.23 1074 PRO C O 1
ATOM 2804 N N . PRO B 1 197 ? 48.192 27.265 12.542 1.00 57.23 1075 PRO C N 1
ATOM 2805 C CA . PRO B 1 197 ? 49.106 28.050 13.377 1.00 64.35 1075 PRO C CA 1
ATOM 2806 C C . PRO B 1 197 ? 49.162 29.488 12.888 1.00 62.38 1075 PRO C C 1
ATOM 2807 O O . PRO B 1 197 ? 49.192 29.757 11.682 1.00 53.52 1075 PRO C O 1
ATOM 2811 N N . SER B 1 198 ? 49.198 30.420 13.839 1.00 54.78 1076 SER C N 1
ATOM 2812 C CA . SER B 1 198 ? 49.308 31.830 13.468 1.00 51.87 1076 SER C CA 1
ATOM 2813 C C . SER B 1 198 ? 50.505 32.093 12.550 1.00 49.32 1076 SER C C 1
ATOM 2814 O O . SER B 1 198 ? 50.427 32.919 11.629 1.00 49.13 1076 SER C O 1
ATOM 2817 N N . ILE B 1 199 ? 51.622 31.394 12.773 1.00 49.40 1077 ILE C N 1
ATOM 2818 C CA . ILE B 1 199 ? 52.827 31.682 11.997 1.00 54.16 1077 ILE C CA 1
ATOM 2819 C C . ILE B 1 199 ? 52.639 31.273 10.536 1.00 52.65 1077 ILE C C 1
ATOM 2820 O O . ILE B 1 199 ? 53.151 31.940 9.623 1.00 49.36 1077 ILE C O 1
ATOM 2825 N N . TYR B 1 200 ? 51.852 30.224 10.283 1.00 48.08 1078 TYR C N 1
ATOM 2826 C CA . TYR B 1 200 ? 51.482 29.880 8.914 1.00 50.35 1078 TYR C CA 1
ATOM 2827 C C . TYR B 1 200 ? 50.596 30.951 8.290 1.00 50.02 1078 TYR C C 1
ATOM 2828 O O . TYR B 1 200 ? 50.808 31.357 7.139 1.00 42.87 1078 TYR C O 1
ATOM 2837 N N . LEU B 1 201 ? 49.587 31.409 9.037 1.00 47.33 1079 LEU C N 1
ATOM 2838 C CA . LEU B 1 201 ? 48.632 32.395 8.531 1.00 42.59 1079 LEU C CA 1
ATOM 2839 C C . LEU B 1 201 ? 49.329 33.691 8.151 1.00 45.67 1079 LEU C C 1
ATOM 2840 O O . LEU B 1 201 ? 48.989 34.323 7.134 1.00 44.68 1079 LEU C O 1
ATOM 2845 N N . GLU B 1 202 ? 50.335 34.082 8.939 1.00 38.67 1080 GLU C N 1
ATOM 2846 C CA . GLU B 1 202 ? 51.147 35.248 8.617 1.00 38.03 1080 GLU C CA 1
ATOM 2847 C C . GLU B 1 202 ? 51.867 35.046 7.284 1.00 44.09 1080 GLU C C 1
ATOM 2848 O O . GLU B 1 202 ? 51.904 35.947 6.437 1.00 42.76 1080 GLU C O 1
ATOM 2854 N N . ALA B 1 203 ? 52.474 33.872 7.091 1.00 42.90 1081 ALA C N 1
ATOM 2855 C CA . ALA B 1 203 ? 53.159 33.610 5.818 1.00 40.02 1081 ALA C CA 1
ATOM 2856 C C . ALA B 1 203 ? 52.182 33.568 4.655 1.00 42.15 1081 ALA C C 1
ATOM 2857 O O . ALA B 1 203 ? 52.491 34.071 3.566 1.00 44.10 1081 ALA C O 1
ATOM 2859 N N . TYR B 1 204 ? 51.008 32.958 4.860 1.00 40.37 1082 TYR C N 1
ATOM 2860 C CA . TYR B 1 204 ? 50.017 32.880 3.798 1.00 39.88 1082 TYR C CA 1
ATOM 2861 C C . TYR B 1 204 ? 49.617 34.273 3.327 1.00 43.91 1082 TYR C C 1
ATOM 2862 O O . TYR B 1 204 ? 49.626 34.562 2.120 1.00 41.59 1082 TYR C O 1
ATOM 2871 N N . GLU B 1 205 ? 49.280 35.157 4.271 1.00 40.06 1083 GLU C N 1
ATOM 2872 C CA . GLU B 1 205 ? 48.903 36.523 3.916 1.00 40.13 1083 GLU C CA 1
ATOM 2873 C C . GLU B 1 205 ? 50.038 37.242 3.204 1.00 42.94 1083 GLU C C 1
ATOM 2874 O O . GLU B 1 205 ? 49.813 37.939 2.212 1.00 40.03 1083 GLU C O 1
ATOM 2880 N N . GLU B 1 206 ? 51.260 37.144 3.737 1.00 40.85 1084 GLU C N 1
ATOM 2881 C CA . GLU B 1 206 ? 52.364 37.883 3.132 1.00 39.08 1084 GLU C CA 1
ATOM 2882 C C . GLU B 1 206 ? 52.646 37.413 1.713 1.00 35.94 1084 GLU C C 1
ATOM 2883 O O . GLU B 1 206 ? 52.891 38.232 0.817 1.00 40.24 1084 GLU C O 1
ATOM 2889 N N . TYR B 1 207 ? 52.682 36.097 1.499 1.00 40.90 1085 TYR C N 1
ATOM 2890 C CA . TYR B 1 207 ? 53.112 35.598 0.192 1.00 41.33 1085 TYR C CA 1
ATOM 2891 C C . TYR B 1 207 ? 52.021 35.730 -0.856 1.00 40.88 1085 TYR C C 1
ATOM 2892 O O . TYR B 1 207 ? 52.325 35.991 -2.026 1.00 40.08 1085 TYR C O 1
ATOM 2901 N N . THR B 1 208 ? 50.749 35.549 -0.487 1.00 37.76 1086 THR C N 1
ATOM 2902 C CA . THR B 1 208 ? 49.697 35.798 -1.475 1.00 45.08 1086 THR C CA 1
ATOM 2903 C C . THR B 1 208 ? 49.649 37.276 -1.841 1.00 40.05 1086 THR C C 1
ATOM 2904 O O . THR B 1 208 ? 49.383 37.635 -2.996 1.00 39.75 1086 THR C O 1
ATOM 2908 N N . SER B 1 209 ? 49.935 38.147 -0.872 1.00 37.11 1087 SER C N 1
ATOM 2909 C CA . SER B 1 209 ? 50.080 39.573 -1.148 1.00 41.67 1087 SER C CA 1
ATOM 2910 C C . SER B 1 209 ? 51.283 39.840 -2.044 1.00 43.45 1087 SER C C 1
ATOM 2911 O O . SER B 1 209 ? 51.198 40.600 -3.023 1.00 42.37 1087 SER C O 1
ATOM 2914 N N . LYS B 1 210 ? 52.419 39.226 -1.716 1.00 40.08 1088 LYS C N 1
ATOM 2915 C CA . LYS B 1 210 ? 53.613 39.405 -2.540 1.00 40.12 1088 LYS C CA 1
ATOM 2916 C C . LYS B 1 210 ? 53.367 38.949 -3.982 1.00 41.32 1088 LYS C C 1
ATOM 2917 O O . LYS B 1 210 ? 53.816 39.608 -4.937 1.00 43.18 1088 LYS C O 1
ATOM 2923 N N . LEU B 1 211 ? 52.653 37.833 -4.169 1.00 39.79 1089 LEU C N 1
ATOM 2924 C CA . LEU B 1 211 ? 52.358 37.373 -5.536 1.00 40.82 1089 LEU C CA 1
ATOM 2925 C C . LEU B 1 211 ? 51.553 38.411 -6.310 1.00 45.95 1089 LEU C C 1
ATOM 2926 O O . LEU B 1 211 ? 51.827 38.673 -7.489 1.00 43.55 1089 LEU C O 1
ATOM 2931 N N . ASP B 1 212 ? 50.581 39.047 -5.655 1.00 47.16 1090 ASP C N 1
ATOM 2932 C CA . ASP B 1 212 ? 49.833 40.103 -6.325 1.00 47.68 1090 ASP C CA 1
ATOM 2933 C C . ASP B 1 212 ? 50.700 41.323 -6.588 1.00 49.78 1090 ASP C C 1
ATOM 2934 O O . ASP B 1 212 ? 50.538 41.981 -7.623 1.00 50.98 1090 ASP C O 1
ATOM 2939 N N . ALA B 1 213 ? 51.643 41.634 -5.698 1.00 44.97 1091 ALA C N 1
ATOM 2940 C CA . ALA B 1 213 ? 52.507 42.777 -5.975 1.00 46.23 1091 ALA C CA 1
ATOM 2941 C C . ALA B 1 213 ? 53.421 42.484 -7.157 1.00 47.39 1091 ALA C C 1
ATOM 2942 O O . ALA B 1 213 ? 53.583 43.323 -8.052 1.00 56.30 1091 ALA C O 1
ATOM 2944 N N . LEU B 1 214 ? 54.005 41.285 -7.179 1.00 45.45 1092 LEU C N 1
ATOM 2945 C CA . LEU B 1 214 ? 54.877 40.898 -8.286 1.00 44.23 1092 LEU C CA 1
ATOM 2946 C C . LEU B 1 214 ? 54.126 40.844 -9.609 1.00 53.57 1092 LEU C C 1
ATOM 2947 O O . LEU B 1 214 ? 54.650 41.284 -10.642 1.00 52.38 1092 LEU C O 1
ATOM 2952 N N . GLN B 1 215 ? 52.915 40.275 -9.621 1.00 46.79 1093 GLN C N 1
ATOM 2953 C CA . GLN B 1 215 ? 52.218 40.129 -10.899 1.00 55.43 1093 GLN C CA 1
ATOM 2954 C C . GLN B 1 215 ? 51.799 41.485 -11.454 1.00 57.15 1093 GLN C C 1
ATOM 2955 O O . GLN B 1 215 ? 51.840 41.707 -12.674 1.00 56.41 1093 GLN C O 1
ATOM 2961 N N . GLN B 1 216 ? 51.435 42.418 -10.576 1.00 61.75 1094 GLN C N 1
ATOM 2962 C CA . GLN B 1 216 ? 51.135 43.776 -11.018 1.00 67.45 1094 GLN C CA 1
ATOM 2963 C C . GLN B 1 216 ? 52.373 44.457 -11.598 1.00 63.67 1094 GLN C C 1
ATOM 2964 O O . GLN B 1 216 ? 52.308 45.097 -12.655 1.00 66.23 1094 GLN C O 1
ATOM 2970 N N A ARG B 1 217 ? 53.510 44.342 -10.904 0.52 60.63 1095 ARG C N 1
ATOM 2971 N N B ARG B 1 217 ? 53.510 44.347 -10.910 0.48 60.69 1095 ARG C N 1
ATOM 2972 C CA A ARG B 1 217 ? 54.752 44.917 -11.406 0.52 63.01 1095 ARG C CA 1
ATOM 2973 C CA B ARG B 1 217 ? 54.730 44.939 -11.443 0.48 63.03 1095 ARG C CA 1
ATOM 2974 C C A ARG B 1 217 ? 55.161 44.283 -12.728 0.52 60.00 1095 ARG C C 1
ATOM 2975 C C B ARG B 1 217 ? 55.110 44.295 -12.768 0.48 60.31 1095 ARG C C 1
ATOM 2976 O O A ARG B 1 217 ? 55.687 44.974 -13.608 0.52 57.88 1095 ARG C O 1
ATOM 2977 O O B ARG B 1 217 ? 55.565 44.983 -13.691 0.48 57.96 1095 ARG C O 1
ATOM 2992 N N . GLU B 1 218 ? 54.910 42.979 -12.891 1.00 56.60 1096 GLU C N 1
ATOM 2993 C CA . GLU B 1 218 ? 55.185 42.312 -14.166 1.00 58.65 1096 GLU C CA 1
ATOM 2994 C C . GLU B 1 218 ? 54.395 42.945 -15.300 1.00 66.48 1096 GLU C C 1
ATOM 2995 O O . GLU B 1 218 ? 54.932 43.170 -16.396 1.00 69.08 1096 GLU C O 1
ATOM 3001 N N . GLN B 1 219 ? 53.115 43.235 -15.057 1.00 72.42 1097 GLN C N 1
ATOM 3002 C CA . GLN B 1 219 ? 52.309 43.943 -16.046 1.00 83.79 1097 GLN C CA 1
ATOM 3003 C C . GLN B 1 219 ? 52.940 45.285 -16.402 1.00 81.55 1097 GLN C C 1
ATOM 3004 O O . GLN B 1 219 ? 53.085 45.623 -17.580 1.00 77.32 1097 GLN C O 1
ATOM 3006 N N . GLN B 1 220 ? 53.351 46.053 -15.387 1.00 80.99 1098 GLN C N 1
ATOM 3007 C CA . GLN B 1 220 ? 54.003 47.335 -15.644 1.00 85.89 1098 GLN C CA 1
ATOM 3008 C C . GLN B 1 220 ? 55.271 47.166 -16.480 1.00 78.87 1098 GLN C C 1
ATOM 3009 O O . GLN B 1 220 ? 55.558 47.992 -17.355 1.00 78.81 1098 GLN C O 1
ATOM 3015 N N . LEU B 1 221 ? 56.059 46.118 -16.216 1.00 70.22 1099 LEU C N 1
ATOM 3016 C CA . LEU B 1 221 ? 57.313 45.951 -16.955 1.00 64.62 1099 LEU C CA 1
ATOM 3017 C C . LEU B 1 221 ? 57.056 45.465 -18.373 1.00 70.52 1099 LEU C C 1
ATOM 3018 O O . LEU B 1 221 ? 57.752 45.875 -19.317 1.00 73.93 1099 LEU C O 1
ATOM 3023 N N . LEU B 1 222 ? 56.079 44.572 -18.542 1.00 70.20 1100 LEU C N 1
ATOM 3024 C CA . LEU B 1 222 ? 55.709 44.135 -19.883 1.00 77.60 1100 LEU C CA 1
ATOM 3025 C C . LEU B 1 222 ? 55.197 45.293 -20.726 1.00 90.57 1100 LEU C C 1
ATOM 3026 O O . LEU B 1 222 ? 55.387 45.307 -21.951 1.00 96.68 1100 LEU C O 1
ATOM 3031 N N . GLU B 1 223 ? 54.564 46.280 -20.091 1.00 93.72 1101 GLU C N 1
ATOM 3032 C CA . GLU B 1 223 ? 54.119 47.457 -20.827 1.00 99.34 1101 GLU C CA 1
ATOM 3033 C C . GLU B 1 223 ? 55.300 48.327 -21.242 1.00 95.78 1101 GLU C C 1
ATOM 3034 O O . GLU B 1 223 ? 55.362 48.792 -22.385 1.00 102.83 1101 GLU C O 1
ATOM 3036 N N . SER B 1 224 ? 56.254 48.547 -20.331 1.00 95.27 1102 SER C N 1
ATOM 3037 C CA . SER B 1 224 ? 57.404 49.388 -20.651 1.00 97.04 1102 SER C CA 1
ATOM 3038 C C . SER B 1 224 ? 58.282 48.744 -21.716 1.00 95.47 1102 SER C C 1
ATOM 3039 O O . SER B 1 224 ? 58.748 49.420 -22.639 1.00 95.33 1102 SER C O 1
ATOM 3041 N N . LEU B 1 225 ? 58.527 47.439 -21.594 1.00 93.59 1103 LEU C N 1
ATOM 3042 C CA . LEU B 1 225 ? 59.271 46.721 -22.622 1.00 93.09 1103 LEU C CA 1
ATOM 3043 C C . LEU B 1 225 ? 58.548 46.786 -23.961 1.00 100.47 1103 LEU C C 1
ATOM 3044 O O . LEU B 1 225 ? 59.184 46.957 -25.012 1.00 103.94 1103 LEU C O 1
ATOM 3049 N N . GLY B 1 226 ? 57.220 46.643 -23.946 1.00 95.06 1104 GLY C N 1
ATOM 3050 C CA . GLY B 1 226 ? 56.465 46.723 -25.188 1.00 107.89 1104 GLY C CA 1
ATOM 3051 C C . GLY B 1 226 ? 56.663 48.038 -25.917 1.00 117.69 1104 GLY C C 1
ATOM 3052 O O . GLY B 1 226 ? 56.760 48.070 -27.147 1.00 124.72 1104 GLY C O 1
ATOM 3053 N N . ASN B 1 227 ? 56.730 49.139 -25.174 1.00 122.97 1105 ASN C N 1
ATOM 3054 C CA . ASN B 1 227 ? 56.974 50.447 -25.774 1.00 132.91 1105 ASN C CA 1
ATOM 3055 C C . ASN B 1 227 ? 58.302 51.029 -25.292 1.00 130.22 1105 ASN C C 1
ATOM 3056 O O . ASN B 1 227 ? 59.332 50.886 -25.950 1.00 129.45 1105 ASN C O 1
#

Secondary structure (DSSP, 8-state):
-HHHHHHHHHHHHHHHHHHHHHHHHHHHHS-TTSHHHHHHHHHHHHHHHHHHHHHHHHHHHS-STT--HHHHTPSPHHHHHHHTT--HHHHHTS-TT--HHHHHHS-HHHHHHHHHHTT--HHHHHHHHHHHHHHHHH--HHHHHHHHHHHHHHHHHHHHHHHHHHTT-SS--HHHHHHHHHHHHHHHHHHHHHHHHHHHH-/-HHHHHHHHHHHHHHHHHHHHHHHHHHHHS-TTSHHHHHHHHHHHHHHHHHHHHHHHHHHHS-STT--HHHHTPSPHHHHHHHTT--HHHHHTS-TT--HHHHHHS-HHHHHHHHHHTT--HHHHHHHHHHHHHHHHH--HHHHHHHHHHHHHHHHHHHHHHHHHHTT-SS--HHHHHHHHHHHHHHHHHHHHHHHHHHHHH-

Solvent-accessible surface area: 18144 Å² total; per-residue (Å²): 104,35,96,54,2,60,113,83,0,21,41,7,17,81,1,0,84,21,1,42,43,14,2,49,3,13,41,106,107,10,34,63,76,26,14,5,0,21,13,16,3,56,6,4,11,6,7,0,26,5,5,0,2,38,0,28,63,16,24,75,85,10,77,99,66,150,32,55,105,52,0,75,50,24,19,86,38,63,18,2,10,40,0,16,78,11,41,112,81,19,47,88,56,29,81,110,98,37,65,8,60,27,4,22,137,41,104,87,80,98,7,48,66,29,20,64,93,15,54,16,55,70,53,6,25,28,49,3,50,32,2,6,65,20,3,102,59,22,70,104,23,82,66,46,14,131,2,2,91,48,3,14,41,13,8,67,96,4,17,114,32,1,79,113,100,7,30,91,99,180,124,35,21,26,15,12,38,26,3,70,55,34,11,35,16,29,30,84,13,9,72,74,20,31,121,65,22,70,72,84,87,92,102,34,92,56,4,57,113,88,0,23,43,6,17,83,1,0,84,22,1,23,40,13,3,152,4,13,41,98,106,10,36,62,75,28,14,7,0,22,13,15,3,53,6,5,12,7,8,0,28,6,5,1,3,38,0,28,65,16,22,75,92,12,77,98,70,153,28,58,105,53,0,74,49,24,19,85,37,66,19,3,10,35,0,14,81,10,41,110,81,17,49,87,55,27,80,111,98,29,64,7,60,26,3,21,137,42,102,87,79,108,6,47,62,20,16,61,92,12,55,15,57,68,52,10,23,31,39,2,46,33,3,6,69,23,1,102,59,24,68,99,59,82,64,40,14,130,1,1,89,52,3,13,40,14,8,68,94,4,17,115,32,0,80,115,100,8,30,88,104,160,114,41,22,26,15,13,35,26,4,72,56,34,13,33,15,28,29,83,15,9,72,79,21,30,61,68,15,78,58,42,85,65,156

Nearest PDB structures (foldseek):
  5vyk-assembly1_A  TM=1.005E+00  e=8.706E-29  Homo sapiens
  2lpe-assembly1_A  TM=7.910E-01  e=8.064E-12  Mus musculus
  8th8-assembly1_H  TM=5.727E-01  e=6.401E+00  Tetrahymena thermophila
  8oyy-assembly2_B  TM=3.629E-01  e=4.663E+00  synthetic construct
  5vyk-assembly1_A  TM=1.005E+00  e=3.846E-28  Homo sapiens

Foldseek 3Di:
DLVVLLVLLVVLVVVLVVLLVVLVCLVPVHDCPDVVSVVVLVVSLVSNLVSQLSLVVSLVVDDVPCSDVSSVCGPPQVSNLSSLPWDVQLVVLQDPPDDPVVLLVDDLVVNQVNSVSSVTDPVSSVSVSVSSVVSVVSVVLPNLLVVLVVVLVVLVVVLVVLCVVFNPDPDGDPVSVVSNVVSVVVNVVSVVVSVVSVVVVD/DLVVLLVLLVVLVVVLVVLLVVLVCLVPVHDCPDVVSVVVLVVSLVSNLVSQLSLVVSLVVDDVPCSDVSSVCGPPQVSNLSSLPWDVQLVVLQDPPDDPVVLLVDDLVVQQVNSVSSVTDPVSSVSVVVVSVVNVVSVVLVNLLVVLVVVLVVLVVVLVVLCVVFNPDPDGDPVSVVSNVVSVVVNVVSVVVSVVSVVVVVD

Organism: Homo sapiens (NCBI:txid9606)

InterPro domains:
  IPR000719 Protein kinase domain [PS50011] (457-717)
  IPR000719 Protein kinase domain [SM00220] (457-717)
  IPR001245 Serine-threonine/tyrosine-protein kinase, catalytic domain [PF07714] (457-712)
  IPR002219 Protein kinase C-like, phorbol ester/diacylglycerol-binding domain [PF00130] (235-281)
  IPR002219 Protein kinase C-like, phorbol ester/diacylglycerol-binding domain [PS00479] (235-280)
  IPR002219 Protein kinase C-like, phorbol ester/diacylglycerol-binding domain [PS50081] (234-280)
  IPR002219 Protein kinase C-like, phorbol ester/diacylglycerol-binding domain [SM00109] (235-280)
  IPR003116 Raf-like Ras-binding [PF02196] (157-226)
  IPR003116 Raf-like Ras-binding [PS50898] (155-227)
  IPR003116 Raf-like Ras-binding [SM00455] (155-227)
  IPR008271 Serine/threonine-protein kinase, active site [PS00108] (572-584)
  IPR011009 Protein kinase-like domain superfamily [SSF56112] (449-717)
  IPR017441 Protein kinase, ATP binding site [PS00107] (463-483)
  IPR020454 Diacylglycerol/phorbol-ester binding [PR00008] (232-246)
  IPR020454 Diacylglycerol/phorbol-ester binding [PR00008] (248-257)
  IPR020454 Diacylglycerol/phorbol-ester binding [PR00008] (257-268)
  IPR020454 Diacylglycerol/phorbol-ester binding [PR00008] (269-281)
  IPR029071 Ubiquitin-like domain superfamily [SSF54236] (155-227)
  IPR046349 C1-like domain superfamily [SSF57889] (227-280)
  IPR051681 Serine/Threonine Kinases and Pseudokinases [PTHR44329] (338-717)

B-factor: mean 71.93, std 24.83, range [33.94, 165.84]

Sequence (405 aa):
AASRALQQCGQLQKLIDISIGSLRGLRTKCAVSNDLTQQEIRTLEAKLVRYICKQRQCKLSVAPGERTPELNSYPRFSDWLYTFNVRPEVVQEIPRDLTLDALLEMNEAKVKETLRRCGASGDECGRLQYALTCLRKVTAIPEEVWNIKQMIKLTQEHIEALLDKFGGEHNPPSIYLEAYEEYTSKLDALQQRREQQLLESLGAASRALQQCGQLQKLIDISIGSLRGLRTKCAVSNDLTQQEIRTLEAKLVRYICKQRQCKLSVAPGERTPELNSYPRFSDWLYTFNVRPEVVQEIPRDLTLDALLEMNEAKVKETLRRCGASGDECGRLQYALTCLRKVTAIPEEVWNIKQMIKLTQEHIEALLDKFGGEHNPPSIYLEAYEEYTSKLDALQQRREQQLLESLGN

Radius of gyration: 21.58 Å; Cα contacts (8 Å, |Δi|>4): 409; chains: 2; bounding box: 51×55×58 Å

GO terms:
  GO:0010828 positive regulation of D-glucose transmembrane transport (P, IDA)
  GO:0090150 establishment of protein localization to membrane (P, IDA)
  GO:0005515 protein binding (F, IPI)
  GO:0004672 protein kinase activity (F, TAS)
  GO:0043066 negative regulation of apoptotic process (P, TAS)
  GO:0009887 animal organ morphogenesis (P, TAS)
  GO:0006468 protein phosphorylation (P, TAS)
  GO:0005829 cytosol (C, TAS)
  GO:0005886 plasma membrane (C, TAS)
  GO:0042802 identical protein binding (F, IPI)
  GO:0004672 protein kinase activity (F, IDA)
  GO:0004674 protein serine/threonine kinase activity (F, IDA)
  GO:0005509 calcium ion binding (F, IDA)
  GO:0007173 epidermal growth factor receptor signaling pathway (P, IDA)
  GO:0000165 MAPK cascade (P, IDA)
  GO:0070374 positive regulation of ERK1 and ERK2 cascade (P, IDA)
  GO:0071277 cellular response to calcium ion (P, IDA)
  GO:0010628 positive regulation of gene expression (P, IMP)
  GO:0097110 scaffold protein binding (F, IPI)
  GO:0005829 cytosol (C, IDA)